Protein 5Z8N (pdb70)

Organism: Arabidopsis thaliana (NCBI:txid3702)

CATH classification: 2.30.30.490 (+1 more: 3.30.40.10)

Secondary structure (DSSP, 8-state):
--EEESEEE-TTSS-EEETT-EEEE--SSSSSPPEEEEEEEEEE-TTS-EEEEEEEEEPTTTSSS-S-TT--TTEEEEEEEEEEEEGGGEEEEEEEEEHHHHHT-SS--TTEEEEEEEEETTTTEEES----EETTTTEEP-TTS--EE-SSS--EE-TGGGT--HHHHTT-SS---GGGS--/-EE-S-EE-TTSS-EE-TT-EEEE--SSBTBPPEEEEEEEEEE-TT--EEEEEEEEEPTTTSSS---TT--TTEEEEEEEEEEEEGGGEEEEEEEE-HHHHHH-SS--SSEEEEEEEE-TTT--EESS---EETTTTEE--TTS--EE-TTT--EE-TTTTT--HHHHHH-S----SSTT--/--EE-S-EEPTTS--EE-TT-EEEE--SSSSPPPEEEEEEEEEE-TTS-EEEEEEEEEPTTTSTT---TT--TTEEEEEEEEEEEEGGGEEEEEEEE-HHHHHH-SS--TTEEEEEEEE-TTT--EESS---EETTTTEEP-TTS--EE-TTT--EE-TTTTT--HHHHHH-S----TTTS--/----/------/------

Radius of gyration: 31.72 Å; Cα contacts (8 Å, |Δi|>4): 1128; chains: 6; bounding box: 70×83×85 Å

Solvent-accessible surface area: 33272 Å² total

B-factor: mean 87.57, std 21.15, range [42.15, 185.9]

GO terms:
  GO:0005634 nucleus (C, IDA)
  GO:0000976 transcription cis-regulatory region binding (F, IDA)
  GO:0140002 histone H3K4me3 reader activity (F, IDA)
  GO:0009791 post-embryonic development (P, IMP)
  GO:2000028 regulation of photoperiodism, flowering (P, IMP)
  GO:0048579 negative regulation of long-day photoperiodism, flowering (P, IMP)
  GO:0005515 protein binding (F, IPI)
  GO:0009845 seed germination (P, IMP)
  GO:0140678 molecular function inhibitor activity (F, IMP)
  GO:0045814 negative regulation of gene expression, epigenetic (P, IMP)

Structure (mmCIF, N/CA/C/O backbone):
data_5Z8N
#
_entry.id   5Z8N
#
_cell.length_a   73.464
_cell.length_b   75.696
_cell.length_c   80.357
_cell.angle_alpha   90.00
_cell.angle_beta   115.41
_cell.angle_gamma   90.00
#
_symmetry.space_group_name_H-M   'P 1 21 1'
#
loop_
_entity.id
_entity.type
_entity.pdbx_description
1 polymer 'Chromatin remodeling protein EBS'
2 polymer 'H3K4me2 peptide'
3 non-polymer 'ZINC ION'
#
loop_
_atom_site.group_PDB
_atom_site.id
_atom_site.type_symbol
_atom_site.label_atom_id
_atom_site.label_alt_id
_atom_site.label_comp_id
_atom_site.label_asym_id
_atom_site.label_entity_id
_atom_site.label_seq_id
_atom_site.pdbx_PDB_ins_code
_atom_site.Cartn_x
_atom_site.Cartn_y
_atom_site.Cartn_z
_atom_site.occupancy
_atom_site.B_iso_or_equiv
_atom_site.auth_seq_id
_atom_site.auth_comp_id
_atom_site.auth_asym_id
_atom_site.auth_atom_id
_atom_site.pdbx_PDB_model_num
ATOM 1 N N . GLY A 1 15 ? -22.725 -32.933 85.059 1.00 98.25 15 GLY A N 1
ATOM 2 C CA . GLY A 1 15 ? -23.678 -32.506 84.051 1.00 96.24 15 GLY A CA 1
ATOM 3 C C . GLY A 1 15 ? -24.776 -31.638 84.635 1.00 92.38 15 GLY A C 1
ATOM 4 O O . GLY A 1 15 ? -24.629 -31.117 85.741 1.00 90.88 15 GLY A O 1
ATOM 5 N N . ARG A 1 16 ? -25.871 -31.471 83.894 1.00 91.20 16 ARG A N 1
ATOM 6 C CA . ARG A 1 16 ? -26.994 -30.651 84.351 1.00 87.92 16 ARG A CA 1
ATOM 7 C C . ARG A 1 16 ? -28.345 -31.258 83.972 1.00 89.02 16 ARG A C 1
ATOM 8 O O . ARG A 1 16 ? -28.552 -31.617 82.815 1.00 90.64 16 ARG A O 1
ATOM 16 N N . LYS A 1 17 ? -29.275 -31.359 84.923 1.00 91.31 17 LYS A N 1
ATOM 17 C CA . LYS A 1 17 ? -30.676 -31.591 84.544 1.00 90.04 17 LYS A CA 1
ATOM 18 C C . LYS A 1 17 ? -31.335 -30.273 84.181 1.00 85.75 17 LYS A C 1
ATOM 19 O O . LYS A 1 17 ? -30.930 -29.227 84.664 1.00 82.67 17 LYS A O 1
ATOM 25 N N . GLU A 1 18 ? -32.374 -30.341 83.356 1.00 86.56 18 GLU A N 1
ATOM 26 C CA . GLU A 1 18 ? -33.175 -29.173 83.025 1.00 84.83 18 GLU A CA 1
ATOM 27 C C . GLU A 1 18 ? -34.470 -29.195 83.842 1.00 88.05 18 GLU A C 1
ATOM 28 O O . GLU A 1 18 ? -35.175 -30.205 83.871 1.00 97.99 18 GLU A O 1
ATOM 34 N N . LEU A 1 19 ? -34.775 -28.088 84.514 1.00 80.95 19 LEU A N 1
ATOM 35 C CA . LEU A 1 19 ? -35.893 -28.055 85.455 1.00 81.62 19 LEU A CA 1
ATOM 36 C C . LEU A 1 19 ? -37.097 -27.310 84.888 1.00 80.81 19 LEU A C 1
ATOM 37 O O . LEU A 1 19 ? -36.946 -26.254 84.274 1.00 78.02 19 LEU A O 1
ATOM 42 N N . ASP A 1 20 ? -38.291 -27.858 85.101 1.00 83.82 20 ASP A N 1
ATOM 43 C CA . ASP A 1 20 ? -39.511 -27.241 84.590 1.00 87.93 20 ASP A CA 1
ATOM 44 C C . ASP A 1 20 ? -39.893 -26.003 85.397 1.00 85.12 20 ASP A C 1
ATOM 45 O O . ASP A 1 20 ? -40.346 -25.005 84.835 1.00 84.72 20 ASP A O 1
ATOM 50 N N . SER A 1 21 ? -39.695 -26.059 86.711 1.00 80.99 21 SER A N 1
ATOM 51 C CA . SER A 1 21 ? -40.164 -24.990 87.586 1.00 92.91 21 SER A CA 1
ATOM 52 C C . SER A 1 21 ? -39.242 -24.713 88.768 1.00 92.83 21 SER A C 1
ATOM 53 O O . SER A 1 21 ? -38.584 -25.614 89.290 1.00 93.73 21 SER A O 1
ATOM 56 N N . TYR A 1 22 ? -39.204 -23.454 89.186 1.00 94.75 22 TYR A N 1
ATOM 57 C CA . TYR A 1 22 ? -38.505 -23.051 90.395 1.00 100.13 22 TYR A CA 1
ATOM 58 C C . TYR A 1 22 ? -39.448 -22.284 91.273 1.00 109.97 22 TYR A C 1
ATOM 59 O O . TYR A 1 22 ? -40.204 -21.458 90.799 1.00 109.49 22 TYR A O 1
ATOM 68 N N . THR A 1 23 ? -39.388 -22.554 92.565 1.00 116.74 23 THR A N 1
ATOM 69 C CA . THR A 1 23 ? -40.208 -21.860 93.528 1.00 113.12 23 THR A CA 1
ATOM 70 C C . THR A 1 23 ? -39.292 -21.024 94.374 1.00 105.18 23 THR A C 1
ATOM 71 O O . THR A 1 23 ? -38.391 -21.540 95.007 1.00 104.55 23 THR A O 1
ATOM 75 N N . ILE A 1 24 ? -39.551 -19.732 94.424 1.00 110.68 24 ILE A N 1
ATOM 76 C CA . ILE A 1 24 ? -38.600 -18.835 95.023 1.00 109.16 24 ILE A CA 1
ATOM 77 C C . ILE A 1 24 ? -38.901 -18.619 96.471 1.00 118.82 24 ILE A C 1
ATOM 78 O O . ILE A 1 24 ? -39.916 -18.049 96.817 1.00 124.16 24 ILE A O 1
ATOM 83 N N . LYS A 1 25 ? -38.004 -19.088 97.319 1.00 114.50 25 LYS A N 1
ATOM 84 C CA . LYS A 1 25 ? -38.012 -18.734 98.723 1.00 124.96 25 LYS A CA 1
ATOM 85 C C . LYS A 1 25 ? -39.360 -18.983 99.370 1.00 136.13 25 LYS A C 1
ATOM 86 O O . LYS A 1 25 ? -39.820 -18.182 100.174 1.00 136.75 25 LYS A O 1
ATOM 92 N N . GLY A 1 26 ? -40.001 -20.077 98.987 1.00 132.07 26 GLY A N 1
ATOM 93 C CA . GLY A 1 26 ? -41.201 -20.539 99.652 1.00 135.92 26 GLY A CA 1
ATOM 94 C C . GLY A 1 26 ? -42.172 -19.399 99.655 1.00 133.84 26 GLY A C 1
ATOM 95 O O . GLY A 1 26 ? -42.917 -19.190 100.597 1.00 138.37 26 GLY A O 1
ATOM 96 N N . THR A 1 27 ? -42.131 -18.638 98.583 1.00 130.87 27 THR A N 1
ATOM 97 C CA . THR A 1 27 ? -42.813 -17.380 98.550 1.00 127.88 27 THR A CA 1
ATOM 98 C C . THR A 1 27 ? -44.106 -17.475 97.807 1.00 126.33 27 THR A C 1
ATOM 99 O O . THR A 1 27 ? -44.701 -16.457 97.507 1.00 133.93 27 THR A O 1
ATOM 103 N N . ASN A 1 28 ? -44.538 -18.680 97.470 1.00 126.79 28 ASN A N 1
ATOM 104 C CA . ASN A 1 28 ? -45.816 -18.814 96.794 1.00 123.40 28 ASN A CA 1
ATOM 105 C C . ASN A 1 28 ? -45.658 -18.306 95.371 1.00 114.64 28 ASN A C 1
ATOM 106 O O . ASN A 1 28 ? -46.625 -17.998 94.690 1.00 114.61 28 ASN A O 1
ATOM 111 N N . LYS A 1 29 ? -44.419 -18.209 94.913 1.00 118.57 29 LYS A N 1
ATOM 112 C CA . LYS A 1 29 ? -44.181 -17.734 93.566 1.00 111.69 29 LYS A CA 1
ATOM 113 C C . LYS A 1 29 ? -43.476 -18.780 92.756 1.00 109.66 29 LYS A C 1
ATOM 114 O O . LYS A 1 29 ? -42.430 -19.257 93.150 1.00 107.27 29 LYS A O 1
ATOM 120 N N . VAL A 1 30 ? -44.033 -19.118 91.602 1.00 102.90 30 VAL A N 1
ATOM 121 C CA . VAL A 1 30 ? -43.420 -20.158 90.783 1.00 95.62 30 VAL A CA 1
ATOM 122 C C . VAL A 1 30 ? -42.922 -19.592 89.456 1.00 84.45 30 VAL A C 1
ATOM 123 O O . VAL A 1 30 ? -43.663 -18.955 88.704 1.00 75.20 30 VAL A O 1
ATOM 127 N N . VAL A 1 31 ? -41.643 -19.833 89.195 1.00 82.44 31 VAL A N 1
ATOM 128 C CA . VAL A 1 31 ? -40.958 -19.351 88.009 1.00 78.50 31 VAL A CA 1
ATOM 129 C C . VAL A 1 31 ? -40.797 -20.466 86.985 1.00 83.43 31 VAL A C 1
ATOM 130 O O . VAL A 1 31 ? -40.242 -21.523 87.286 1.00 91.71 31 VAL A O 1
ATOM 134 N N . ARG A 1 32 ? -41.287 -20.223 85.776 1.00 76.51 32 ARG A N 1
ATOM 135 C CA . ARG A 1 32 ? -41.131 -21.170 84.682 1.00 82.61 32 ARG A CA 1
ATOM 136 C C . ARG A 1 32 ? -40.548 -20.448 83.475 1.00 77.50 32 ARG A C 1
ATOM 137 O O . ARG A 1 32 ? -40.610 -19.225 83.399 1.00 83.48 32 ARG A O 1
ATOM 145 N N . ALA A 1 33 ? -39.964 -21.201 82.548 1.00 72.67 33 ALA A N 1
ATOM 146 C CA . ALA A 1 33 ? -39.322 -20.609 81.379 1.00 63.79 33 ALA A CA 1
ATOM 147 C C . ALA A 1 33 ? -40.309 -19.767 80.579 1.00 66.60 33 ALA A C 1
ATOM 148 O O . ALA A 1 33 ? -41.447 -20.178 80.349 1.00 62.76 33 ALA A O 1
ATOM 150 N N . GLY A 1 34 ? -39.868 -18.584 80.165 1.00 73.28 34 GLY A N 1
ATOM 151 C CA . GLY A 1 34 ? -40.730 -17.658 79.456 1.00 72.50 34 GLY A CA 1
ATOM 152 C C . GLY A 1 34 ? -41.230 -16.549 80.361 1.00 72.22 34 GLY A C 1
ATOM 153 O O . GLY A 1 34 ? -41.643 -15.489 79.890 1.00 74.00 34 GLY A O 1
ATOM 154 N N . ASP A 1 35 ? -41.195 -16.796 81.667 1.00 62.27 35 ASP A N 1
ATOM 155 C CA . ASP A 1 35 ? -41.593 -15.791 82.646 1.00 72.12 35 ASP A CA 1
ATOM 156 C C . ASP A 1 35 ? -40.565 -14.677 82.722 1.00 77.97 35 ASP A C 1
ATOM 157 O O . ASP A 1 35 ? -39.405 -14.863 82.355 1.00 81.94 35 ASP A O 1
ATOM 162 N N . CYS A 1 36 ? -40.995 -13.519 83.207 1.00 83.16 36 CYS A N 1
ATOM 163 C CA . CYS A 1 36 ? -40.087 -12.405 83.437 1.00 57.22 36 CYS A CA 1
ATOM 164 C C . CYS A 1 36 ? -39.866 -12.219 84.933 1.00 61.21 36 CYS A C 1
ATOM 165 O O . CYS A 1 36 ? -40.812 -12.252 85.719 1.00 58.80 36 CYS A O 1
ATOM 168 N N . VAL A 1 37 ? -38.621 -12.005 85.316 1.00 66.62 37 VAL A N 1
ATOM 169 C CA . VAL A 1 37 ? -38.262 -11.905 86.716 1.00 69.84 37 VAL A CA 1
ATOM 170 C C . VAL A 1 37 ? -37.337 -10.749 86.991 1.00 76.53 37 VAL A C 1
ATOM 171 O O . VAL A 1 37 ? -36.744 -10.214 86.082 1.00 79.82 37 VAL A O 1
ATOM 175 N N . LEU A 1 38 ? -37.233 -10.374 88.258 1.00 80.85 38 LEU A N 1
ATOM 176 C CA . LEU A 1 38 ? -36.381 -9.290 88.707 1.00 79.59 38 LEU A CA 1
ATOM 177 C C . LEU A 1 38 ? -35.160 -9.832 89.400 1.00 84.91 38 LEU A C 1
ATOM 178 O O . LEU A 1 38 ? -35.248 -10.792 90.125 1.00 86.04 38 LEU A O 1
ATOM 183 N N . MET A 1 39 ? -34.012 -9.222 89.178 1.00 85.37 39 MET A N 1
ATOM 184 C CA . MET A 1 39 ? -32.794 -9.704 89.797 1.00 96.09 39 MET A CA 1
ATOM 185 C C . MET A 1 39 ? -32.066 -8.665 90.630 1.00 108.41 39 MET A C 1
ATOM 186 O O . MET A 1 39 ? -31.831 -7.562 90.174 1.00 116.03 39 MET A O 1
ATOM 191 N N . ARG A 1 40 ? -31.671 -9.031 91.842 1.00 112.27 40 ARG A N 1
ATOM 192 C CA . ARG A 1 40 ? -30.943 -8.103 92.669 1.00 112.75 40 ARG A CA 1
ATOM 193 C C . ARG A 1 40 ? -29.648 -7.764 91.970 1.00 110.63 40 ARG A C 1
ATOM 194 O O . ARG A 1 40 ? -28.881 -8.640 91.614 1.00 108.31 40 ARG A O 1
ATOM 202 N N . PRO A 1 41 ? -29.377 -6.482 91.835 1.00 118.58 41 PRO A N 1
ATOM 203 C CA . PRO A 1 41 ? -28.053 -6.027 91.457 1.00 124.07 41 PRO A CA 1
ATOM 204 C C . PRO A 1 41 ? -27.176 -6.214 92.676 1.00 129.54 41 PRO A C 1
ATOM 205 O O . PRO A 1 41 ? -27.700 -6.255 93.777 1.00 129.36 41 PRO A O 1
ATOM 209 N N . SER A 1 42 ? -25.878 -6.391 92.504 1.00 129.75 42 SER A N 1
ATOM 210 C CA . SER A 1 42 ? -25.006 -6.451 93.667 1.00 143.18 42 SER A CA 1
ATOM 211 C C . SER A 1 42 ? -25.021 -5.104 94.409 1.00 157.57 42 SER A C 1
ATOM 212 O O . SER A 1 42 ? -25.055 -5.059 95.639 1.00 165.17 42 SER A O 1
ATOM 215 N N . ASP A 1 43 ? -24.991 -4.013 93.642 1.00 158.29 43 ASP A N 1
ATOM 216 C CA . ASP A 1 43 ? -25.000 -2.652 94.176 1.00 155.64 43 ASP A CA 1
ATOM 217 C C . ASP A 1 43 ? -26.350 -2.213 94.716 1.00 143.73 43 ASP A C 1
ATOM 218 O O . ASP A 1 43 ? -27.372 -2.418 94.091 1.00 134.58 43 ASP A O 1
ATOM 223 N N . ALA A 1 44 ? -26.336 -1.565 95.867 1.00 145.03 44 ALA A N 1
ATOM 224 C CA . ALA A 1 44 ? -27.558 -1.192 96.566 1.00 136.72 44 ALA A CA 1
ATOM 225 C C . ALA A 1 44 ? -28.479 -0.206 95.848 1.00 138.01 44 ALA A C 1
ATOM 226 O O . ALA A 1 44 ? -29.695 -0.311 95.936 1.00 136.04 44 ALA A O 1
ATOM 228 N N . GLY A 1 45 ? -27.909 0.779 95.177 1.00 135.28 45 GLY A N 1
ATOM 229 C CA . GLY A 1 45 ? -28.717 1.820 94.566 1.00 136.10 45 GLY A CA 1
ATOM 230 C C . GLY A 1 45 ? -29.674 1.432 93.457 1.00 131.08 45 GLY A C 1
ATOM 231 O O . GLY A 1 45 ? -30.799 1.922 93.381 1.00 127.62 45 GLY A O 1
ATOM 232 N N . LYS A 1 46 ? -29.213 0.552 92.583 1.00 138.84 46 LYS A N 1
ATOM 233 C CA . LYS A 1 46 ? -29.891 0.282 91.333 1.00 136.85 46 LYS A CA 1
ATOM 234 C C . LYS A 1 46 ? -31.249 -0.330 91.549 1.00 132.89 46 LYS A C 1
ATOM 235 O O . LYS A 1 46 ? -31.443 -1.102 92.474 1.00 134.04 46 LYS A O 1
ATOM 241 N N . PRO A 1 47 ? -32.211 0.004 90.690 1.00 128.97 47 PRO A N 1
ATOM 242 C CA . PRO A 1 47 ? -33.505 -0.693 90.683 1.00 122.58 47 PRO A CA 1
ATOM 243 C C . PRO A 1 47 ? -33.256 -2.099 90.152 1.00 119.57 47 PRO A C 1
ATOM 244 O O . PRO A 1 47 ? -32.241 -2.269 89.475 1.00 120.89 47 PRO A O 1
ATOM 248 N N . PRO A 1 48 ? -34.091 -3.091 90.439 1.00 114.72 48 PRO A N 1
ATOM 249 C CA . PRO A 1 48 ? -33.779 -4.473 90.031 1.00 112.65 48 PRO A CA 1
ATOM 250 C C . PRO A 1 48 ? -33.662 -4.682 88.512 1.00 106.14 48 PRO A C 1
ATOM 251 O O . PRO A 1 48 ? -34.387 -4.025 87.765 1.00 112.11 48 PRO A O 1
ATOM 255 N N . TYR A 1 49 ? -32.779 -5.581 88.064 1.00 102.92 49 TYR A N 1
ATOM 256 C CA . TYR A 1 49 ? -32.700 -5.901 86.644 1.00 95.22 49 TYR A CA 1
ATOM 257 C C . TYR A 1 49 ? -33.955 -6.677 86.263 1.00 74.00 49 TYR A C 1
ATOM 258 O O . TYR A 1 49 ? -34.550 -7.347 87.107 1.00 78.46 49 TYR A O 1
ATOM 267 N N . VAL A 1 50 ? -34.357 -6.593 85.001 1.00 72.10 50 VAL A N 1
ATOM 268 C CA . VAL A 1 50 ? -35.502 -7.361 84.525 1.00 79.25 50 VAL A CA 1
ATOM 269 C C . VAL A 1 50 ? -35.087 -8.306 83.406 1.00 66.54 50 VAL A C 1
ATOM 270 O O . VAL A 1 50 ? -34.663 -7.864 82.338 1.00 67.32 50 VAL A O 1
ATOM 274 N N . ALA A 1 51 ? -35.211 -9.606 83.653 1.00 75.22 51 ALA A N 1
ATOM 275 C CA . ALA A 1 51 ? -34.799 -10.599 82.666 1.00 70.50 51 ALA A CA 1
ATOM 276 C C . ALA A 1 51 ? -35.933 -11.555 82.322 1.00 70.42 51 ALA A C 1
ATOM 277 O O . ALA A 1 51 ? -36.831 -11.769 83.122 1.00 60.02 51 ALA A O 1
ATOM 279 N N . ARG A 1 52 ? -35.894 -12.115 81.119 1.00 73.27 52 ARG A N 1
ATOM 280 C CA . ARG A 1 52 ? -36.781 -13.207 80.754 1.00 72.44 52 ARG A CA 1
ATOM 281 C C . ARG A 1 52 ? -36.058 -14.532 80.940 1.00 67.43 52 ARG A C 1
ATOM 282 O O . ARG A 1 52 ? -34.971 -14.747 80.390 1.00 58.98 52 ARG A O 1
ATOM 290 N N . VAL A 1 53 ? -36.661 -15.410 81.734 1.00 63.63 53 VAL A N 1
ATOM 291 C CA . VAL A 1 53 ? -36.138 -16.751 81.930 1.00 68.95 53 VAL A CA 1
ATOM 292 C C . VAL A 1 53 ? -36.386 -17.574 80.674 1.00 61.75 53 VAL A C 1
ATOM 293 O O . VAL A 1 53 ? -37.486 -17.559 80.119 1.00 58.92 53 VAL A O 1
ATOM 297 N N . GLU A 1 54 ? -35.357 -18.281 80.224 1.00 58.68 54 GLU A N 1
ATOM 298 C CA . GLU A 1 54 ? -35.451 -19.072 79.006 1.00 68.58 54 GLU A CA 1
ATOM 299 C C . GLU A 1 54 ? -35.240 -20.550 79.310 1.00 70.42 54 GLU A C 1
ATOM 300 O O . GLU A 1 54 ? -35.751 -21.422 78.606 1.00 67.50 54 GLU A O 1
ATOM 306 N N . LYS A 1 55 ? -34.488 -20.818 80.372 1.00 74.73 55 LYS A N 1
ATOM 307 C CA . LYS A 1 55 ? -34.127 -22.180 80.739 1.00 69.56 55 LYS A CA 1
ATOM 308 C C . LYS A 1 55 ? -33.787 -22.272 82.223 1.00 74.56 55 LYS A C 1
ATOM 309 O O . LYS A 1 55 ? -33.013 -21.467 82.742 1.00 63.96 55 LYS A O 1
ATOM 315 N N . ILE A 1 56 ? -34.373 -23.252 82.904 1.00 74.66 56 ILE A N 1
ATOM 316 C CA . ILE A 1 56 ? -34.010 -23.540 84.287 1.00 78.89 56 ILE A CA 1
ATOM 317 C C . ILE A 1 56 ? -33.310 -24.890 84.360 1.00 87.96 56 ILE A C 1
ATOM 318 O O . ILE A 1 56 ? -33.804 -25.880 83.821 1.00 97.07 56 ILE A O 1
ATOM 323 N N . GLU A 1 57 ? -32.158 -24.931 85.019 1.00 84.42 57 GLU A N 1
ATOM 324 C CA . GLU A 1 57 ? -31.424 -26.180 85.137 1.00 74.15 57 GLU A CA 1
ATOM 325 C C . GLU A 1 57 ? -30.631 -26.269 86.437 1.00 76.86 57 GLU A C 1
ATOM 326 O O . GLU A 1 57 ? -30.099 -25.272 86.925 1.00 76.51 57 GLU A O 1
ATOM 332 N N . ALA A 1 58 ? -30.569 -27.473 86.996 1.00 81.76 58 ALA A N 1
ATOM 333 C CA . ALA A 1 58 ? -29.837 -27.709 88.233 1.00 83.47 58 ALA A CA 1
ATOM 334 C C . ALA A 1 58 ? -28.409 -28.157 87.944 1.00 90.83 58 ALA A C 1
ATOM 335 O O . ALA A 1 58 ? -28.170 -28.966 87.048 1.00 85.38 58 ALA A O 1
ATOM 337 N N . ASP A 1 59 ? -27.468 -27.623 88.715 1.00 78.63 59 ASP A N 1
ATOM 338 C CA . ASP A 1 59 ? -26.053 -27.959 88.583 1.00 90.29 59 ASP A CA 1
ATOM 339 C C . ASP A 1 59 ? -25.788 -29.379 89.091 1.00 93.74 59 ASP A C 1
ATOM 340 O O . ASP A 1 59 ? -26.667 -30.002 89.684 1.00 96.22 59 ASP A O 1
ATOM 345 N N . ALA A 1 60 ? -24.589 -29.894 88.824 1.00 96.63 60 ALA A N 1
ATOM 346 C CA . ALA A 1 60 ? -24.162 -31.199 89.317 1.00 95.49 60 ALA A CA 1
ATOM 347 C C . ALA A 1 60 ? -24.396 -31.342 90.818 1.00 97.63 60 ALA A C 1
ATOM 348 O O . ALA A 1 60 ? -24.958 -32.337 91.276 1.00 96.22 60 ALA A O 1
ATOM 350 N N . ARG A 1 61 ? -23.984 -30.330 91.575 1.00 98.72 61 ARG A N 1
ATOM 351 C CA . ARG A 1 61 ? -24.161 -30.326 93.024 1.00 103.96 61 ARG A CA 1
ATOM 352 C C . ARG A 1 61 ? -25.578 -29.893 93.407 1.00 100.17 61 ARG A C 1
ATOM 353 O O . ARG A 1 61 ? -25.862 -29.621 94.575 1.00 100.62 61 ARG A O 1
ATOM 361 N N . ASN A 1 62 ? -26.444 -29.821 92.399 1.00 96.95 62 ASN A N 1
ATOM 362 C CA . ASN A 1 62 ? -27.880 -29.586 92.558 1.00 98.12 62 ASN A CA 1
ATOM 363 C C . ASN A 1 62 ? -28.254 -28.195 93.070 1.00 93.23 62 ASN A C 1
ATOM 364 O O . ASN A 1 62 ? -29.314 -28.022 93.671 1.00 88.03 62 ASN A O 1
ATOM 369 N N . ASN A 1 63 ? -27.402 -27.201 92.833 1.00 95.70 63 ASN A N 1
ATOM 370 C CA . ASN A 1 63 ? -27.843 -25.823 93.019 1.00 92.83 63 ASN A CA 1
ATOM 371 C C . ASN A 1 63 ? -28.263 -25.243 91.674 1.00 79.19 63 ASN A C 1
ATOM 372 O O . ASN A 1 63 ? -27.583 -25.398 90.664 1.00 76.56 63 ASN A O 1
ATOM 377 N N . VAL A 1 64 ? -29.411 -24.587 91.685 1.00 75.83 64 VAL A N 1
ATOM 378 C CA . VAL A 1 64 ? -30.100 -24.157 90.479 1.00 79.33 64 VAL A CA 1
ATOM 379 C C . VAL A 1 64 ? -29.476 -22.947 89.787 1.00 74.89 64 VAL A C 1
ATOM 380 O O . VAL A 1 64 ? -28.966 -22.034 90.440 1.00 72.34 64 VAL A O 1
ATOM 384 N N . LYS A 1 65 ? -29.526 -22.949 88.458 1.00 76.17 65 LYS A N 1
ATOM 385 C CA . LYS A 1 65 ? -29.119 -21.791 87.671 1.00 71.87 65 LYS A CA 1
ATOM 386 C C . LYS A 1 65 ? -30.140 -21.517 86.569 1.00 70.73 65 LYS A C 1
ATOM 387 O O . LYS A 1 65 ? -30.903 -22.402 86.182 1.00 63.01 65 LYS A O 1
ATOM 393 N N . VAL A 1 66 ? -30.151 -20.285 86.072 1.00 76.41 66 VAL A N 1
ATOM 394 C CA . VAL A 1 66 ? -31.117 -19.858 85.069 1.00 76.09 66 VAL A CA 1
ATOM 395 C C . VAL A 1 66 ? -30.437 -19.217 83.860 1.00 72.23 66 VAL A C 1
ATOM 396 O O . VAL A 1 66 ? -29.446 -18.491 83.994 1.00 64.50 66 VAL A O 1
ATOM 400 N N . HIS A 1 67 ? -30.973 -19.507 82.679 1.00 73.76 67 HIS A N 1
ATOM 401 C CA . HIS A 1 67 ? -30.516 -18.872 81.451 1.00 71.54 67 HIS A CA 1
ATOM 402 C C . HIS A 1 67 ? -31.405 -17.671 81.163 1.00 74.44 67 HIS A C 1
ATOM 403 O O . HIS A 1 67 ? -32.633 -17.783 81.116 1.00 71.03 67 HIS A O 1
ATOM 410 N N . CYS A 1 68 ? -30.770 -16.520 80.980 1.00 74.08 68 CYS A N 1
ATOM 411 C CA . CYS A 1 68 ? -31.468 -15.244 80.984 1.00 69.44 68 CYS A CA 1
ATOM 412 C C . CYS A 1 68 ? -31.318 -14.472 79.683 1.00 63.63 68 CYS A C 1
ATOM 413 O O . CYS A 1 68 ? -30.243 -14.451 79.074 1.00 64.49 68 CYS A O 1
ATOM 416 N N . ARG A 1 69 ? -32.409 -13.839 79.266 1.00 64.59 69 ARG A N 1
ATOM 417 C CA . ARG A 1 69 ? -32.352 -12.811 78.237 1.00 60.45 69 ARG A CA 1
ATOM 418 C C . ARG A 1 69 ? -32.635 -11.486 78.924 1.00 69.04 69 ARG A C 1
ATOM 419 O O . ARG A 1 69 ? -33.532 -11.401 79.744 1.00 70.99 69 ARG A O 1
ATOM 427 N N . TRP A 1 70 ? -31.871 -10.452 78.620 1.00 63.00 70 TRP A N 1
ATOM 428 C CA . TRP A 1 70 ? -32.036 -9.213 79.360 1.00 70.30 70 TRP A CA 1
ATOM 429 C C . TRP A 1 70 ? -32.989 -8.238 78.687 1.00 68.16 70 TRP A C 1
ATOM 430 O O . TRP A 1 70 ? -32.994 -8.098 77.467 1.00 56.17 70 TRP A O 1
ATOM 441 N N . TYR A 1 71 ? -33.813 -7.583 79.497 1.00 59.99 71 TYR A N 1
ATOM 442 C CA . TYR A 1 71 ? -34.513 -6.391 79.055 1.00 60.57 71 TYR A CA 1
ATOM 443 C C . TYR A 1 71 ? -33.638 -5.211 79.433 1.00 70.30 71 TYR A C 1
ATOM 444 O O . TYR A 1 71 ? -33.113 -5.150 80.545 1.00 64.42 71 TYR A O 1
ATOM 453 N N . TYR A 1 72 ? -33.448 -4.291 78.498 1.00 67.37 72 TYR A N 1
ATOM 454 C CA . TYR A 1 72 ? -32.633 -3.117 78.764 1.00 70.46 72 TYR A CA 1
ATOM 455 C C . TYR A 1 72 ? -33.496 -1.914 79.109 1.00 80.07 72 TYR A C 1
ATOM 456 O O . TYR A 1 72 ? -34.535 -1.679 78.491 1.00 74.17 72 TYR A O 1
ATOM 465 N N . ARG A 1 73 ? -33.067 -1.160 80.113 1.00 83.28 73 ARG A N 1
ATOM 466 C CA . ARG A 1 73 ? -33.676 0.128 80.390 1.00 80.85 73 ARG A CA 1
ATOM 467 C C . ARG A 1 73 ? -33.164 1.090 79.328 1.00 75.35 73 ARG A C 1
ATOM 468 O O . ARG A 1 73 ? -32.077 0.883 78.788 1.00 79.80 73 ARG A O 1
ATOM 476 N N . PRO A 1 74 ? -33.948 2.131 79.004 1.00 77.17 74 PRO A N 1
ATOM 477 C CA . PRO A 1 74 ? -33.538 3.096 77.976 1.00 73.70 74 PRO A CA 1
ATOM 478 C C . PRO A 1 74 ? -32.196 3.768 78.257 1.00 72.83 74 PRO A C 1
ATOM 479 O O . PRO A 1 74 ? -31.603 4.333 77.342 1.00 76.06 74 PRO A O 1
ATOM 483 N N . GLU A 1 75 ? -31.727 3.707 79.498 1.00 66.22 75 GLU A N 1
ATOM 484 C CA . GLU A 1 75 ? -30.491 4.379 79.881 1.00 62.11 75 GLU A CA 1
ATOM 485 C C . GLU A 1 75 ? -29.298 3.526 79.476 1.00 75.83 75 GLU A C 1
ATOM 486 O O . GLU A 1 75 ? -28.331 4.025 78.898 1.00 78.96 75 GLU A O 1
ATOM 492 N N . GLU A 1 76 ? -29.374 2.236 79.794 1.00 76.07 76 GLU A N 1
ATOM 493 C CA . GLU A 1 76 ? -28.402 1.261 79.316 1.00 85.68 76 GLU A CA 1
ATOM 494 C C . GLU A 1 76 ? -28.307 1.299 77.796 1.00 86.14 76 GLU A C 1
ATOM 495 O O . GLU A 1 76 ? -27.255 1.018 77.221 1.00 86.11 76 GLU A O 1
ATOM 501 N N . SER A 1 77 ? -29.418 1.648 77.154 1.00 83.48 77 SER A N 1
ATOM 502 C CA . SER A 1 77 ? -29.512 1.612 75.702 1.00 83.41 77 SER A CA 1
ATOM 503 C C . SER A 1 77 ? -28.805 2.785 75.027 1.00 80.05 77 SER A C 1
ATOM 504 O O . SER A 1 77 ? -28.473 3.785 75.665 1.00 90.50 77 SER A O 1
ATOM 507 N N . LEU A 1 78 ? -28.593 2.632 73.722 1.00 85.72 78 LEU A N 1
ATOM 508 C CA . LEU A 1 78 ? -27.851 3.576 72.889 1.00 83.51 78 LEU A CA 1
ATOM 509 C C . LEU A 1 78 ? -28.277 5.031 73.072 1.00 80.90 78 LEU A C 1
ATOM 510 O O . LEU A 1 78 ? -27.472 5.878 73.456 1.00 80.44 78 LEU A O 1
ATOM 515 N N . GLY A 1 79 ? -29.544 5.315 72.792 1.00 82.05 79 GLY A N 1
ATOM 516 C CA . GLY A 1 79 ? -30.025 6.684 72.758 1.00 83.87 79 GLY A CA 1
ATOM 517 C C . GLY A 1 79 ? -30.160 7.374 74.102 1.00 78.26 79 GLY A C 1
ATOM 518 O O . GLY A 1 79 ? -30.112 8.602 74.178 1.00 76.77 79 GLY A O 1
ATOM 519 N N . GLY A 1 80 ? -30.322 6.592 75.164 1.00 76.87 80 GLY A N 1
ATOM 520 C CA . GLY A 1 80 ? -30.648 7.147 76.465 1.00 78.25 80 GLY A CA 1
ATOM 521 C C . GLY A 1 80 ? -32.151 7.337 76.536 1.00 78.20 80 GLY A C 1
ATOM 522 O O . GLY A 1 80 ? -32.842 7.130 75.538 1.00 76.18 80 GLY A O 1
ATOM 523 N N . ARG A 1 81 ? -32.666 7.716 77.701 1.00 76.51 81 ARG A N 1
ATOM 524 C CA . ARG A 1 81 ? -34.095 7.990 77.825 1.00 76.04 81 ARG A CA 1
ATOM 525 C C . ARG A 1 81 ? -34.502 9.114 76.886 1.00 76.52 81 ARG A C 1
ATOM 526 O O . ARG A 1 81 ? -33.914 10.196 76.906 1.00 73.05 81 ARG A O 1
ATOM 534 N N . ARG A 1 82 ? -35.503 8.854 76.056 1.00 74.34 82 ARG A N 1
ATOM 535 C CA . ARG A 1 82 ? -36.017 9.888 75.175 1.00 70.73 82 ARG A CA 1
ATOM 536 C C . ARG A 1 82 ? -37.401 10.341 75.619 1.00 76.11 82 ARG A C 1
ATOM 537 O O . ARG A 1 82 ? -38.013 9.738 76.502 1.00 71.63 82 ARG A O 1
ATOM 545 N N . GLN A 1 83 ? -37.867 11.419 74.997 1.00 81.38 83 GLN A N 1
ATOM 546 C CA . GLN A 1 83 ? -39.152 12.049 75.296 1.00 83.06 83 GLN A CA 1
ATOM 547 C C . GLN A 1 83 ? -40.323 11.073 75.364 1.00 76.51 83 GLN A C 1
ATOM 548 O O . GLN A 1 83 ? -41.167 11.160 76.256 1.00 75.56 83 GLN A O 1
ATOM 554 N N . PHE A 1 84 ? -40.366 10.146 74.414 1.00 75.85 84 PHE A N 1
ATOM 555 C CA . PHE A 1 84 ? -41.497 9.238 74.269 1.00 71.84 84 PHE A CA 1
ATOM 556 C C . PHE A 1 84 ? -41.311 7.937 75.041 1.00 65.28 84 PHE A C 1
ATOM 557 O O . PHE A 1 84 ? -42.251 7.156 75.180 1.00 60.86 84 PHE A O 1
ATOM 565 N N . HIS A 1 85 ? -40.100 7.699 75.533 1.00 69.82 85 HIS A N 1
ATOM 566 C CA . HIS A 1 85 ? -39.845 6.533 76.368 1.00 58.71 85 HIS A CA 1
ATOM 567 C C . HIS A 1 85 ? -40.591 6.671 77.691 1.00 64.52 85 HIS A C 1
ATOM 568 O O . HIS A 1 85 ? -40.309 7.572 78.482 1.00 59.80 85 HIS A O 1
ATOM 575 N N . GLY A 1 86 ? -41.555 5.785 77.916 1.00 65.08 86 GLY A N 1
ATOM 576 C CA . GLY A 1 86 ? -42.298 5.751 79.161 1.00 69.36 86 GLY A CA 1
ATOM 577 C C . GLY A 1 86 ? -41.438 5.292 80.321 1.00 67.85 86 GLY A C 1
ATOM 578 O O . GLY A 1 86 ? -40.347 4.756 80.121 1.00 54.20 86 GLY A O 1
ATOM 579 N N . ALA A 1 87 ? -41.930 5.506 81.538 1.00 68.58 87 ALA A N 1
ATOM 580 C CA . ALA A 1 87 ? -41.201 5.129 82.743 1.00 65.39 87 ALA A CA 1
ATOM 581 C C . ALA A 1 87 ? -40.896 3.636 82.761 1.00 66.32 87 ALA A C 1
ATOM 582 O O . ALA A 1 87 ? -39.822 3.217 83.193 1.00 66.52 87 ALA A O 1
ATOM 584 N N . LYS A 1 88 ? -41.840 2.838 82.276 1.00 68.55 88 LYS A N 1
ATOM 585 C CA . LYS A 1 88 ? -41.687 1.391 82.305 1.00 66.40 88 LYS A CA 1
ATOM 586 C C . LYS A 1 88 ? -41.364 0.815 80.924 1.00 66.92 88 LYS A C 1
ATOM 587 O O . LYS A 1 88 ? -41.652 -0.349 80.650 1.00 68.31 88 LYS A O 1
ATOM 593 N N . GLU A 1 89 ? -40.762 1.632 80.061 1.00 67.64 89 GLU A N 1
ATOM 594 C CA . GLU A 1 89 ? -40.273 1.145 78.774 1.00 63.95 89 GLU A CA 1
ATOM 595 C C . GLU A 1 89 ? -39.117 0.186 78.956 1.00 66.64 89 GLU A C 1
ATOM 596 O O . GLU A 1 89 ? -38.189 0.462 79.715 1.00 64.65 89 GLU A O 1
ATOM 602 N N . LEU A 1 90 ? -39.172 -0.936 78.250 1.00 69.84 90 LEU A N 1
ATOM 603 C CA . LEU A 1 90 ? -38.041 -1.847 78.188 1.00 61.35 90 LEU A CA 1
ATOM 604 C C . LEU A 1 90 ? -37.784 -2.260 76.749 1.00 57.22 90 LEU A C 1
ATOM 605 O O . LEU A 1 90 ? -38.676 -2.190 75.903 1.00 59.36 90 LEU A O 1
ATOM 610 N N . PHE A 1 91 ? -36.549 -2.662 76.473 1.00 53.61 91 PHE A N 1
ATOM 611 C CA . PHE A 1 91 ? -36.192 -3.216 75.178 1.00 61.03 91 PHE A CA 1
ATOM 612 C C . PHE A 1 91 ? -35.722 -4.645 75.365 1.00 58.29 91 PHE A C 1
ATOM 613 O O . PHE A 1 91 ? -34.828 -4.908 76.175 1.00 56.37 91 PHE A O 1
ATOM 621 N N . LEU A 1 92 ? -36.328 -5.573 74.635 1.00 58.95 92 LEU A N 1
ATOM 622 C CA . LEU A 1 92 ? -35.810 -6.928 74.640 1.00 62.72 92 LEU A CA 1
ATOM 623 C C . LEU A 1 92 ? -34.451 -6.892 73.977 1.00 62.28 92 LEU A C 1
ATOM 624 O O . LEU A 1 92 ? -34.312 -6.399 72.858 1.00 60.55 92 LEU A O 1
ATOM 629 N N . SER A 1 93 ? -33.446 -7.396 74.671 1.00 59.72 93 SER A N 1
ATOM 630 C CA . SER A 1 93 ? -32.117 -7.419 74.119 1.00 63.08 93 SER A CA 1
ATOM 631 C C . SER A 1 93 ? -31.794 -8.683 73.343 1.00 70.41 93 SER A C 1
ATOM 632 O O . SER A 1 93 ? -32.664 -9.518 73.080 1.00 70.90 93 SER A O 1
ATOM 635 N N . ASP A 1 94 ? -30.524 -8.791 72.960 1.00 70.26 94 ASP A N 1
ATOM 636 C CA . ASP A 1 94 ? -29.984 -10.019 72.403 1.00 74.45 94 ASP A CA 1
ATOM 637 C C . ASP A 1 94 ? -28.814 -10.467 73.273 1.00 69.58 94 ASP A C 1
ATOM 638 O O . ASP A 1 94 ? -28.121 -11.431 72.970 1.00 65.31 94 ASP A O 1
ATOM 643 N N . HIS A 1 95 ? -28.592 -9.728 74.362 1.00 68.84 95 HIS A N 1
ATOM 644 C CA . HIS A 1 95 ? -27.632 -10.077 75.439 1.00 71.71 95 HIS A CA 1
ATOM 645 C C . HIS A 1 95 ? -28.126 -11.363 76.107 1.00 75.07 95 HIS A C 1
ATOM 646 O O . HIS A 1 95 ? -29.189 -11.340 76.748 1.00 74.31 95 HIS A O 1
ATOM 653 N N . PHE A 1 96 ? -27.374 -12.450 76.109 1.00 77.47 96 PHE A N 1
ATOM 654 C CA . PHE A 1 96 ? -27.797 -13.527 77.006 1.00 68.55 96 PHE A CA 1
ATOM 655 C C . PHE A 1 96 ? -26.839 -13.688 78.187 1.00 69.65 96 PHE A C 1
ATOM 656 O O . PHE A 1 96 ? -25.700 -13.212 78.148 1.00 70.94 96 PHE A O 1
ATOM 664 N N . ASP A 1 97 ? -27.316 -14.336 79.249 1.00 66.91 97 ASP A N 1
ATOM 665 C CA . ASP A 1 97 ? -26.483 -14.587 80.429 1.00 70.83 97 ASP A CA 1
ATOM 666 C C . ASP A 1 97 ? -26.919 -15.851 81.182 1.00 69.10 97 ASP A C 1
ATOM 667 O O . ASP A 1 97 ? -27.899 -16.494 80.816 1.00 67.67 97 ASP A O 1
ATOM 672 N N . VAL A 1 98 ? -26.162 -16.223 82.213 1.00 72.89 98 VAL A N 1
ATOM 673 C CA . VAL A 1 98 ? -26.530 -17.330 83.100 1.00 72.91 98 VAL A CA 1
ATOM 674 C C . VAL A 1 98 ? -26.290 -16.909 84.549 1.00 71.12 98 VAL A C 1
ATOM 675 O O . VAL A 1 98 ? -25.195 -16.468 84.895 1.00 72.85 98 VAL A O 1
ATOM 679 N N . GLN A 1 99 ? -27.311 -17.041 85.393 1.00 71.69 99 GLN A N 1
ATOM 680 C CA . GLN A 1 99 ? -27.223 -16.541 86.767 1.00 77.13 99 GLN A CA 1
ATOM 681 C C . GLN A 1 99 ? -27.736 -17.544 87.796 1.00 73.39 99 GLN A C 1
ATOM 682 O O . GLN A 1 99 ? -28.571 -18.381 87.483 1.00 72.73 99 GLN A O 1
ATOM 688 N N . SER A 1 100 ? -27.239 -17.455 89.027 1.00 71.61 100 SER A N 1
ATOM 689 C CA . SER A 1 100 ? -27.805 -18.239 90.120 1.00 73.86 100 SER A CA 1
ATOM 690 C C . SER A 1 100 ? -29.271 -17.858 90.293 1.00 74.44 100 SER A C 1
ATOM 691 O O . SER A 1 100 ? -29.638 -16.701 90.103 1.00 78.96 100 SER A O 1
ATOM 694 N N . ALA A 1 101 ? -30.114 -18.828 90.633 1.00 78.35 101 ALA A N 1
ATOM 695 C CA . ALA A 1 101 ? -31.544 -18.567 90.752 1.00 81.21 101 ALA A CA 1
ATOM 696 C C . ALA A 1 101 ? -31.890 -17.968 92.111 1.00 85.60 101 ALA A C 1
ATOM 697 O O . ALA A 1 101 ? -33.023 -17.544 92.344 1.00 85.51 101 ALA A O 1
ATOM 699 N N . HIS A 1 102 ? -30.909 -17.936 93.007 1.00 86.34 102 HIS A N 1
ATOM 700 C CA . HIS A 1 102 ? -31.072 -17.246 94.278 1.00 95.94 102 HIS A CA 1
ATOM 701 C C . HIS A 1 102 ? -31.064 -15.739 94.042 1.00 96.69 102 HIS A C 1
ATOM 702 O O . HIS A 1 102 ? -31.468 -14.959 94.904 1.00 103.21 102 HIS A O 1
ATOM 709 N N . THR A 1 103 ? -30.604 -15.344 92.858 1.00 105.55 103 THR A N 1
ATOM 710 C CA . THR A 1 103 ? -30.575 -13.947 92.448 1.00 97.93 103 THR A CA 1
ATOM 711 C C . THR A 1 103 ? -31.984 -13.420 92.174 1.00 91.15 103 THR A C 1
ATOM 712 O O . THR A 1 103 ? -32.195 -12.219 92.123 1.00 83.14 103 THR A O 1
ATOM 716 N N . ILE A 1 104 ? -32.951 -14.315 91.999 1.00 84.45 104 ILE A N 1
ATOM 717 C CA . ILE A 1 104 ? -34.313 -13.898 91.652 1.00 85.47 104 ILE A CA 1
ATOM 718 C C . ILE A 1 104 ? -35.076 -13.367 92.873 1.00 96.83 104 ILE A C 1
ATOM 719 O O . ILE A 1 104 ? -34.977 -13.955 93.951 1.00 96.52 104 ILE A O 1
ATOM 724 N N . GLU A 1 105 ? -35.820 -12.261 92.727 1.00 86.23 105 GLU A N 1
ATOM 725 C CA . GLU A 1 105 ? -36.545 -11.701 93.897 1.00 100.40 105 GLU A CA 1
ATOM 726 C C . GLU A 1 105 ? -38.035 -11.925 93.879 1.00 95.53 105 GLU A C 1
ATOM 727 O O . GLU A 1 105 ? -38.656 -12.129 94.921 1.00 104.79 105 GLU A O 1
ATOM 733 N N . GLY A 1 106 ? -38.605 -11.838 92.691 1.00 103.09 106 GLY A N 1
ATOM 734 C CA . GLY A 1 106 ? -40.036 -11.910 92.523 1.00 97.10 106 GLY A CA 1
ATOM 735 C C . GLY A 1 106 ? -40.263 -11.930 91.037 1.00 85.93 106 GLY A C 1
ATOM 736 O O . GLY A 1 106 ? -39.361 -11.602 90.268 1.00 70.96 106 GLY A O 1
ATOM 737 N N . LYS A 1 107 ? -41.452 -12.338 90.628 1.00 83.15 107 LYS A N 1
ATOM 738 C CA . LYS A 1 107 ? -41.774 -12.341 89.220 1.00 81.73 107 LYS A CA 1
ATOM 739 C C . LYS A 1 107 ? -42.380 -10.989 88.896 1.00 81.26 107 LYS A C 1
ATOM 740 O O . LYS A 1 107 ? -43.008 -10.359 89.748 1.00 81.96 107 LYS A O 1
ATOM 746 N N . CYS A 1 108 ? -42.158 -10.534 87.672 1.00 80.47 108 CYS A N 1
ATOM 747 C CA . CYS A 1 108 ? -42.778 -9.315 87.186 1.00 78.61 108 CYS A CA 1
ATOM 748 C C . CYS A 1 108 ? -43.409 -9.581 85.827 1.00 76.78 108 CYS A C 1
ATOM 749 O O . CYS A 1 108 ? -43.187 -10.631 85.223 1.00 80.54 108 CYS A O 1
ATOM 752 N N . ILE A 1 109 ? -44.209 -8.638 85.349 1.00 80.57 109 ILE A N 1
ATOM 753 C CA . ILE A 1 109 ? -44.857 -8.802 84.059 1.00 76.45 109 ILE A CA 1
ATOM 754 C C . ILE A 1 109 ? -44.326 -7.762 83.087 1.00 64.77 109 ILE A C 1
ATOM 755 O O . ILE A 1 109 ? -44.169 -6.603 83.445 1.00 58.82 109 ILE A O 1
ATOM 760 N N . VAL A 1 110 ? -44.018 -8.185 81.867 1.00 61.69 110 VAL A N 1
ATOM 761 C CA . VAL A 1 110 ? -43.610 -7.253 80.824 1.00 62.67 110 VAL A CA 1
ATOM 762 C C . VAL A 1 110 ? -44.581 -7.365 79.661 1.00 69.68 110 VAL A C 1
ATOM 763 O O . VAL A 1 110 ? -44.465 -8.258 78.819 1.00 74.64 110 VAL A O 1
ATOM 767 N N . HIS A 1 111 ? -45.547 -6.454 79.628 1.00 64.61 111 HIS A N 1
ATOM 768 C CA . HIS A 1 111 ? -46.626 -6.528 78.654 1.00 64.25 111 HIS A CA 1
ATOM 769 C C . HIS A 1 111 ? -46.208 -6.037 77.276 1.00 57.60 111 HIS A C 1
ATOM 770 O O . HIS A 1 111 ? -45.196 -5.338 77.115 1.00 60.84 111 HIS A O 1
ATOM 777 N N . THR A 1 112 ? -47.006 -6.417 76.284 1.00 61.41 112 THR A N 1
ATOM 778 C CA . THR A 1 112 ? -46.984 -5.748 74.999 1.00 64.90 112 THR A CA 1
ATOM 779 C C . THR A 1 112 ? -47.478 -4.332 75.249 1.00 70.71 112 THR A C 1
ATOM 780 O O . THR A 1 112 ? -48.139 -4.074 76.256 1.00 76.08 112 THR A O 1
ATOM 784 N N . PHE A 1 113 ? -47.152 -3.422 74.339 1.00 69.66 113 PHE A N 1
ATOM 785 C CA . PHE A 1 113 ? -47.540 -2.019 74.461 1.00 70.69 113 PHE A CA 1
ATOM 786 C C . PHE A 1 113 ? -49.046 -1.850 74.682 1.00 69.64 113 PHE A C 1
ATOM 787 O O . PHE A 1 113 ? -49.491 -1.099 75.561 1.00 68.52 113 PHE A O 1
ATOM 795 N N . LYS A 1 114 ? -49.818 -2.578 73.884 1.00 74.28 114 LYS A N 1
ATOM 796 C CA . LYS A 1 114 ? -51.269 -2.465 73.868 1.00 74.65 114 LYS A CA 1
ATOM 797 C C . LYS A 1 114 ? -51.876 -2.979 75.168 1.00 62.95 114 LYS A C 1
ATOM 798 O O . LYS A 1 114 ? -52.751 -2.336 75.744 1.00 70.50 114 LYS A O 1
ATOM 804 N N . ASN A 1 115 ? -51.407 -4.133 75.634 1.00 65.33 115 ASN A N 1
ATOM 805 C CA . ASN A 1 115 ? -51.896 -4.690 76.890 1.00 71.93 115 ASN A CA 1
ATOM 806 C C . ASN A 1 115 ? -51.457 -3.849 78.080 1.00 66.86 115 ASN A C 1
ATOM 807 O O . ASN A 1 115 ? -52.099 -3.867 79.129 1.00 68.93 115 ASN A O 1
ATOM 812 N N . TYR A 1 116 ? -50.362 -3.112 77.912 1.00 65.86 116 TYR A N 1
ATOM 813 C CA . TYR A 1 116 ? -49.940 -2.146 78.920 1.00 65.56 116 TYR A CA 1
ATOM 814 C C . TYR A 1 116 ? -50.934 -0.998 78.987 1.00 65.84 116 TYR A C 1
ATOM 815 O O . TYR A 1 116 ? -51.399 -0.631 80.065 1.00 61.05 116 TYR A O 1
ATOM 824 N N . THR A 1 117 ? -51.255 -0.434 77.825 1.00 62.79 117 THR A N 1
ATOM 825 C CA . THR A 1 117 ? -52.222 0.658 77.748 1.00 59.50 117 THR A CA 1
ATOM 826 C C . THR A 1 117 ? -53.590 0.259 78.305 1.00 65.47 117 THR A C 1
ATOM 827 O O . THR A 1 117 ? -54.355 1.111 78.760 1.00 70.99 117 THR A O 1
ATOM 831 N N . ARG A 1 118 ? -53.888 -1.038 78.273 1.00 76.56 118 ARG A N 1
ATOM 832 C CA . ARG A 1 118 ? -55.177 -1.548 78.732 1.00 82.53 118 ARG A CA 1
ATOM 833 C C . ARG A 1 118 ? -55.250 -1.714 80.249 1.00 83.91 118 ARG A C 1
ATOM 834 O O . ARG A 1 118 ? -56.340 -1.879 80.799 1.00 90.64 118 ARG A O 1
ATOM 842 N N . LEU A 1 119 ? -54.094 -1.683 80.912 1.00 79.38 119 LEU A N 1
ATOM 843 C CA . LEU A 1 119 ? -54.017 -1.827 82.369 1.00 80.77 119 LEU A CA 1
ATOM 844 C C . LEU A 1 119 ? -55.008 -0.927 83.098 1.00 90.86 119 LEU A C 1
ATOM 845 O O . LEU A 1 119 ? -55.138 0.253 82.772 1.00 90.19 119 LEU A O 1
ATOM 850 N N . GLU A 1 120 ? -55.711 -1.486 84.079 1.00 93.16 120 GLU A N 1
ATOM 851 C CA . GLU A 1 120 ? -56.597 -0.685 84.914 1.00 107.46 120 GLU A CA 1
ATOM 852 C C . GLU A 1 120 ? -55.771 0.311 85.723 1.00 111.12 120 GLU A C 1
ATOM 853 O O . GLU A 1 120 ? -56.118 1.489 85.802 1.00 114.36 120 GLU A O 1
ATOM 859 N N . ASN A 1 121 ? -54.678 -0.167 86.315 1.00 105.58 121 ASN A N 1
ATOM 860 C CA . ASN A 1 121 ? -53.644 0.721 86.838 1.00 112.28 121 ASN A CA 1
ATOM 861 C C . ASN A 1 121 ? -52.312 -0.021 86.988 1.00 107.48 121 ASN A C 1
ATOM 862 O O . ASN A 1 121 ? -52.276 -1.233 87.211 1.00 115.45 121 ASN A O 1
ATOM 867 N N . VAL A 1 122 ? -51.222 0.732 86.872 1.00 112.75 122 VAL A N 1
ATOM 868 C CA . VAL A 1 122 ? -49.869 0.189 86.822 1.00 95.41 122 VAL A CA 1
ATOM 869 C C . VAL A 1 122 ? -49.249 -0.002 88.204 1.00 94.35 122 VAL A C 1
ATOM 870 O O . VAL A 1 122 ? -49.276 0.902 89.037 1.00 96.78 122 VAL A O 1
ATOM 874 N N . GLY A 1 123 ? -48.683 -1.181 88.440 1.00 94.43 123 GLY A N 1
ATOM 875 C CA . GLY A 1 123 ? -47.920 -1.430 89.650 1.00 91.41 123 GLY A CA 1
ATOM 876 C C . GLY A 1 123 ? -46.445 -1.575 89.327 1.00 86.15 123 GLY A C 1
ATOM 877 O O . GLY A 1 123 ? -46.065 -1.566 88.155 1.00 81.55 123 GLY A O 1
ATOM 878 N N . ALA A 1 124 ? -45.612 -1.704 90.357 1.00 83.13 124 ALA A N 1
ATOM 879 C CA . ALA A 1 124 ? -44.183 -1.944 90.167 1.00 80.60 124 ALA A CA 1
ATOM 880 C C . ALA A 1 124 ? -43.971 -3.219 89.360 1.00 81.40 124 ALA A C 1
ATOM 881 O O . ALA A 1 124 ? -43.016 -3.337 88.589 1.00 81.90 124 ALA A O 1
ATOM 883 N N . GLU A 1 125 ? -44.885 -4.164 89.557 1.00 87.22 125 GLU A N 1
ATOM 884 C CA . GLU A 1 125 ? -44.940 -5.417 88.818 1.00 83.65 125 GLU A CA 1
ATOM 885 C C . GLU A 1 125 ? -44.909 -5.194 87.311 1.00 79.39 125 GLU A C 1
ATOM 886 O O . GLU A 1 125 ? -44.220 -5.898 86.573 1.00 69.27 125 GLU A O 1
ATOM 892 N N . ASP A 1 126 ? -45.668 -4.198 86.867 1.00 83.54 126 ASP A N 1
ATOM 893 C CA . ASP A 1 126 ? -45.977 -4.038 85.454 1.00 81.20 126 ASP A CA 1
ATOM 894 C C . ASP A 1 126 ? -44.932 -3.252 84.672 1.00 74.03 126 ASP A C 1
ATOM 895 O O . ASP A 1 126 ? -44.448 -2.210 85.108 1.00 66.65 126 ASP A O 1
ATOM 900 N N . TYR A 1 127 ? -44.608 -3.784 83.502 1.00 72.54 127 TYR A N 1
ATOM 901 C CA . TYR A 1 127 ? -43.643 -3.209 82.582 1.00 66.21 127 TYR A CA 1
ATOM 902 C C . TYR A 1 127 ? -44.229 -3.310 81.183 1.00 61.74 127 TYR A C 1
ATOM 903 O O . TYR A 1 127 ? -45.297 -3.899 80.999 1.00 60.34 127 TYR A O 1
ATOM 912 N N . TYR A 1 128 ? -43.543 -2.750 80.194 1.00 60.89 128 TYR A N 1
ATOM 913 C CA . TYR A 1 128 ? -43.962 -2.965 78.815 1.00 60.01 128 TYR A CA 1
ATOM 914 C C . TYR A 1 128 ? -42.811 -2.821 77.839 1.00 53.68 128 TYR A C 1
ATOM 915 O O . TYR A 1 128 ? -41.783 -2.219 78.154 1.00 55.84 128 TYR A O 1
ATOM 924 N N . CYS A 1 129 ? -42.980 -3.405 76.658 1.00 51.59 129 CYS A N 1
ATOM 925 C CA . CYS A 1 129 ? -41.939 -3.334 75.641 1.00 47.61 129 CYS A CA 1
ATOM 926 C C . CYS A 1 129 ? -42.522 -3.215 74.237 1.00 51.43 129 CYS A C 1
ATOM 927 O O . CYS A 1 129 ? -43.476 -3.912 73.889 1.00 56.34 129 CYS A O 1
ATOM 930 N N . ARG A 1 130 ? -41.949 -2.320 73.438 1.00 46.05 130 ARG A N 1
ATOM 931 C CA . ARG A 1 130 ? -42.364 -2.174 72.049 1.00 47.68 130 ARG A CA 1
ATOM 932 C C . ARG A 1 130 ? -41.172 -2.202 71.096 1.00 47.55 130 ARG A C 1
ATOM 933 O O . ARG A 1 130 ? -41.324 -1.957 69.900 1.00 49.70 130 ARG A O 1
ATOM 941 N N . PHE A 1 131 ? -39.990 -2.513 71.621 1.00 46.08 131 PHE A N 1
ATOM 942 C CA . PHE A 1 131 ? -38.795 -2.590 70.786 1.00 56.17 131 PHE A CA 1
ATOM 943 C C . PHE A 1 131 ? -37.859 -3.732 71.170 1.00 57.44 131 PHE A C 1
ATOM 944 O O . PHE A 1 131 ? -37.610 -3.980 72.348 1.00 57.41 131 PHE A O 1
ATOM 952 N N . GLU A 1 132 ? -37.350 -4.424 70.157 1.00 63.14 132 GLU A N 1
ATOM 953 C CA . GLU A 1 132 ? -36.178 -5.272 70.307 1.00 67.64 132 GLU A CA 1
ATOM 954 C C . GLU A 1 132 ? -34.947 -4.419 70.038 1.00 68.55 132 GLU A C 1
ATOM 955 O O . GLU A 1 132 ? -34.920 -3.648 69.075 1.00 69.75 132 GLU A O 1
ATOM 961 N N . TYR A 1 133 ? -33.933 -4.551 70.885 1.00 72.15 133 TYR A N 1
ATOM 962 C CA . TYR A 1 133 ? -32.745 -3.715 70.770 1.00 67.93 133 TYR A CA 1
ATOM 963 C C . TYR A 1 133 ? -31.459 -4.527 70.687 1.00 63.79 133 TYR A C 1
ATOM 964 O O . TYR A 1 133 ? -31.049 -5.170 71.652 1.00 58.36 133 TYR A O 1
ATOM 973 N N . LYS A 1 134 ? -30.833 -4.482 69.517 1.00 54.53 134 LYS A N 1
ATOM 974 C CA . LYS A 1 134 ? -29.539 -5.106 69.295 1.00 67.50 134 LYS A CA 1
ATOM 975 C C . LYS A 1 134 ? -28.446 -4.255 69.947 1.00 77.36 134 LYS A C 1
ATOM 976 O O . LYS A 1 134 ? -28.240 -3.103 69.563 1.00 93.87 134 LYS A O 1
ATOM 982 N N . ALA A 1 135 ? -27.747 -4.847 70.917 1.00 74.74 135 ALA A N 1
ATOM 983 C CA . ALA A 1 135 ? -26.829 -4.128 71.802 1.00 74.72 135 ALA A CA 1
ATOM 984 C C . ALA A 1 135 ? -25.476 -3.788 71.173 1.00 78.34 135 ALA A C 1
ATOM 985 O O . ALA A 1 135 ? -24.927 -2.716 71.429 1.00 81.20 135 ALA A O 1
ATOM 987 N N . ALA A 1 136 ? -24.926 -4.696 70.372 1.00 72.31 136 ALA A N 1
ATOM 988 C CA . ALA A 1 136 ? -23.636 -4.445 69.733 1.00 81.41 136 ALA A CA 1
ATOM 989 C C . ALA A 1 136 ? -23.746 -3.408 68.620 1.00 89.37 136 ALA A C 1
ATOM 990 O O . ALA A 1 136 ? -22.915 -2.508 68.523 1.00 91.66 136 ALA A O 1
ATOM 992 N N . THR A 1 137 ? -24.762 -3.539 67.774 1.00 89.39 137 THR A N 1
ATOM 993 C CA . THR A 1 137 ? -24.954 -2.585 66.687 1.00 96.54 137 THR A CA 1
ATOM 994 C C . THR A 1 137 ? -25.674 -1.340 67.188 1.00 89.25 137 THR A C 1
ATOM 995 O O . THR A 1 137 ? -25.566 -0.266 66.595 1.00 93.12 137 THR A O 1
ATOM 999 N N . GLY A 1 138 ? -26.408 -1.490 68.285 1.00 86.44 138 GLY A N 1
ATOM 1000 C CA . GLY A 1 138 ? -27.181 -0.392 68.831 1.00 81.16 138 GLY A CA 1
ATOM 1001 C C . GLY A 1 138 ? -28.477 -0.193 68.068 1.00 80.16 138 GLY A C 1
ATOM 1002 O O . GLY A 1 138 ? -29.074 0.883 68.121 1.00 83.52 138 GLY A O 1
ATOM 1003 N N . ALA A 1 139 ? -28.926 -1.233 67.369 1.00 81.35 139 ALA A N 1
ATOM 1004 C CA . ALA A 1 139 ? -30.051 -1.087 66.441 1.00 77.77 139 ALA A CA 1
ATOM 1005 C C . ALA A 1 139 ? -31.399 -1.337 67.104 1.00 77.14 139 ALA A C 1
ATOM 1006 O O . ALA A 1 139 ? -31.492 -2.054 68.098 1.00 74.71 139 ALA A O 1
ATOM 1008 N N . PHE A 1 140 ? -32.446 -0.744 66.540 1.00 76.49 140 PHE A N 1
ATOM 1009 C CA . PHE A 1 140 ? -33.794 -0.919 67.065 1.00 70.95 140 PHE A CA 1
ATOM 1010 C C . PHE A 1 140 ? -34.740 -1.513 66.026 1.00 68.46 140 PHE A C 1
ATOM 1011 O O . PHE A 1 140 ? -34.768 -1.080 64.873 1.00 76.01 140 PHE A O 1
ATOM 1019 N N . THR A 1 141 ? -35.506 -2.513 66.449 1.00 66.38 141 THR A N 1
ATOM 1020 C CA . THR A 1 141 ? -36.556 -3.095 65.621 1.00 69.71 141 THR A CA 1
ATOM 1021 C C . THR A 1 141 ? -37.873 -3.037 66.387 1.00 65.51 141 THR A C 1
ATOM 1022 O O . THR A 1 141 ? -37.925 -3.442 67.542 1.00 57.50 141 THR A O 1
ATOM 1026 N N . PRO A 1 142 ? -38.945 -2.525 65.760 1.00 68.97 142 PRO A N 1
ATOM 1027 C CA . PRO A 1 142 ? -39.061 -1.984 64.398 1.00 65.74 142 PRO A CA 1
ATOM 1028 C C . PRO A 1 142 ? -38.349 -0.642 64.219 1.00 61.66 142 PRO A C 1
ATOM 1029 O O . PRO A 1 142 ? -37.903 -0.046 65.197 1.00 60.73 142 PRO A O 1
ATOM 1033 N N . ASP A 1 143 ? -38.246 -0.179 62.979 1.00 65.90 143 ASP A N 1
ATOM 1034 C CA . ASP A 1 143 ? -37.545 1.063 62.680 1.00 71.69 143 ASP A CA 1
ATOM 1035 C C . ASP A 1 143 ? -38.501 2.255 62.713 1.00 66.98 143 ASP A C 1
ATOM 1036 O O . ASP A 1 143 ? -38.088 3.392 62.948 1.00 64.13 143 ASP A O 1
ATOM 1041 N N . ARG A 1 144 ? -39.780 1.983 62.472 1.00 64.94 144 ARG A N 1
ATOM 1042 C CA . ARG A 1 144 ? -40.792 3.029 62.401 1.00 64.14 144 ARG A CA 1
ATOM 1043 C C . ARG A 1 144 ? -41.624 3.094 63.684 1.00 75.50 144 ARG A C 1
ATOM 1044 O O . ARG A 1 144 ? -41.969 2.065 64.271 1.00 74.74 144 ARG A O 1
ATOM 1052 N N . VAL A 1 145 ? -41.929 4.315 64.116 1.00 83.36 145 VAL A N 1
ATOM 1053 C CA . VAL A 1 145 ? -42.853 4.554 65.225 1.00 76.18 145 VAL A CA 1
ATOM 1054 C C . VAL A 1 145 ? -44.061 5.319 64.704 1.00 69.17 145 VAL A C 1
ATOM 1055 O O . VAL A 1 145 ? -43.940 6.084 63.751 1.00 75.57 145 VAL A O 1
ATOM 1059 N N . ALA A 1 146 ? -45.220 5.125 65.324 1.00 70.45 146 ALA A N 1
ATOM 1060 C CA . ALA A 1 146 ? -46.392 5.923 64.986 1.00 73.33 146 ALA A CA 1
ATOM 1061 C C . ALA A 1 146 ? -46.357 7.222 65.780 1.00 75.64 146 ALA A C 1
ATOM 1062 O O . ALA A 1 146 ? -45.973 7.228 66.948 1.00 79.40 146 ALA A O 1
ATOM 1064 N N . VAL A 1 147 ? -46.748 8.323 65.144 1.00 80.72 147 VAL A N 1
ATOM 1065 C CA . VAL A 1 147 ? -46.678 9.631 65.788 1.00 72.12 147 VAL A CA 1
ATOM 1066 C C . VAL A 1 147 ? -48.059 10.265 65.939 1.00 71.89 147 VAL A C 1
ATOM 1067 O O . VAL A 1 147 ? -48.957 10.016 65.136 1.00 75.47 147 VAL A O 1
ATOM 1071 N N . TYR A 1 148 ? -48.226 11.076 66.979 1.00 66.92 148 TYR A N 1
ATOM 1072 C CA . TYR A 1 148 ? -49.510 11.718 67.239 1.00 73.52 148 TYR A CA 1
ATOM 1073 C C . TYR A 1 148 ? -49.374 13.205 67.528 1.00 72.33 148 TYR A C 1
ATOM 1074 O O . TYR A 1 148 ? -48.265 13.744 67.590 1.00 66.61 148 TYR A O 1
ATOM 1083 N N . CYS A 1 149 ? -50.524 13.851 67.705 1.00 73.88 149 CYS A N 1
ATOM 1084 C CA . CYS A 1 149 ? -50.617 15.296 67.885 1.00 75.34 149 CYS A CA 1
ATOM 1085 C C . CYS A 1 149 ? -50.002 16.013 66.692 1.00 76.99 149 CYS A C 1
ATOM 1086 O O . CYS A 1 149 ? -49.669 15.387 65.684 1.00 78.28 149 CYS A O 1
ATOM 1089 N N . LYS A 1 150 ? -49.868 17.327 66.791 1.00 75.22 150 LYS A N 1
ATOM 1090 C CA . LYS A 1 150 ? -49.197 18.058 65.729 1.00 79.28 150 LYS A CA 1
ATOM 1091 C C . LYS A 1 150 ? -47.808 18.464 66.192 1.00 63.51 150 LYS A C 1
ATOM 1092 O O . LYS A 1 150 ? -47.080 19.156 65.487 1.00 77.08 150 LYS A O 1
ATOM 1098 N N . CYS A 1 151 ? -47.448 18.007 67.386 1.00 58.21 151 CYS A N 1
ATOM 1099 C CA . CYS A 1 151 ? -46.056 17.992 67.815 1.00 64.59 151 CYS A CA 1
ATOM 1100 C C . CYS A 1 151 ? -45.381 16.817 67.119 1.00 70.51 151 CYS A C 1
ATOM 1101 O O . CYS A 1 151 ? -44.153 16.736 67.050 1.00 71.40 151 CYS A O 1
ATOM 1104 N N . GLU A 1 152 ? -46.218 15.905 66.623 1.00 72.31 152 GLU A N 1
ATOM 1105 C CA . GLU A 1 152 ? -45.808 14.794 65.767 1.00 67.46 152 GLU A CA 1
ATOM 1106 C C . GLU A 1 152 ? -44.803 13.863 66.438 1.00 64.39 152 GLU A C 1
ATOM 1107 O O . GLU A 1 152 ? -43.940 13.284 65.778 1.00 60.03 152 GLU A O 1
ATOM 1113 N N . MET A 1 153 ? -44.932 13.710 67.752 1.00 64.69 153 MET A N 1
ATOM 1114 C CA . MET A 1 153 ? -44.060 12.822 68.512 1.00 64.60 153 MET A CA 1
ATOM 1115 C C . MET A 1 153 ? -44.699 11.449 68.714 1.00 62.80 153 MET A C 1
ATOM 1116 O O . MET A 1 153 ? -45.921 11.316 68.659 1.00 60.17 153 MET A O 1
ATOM 1121 N N . PRO A 1 154 ? -43.867 10.417 68.931 1.00 65.79 154 PRO A N 1
ATOM 1122 C CA . PRO A 1 154 ? -44.377 9.094 69.308 1.00 65.78 154 PRO A CA 1
ATOM 1123 C C . PRO A 1 154 ? -45.101 9.136 70.650 1.00 60.76 154 PRO A C 1
ATOM 1124 O O . PRO A 1 154 ? -44.768 9.971 71.491 1.00 60.98 154 PRO A O 1
ATOM 1128 N N . TYR A 1 155 ? -46.068 8.246 70.849 1.00 55.99 155 TYR A N 1
ATOM 1129 C CA . TYR A 1 155 ? -46.868 8.243 72.071 1.00 56.63 155 TYR A CA 1
ATOM 1130 C C . TYR A 1 155 ? -46.069 7.779 73.288 1.00 58.61 155 TYR A C 1
ATOM 1131 O O . TYR A 1 155 ? -45.348 6.784 73.232 1.00 57.51 155 TYR A O 1
ATOM 1140 N N . ASN A 1 156 ? -46.198 8.529 74.379 1.00 63.27 156 ASN A N 1
ATOM 1141 C CA . ASN A 1 156 ? -45.675 8.133 75.680 1.00 61.63 156 ASN A CA 1
ATOM 1142 C C . ASN A 1 156 ? -46.860 7.894 76.611 1.00 67.84 156 ASN A C 1
ATOM 1143 O O . ASN A 1 156 ? -47.584 8.833 76.942 1.00 67.33 156 ASN A O 1
ATOM 1148 N N . PRO A 1 157 ? -47.060 6.634 77.035 1.00 74.06 157 PRO A N 1
ATOM 1149 C CA . PRO A 1 157 ? -48.223 6.218 77.832 1.00 70.60 157 PRO A CA 1
ATOM 1150 C C . PRO A 1 157 ? -48.379 7.007 79.129 1.00 70.75 157 PRO A C 1
ATOM 1151 O O . PRO A 1 157 ? -49.503 7.182 79.602 1.00 63.41 157 PRO A O 1
ATOM 1155 N N . ASP A 1 158 ? -47.266 7.475 79.687 1.00 65.28 158 ASP A N 1
ATOM 1156 C CA . ASP A 1 158 ? -47.304 8.331 80.866 1.00 63.67 158 ASP A CA 1
ATOM 1157 C C . ASP A 1 158 ? -48.103 9.596 80.567 1.00 66.77 158 ASP A C 1
ATOM 1158 O O . ASP A 1 158 ? -48.945 10.018 81.361 1.00 72.64 158 ASP A O 1
ATOM 1163 N N . ASP A 1 159 ? -47.838 10.188 79.405 1.00 68.80 159 ASP A N 1
ATOM 1164 C CA . ASP A 1 159 ? -48.480 11.435 78.998 1.00 69.01 159 ASP A CA 1
ATOM 1165 C C . ASP A 1 159 ? -49.977 11.271 78.747 1.00 65.63 159 ASP A C 1
ATOM 1166 O O . ASP A 1 159 ? -50.409 10.288 78.147 1.00 65.28 159 ASP A O 1
ATOM 1171 N N . LEU A 1 160 ? -50.763 12.243 79.206 1.00 73.45 160 LEU A N 1
ATOM 1172 C CA . LEU A 1 160 ? -52.193 12.274 78.914 1.00 73.68 160 LEU A CA 1
ATOM 1173 C C . LEU A 1 160 ? -52.427 12.835 77.515 1.00 75.32 160 LEU A C 1
ATOM 1174 O O . LEU A 1 160 ? -51.813 13.827 77.119 1.00 79.75 160 LEU A O 1
ATOM 1179 N N . MET A 1 161 ? -53.317 12.189 76.771 1.00 76.07 161 MET A N 1
ATOM 1180 C CA . MET A 1 161 ? -53.692 12.652 75.442 1.00 71.77 161 MET A CA 1
ATOM 1181 C C . MET A 1 161 ? -55.207 12.647 75.298 1.00 73.82 161 MET A C 1
ATOM 1182 O O . MET A 1 161 ? -55.887 11.835 75.919 1.00 73.42 161 MET A O 1
ATOM 1187 N N . VAL A 1 162 ? -55.735 13.560 74.488 1.00 73.29 162 VAL A N 1
ATOM 1188 C CA . VAL A 1 162 ? -57.169 13.599 74.215 1.00 70.61 162 VAL A CA 1
ATOM 1189 C C . VAL A 1 162 ? -57.425 13.474 72.717 1.00 68.92 162 VAL A C 1
ATOM 1190 O O . VAL A 1 162 ? -56.566 13.812 71.904 1.00 69.00 162 VAL A O 1
ATOM 1194 N N . GLN A 1 163 ? -58.607 12.989 72.353 1.00 64.18 163 GLN A N 1
ATOM 1195 C CA . GLN A 1 163 ? -58.901 12.704 70.954 1.00 62.43 163 GLN A CA 1
ATOM 1196 C C . GLN A 1 163 ? -60.045 13.550 70.410 1.00 66.05 163 GLN A C 1
ATOM 1197 O O . GLN A 1 163 ? -61.170 13.489 70.910 1.00 63.87 163 GLN A O 1
ATOM 1203 N N . CYS A 1 164 ? -59.742 14.338 69.381 1.00 64.27 164 CYS A N 1
ATOM 1204 C CA . CYS A 1 164 ? -60.762 15.061 68.630 1.00 73.20 164 CYS A CA 1
ATOM 1205 C C . CYS A 1 164 ? -61.776 14.057 68.097 1.00 78.56 164 CYS A C 1
ATOM 1206 O O . CYS A 1 164 ? -61.455 12.887 67.927 1.00 64.63 164 CYS A O 1
ATOM 1209 N N . GLU A 1 165 ? -63.002 14.499 67.851 1.00 79.05 165 GLU A N 1
ATOM 1210 C CA . GLU A 1 165 ? -64.033 13.581 67.387 1.00 76.24 165 GLU A CA 1
ATOM 1211 C C . GLU A 1 165 ? -64.221 13.717 65.880 1.00 76.58 165 GLU A C 1
ATOM 1212 O O . GLU A 1 165 ? -64.945 12.940 65.258 1.00 77.62 165 GLU A O 1
ATOM 1218 N N . GLY A 1 166 ? -63.544 14.705 65.300 1.00 70.52 166 GLY A N 1
ATOM 1219 C CA . GLY A 1 166 ? -63.541 14.905 63.862 1.00 71.66 166 GLY A CA 1
ATOM 1220 C C . GLY A 1 166 ? -62.381 14.185 63.199 1.00 75.62 166 GLY A C 1
ATOM 1221 O O . GLY A 1 166 ? -62.581 13.205 62.479 1.00 80.10 166 GLY A O 1
ATOM 1222 N N . CYS A 1 167 ? -61.166 14.673 63.437 1.00 76.37 167 CYS A N 1
ATOM 1223 C CA . CYS A 1 167 ? -59.962 14.018 62.933 1.00 73.66 167 CYS A CA 1
ATOM 1224 C C . CYS A 1 167 ? -59.793 12.657 63.586 1.00 75.73 167 CYS A C 1
ATOM 1225 O O . CYS A 1 167 ? -59.222 11.737 63.001 1.00 81.32 167 CYS A O 1
ATOM 1228 N N . LYS A 1 168 ? -60.301 12.556 64.811 1.00 77.75 168 LYS A N 1
ATOM 1229 C CA . LYS A 1 168 ? -60.054 11.429 65.702 1.00 79.09 168 LYS A CA 1
ATOM 1230 C C . LYS A 1 168 ? -58.555 11.148 65.801 1.00 75.80 168 LYS A C 1
ATOM 1231 O O . LYS A 1 168 ? -58.121 10.007 65.949 1.00 64.91 168 LYS A O 1
ATOM 1237 N N . ASP A 1 169 ? -57.784 12.232 65.729 1.00 76.37 169 ASP A N 1
ATOM 1238 C CA . ASP A 1 169 ? -56.366 12.239 66.058 1.00 73.27 169 ASP A CA 1
ATOM 1239 C C . ASP A 1 169 ? -56.251 12.567 67.543 1.00 62.15 169 ASP A C 1
ATOM 1240 O O . ASP A 1 169 ? -57.195 13.077 68.145 1.00 61.96 169 ASP A O 1
ATOM 1245 N N . TRP A 1 170 ? -55.096 12.277 68.130 1.00 62.62 170 TRP A N 1
ATOM 1246 C CA . TRP A 1 170 ? -54.895 12.472 69.559 1.00 62.03 170 TRP A CA 1
ATOM 1247 C C . TRP A 1 170 ? -53.958 13.642 69.820 1.00 68.61 170 TRP A C 1
ATOM 1248 O O . TRP A 1 170 ? -52.987 13.830 69.097 1.00 62.24 170 TRP A O 1
ATOM 1259 N N . TYR A 1 171 ? -54.247 14.423 70.855 1.00 65.48 171 TYR A N 1
ATOM 1260 C CA . TYR A 1 171 ? -53.469 15.626 71.131 1.00 68.38 171 TYR A CA 1
ATOM 1261 C C . TYR A 1 171 ? -53.042 15.734 72.590 1.00 70.35 171 TYR A C 1
ATOM 1262 O O . TYR A 1 171 ? -53.748 15.284 73.491 1.00 64.49 171 TYR A O 1
ATOM 1271 N N . HIS A 1 172 ? -51.878 16.334 72.816 1.00 71.08 172 HIS A N 1
ATOM 1272 C CA . HIS A 1 172 ? -51.489 16.726 74.161 1.00 71.35 172 HIS A CA 1
ATOM 1273 C C . HIS A 1 172 ? -52.236 18.005 74.504 1.00 77.03 172 HIS A C 1
ATOM 1274 O O . HIS A 1 172 ? -52.338 18.902 73.666 1.00 77.53 172 HIS A O 1
ATOM 1281 N N . PRO A 1 173 ? -52.775 18.086 75.728 1.00 81.06 173 PRO A N 1
ATOM 1282 C CA . PRO A 1 173 ? -53.540 19.261 76.155 1.00 76.92 173 PRO A CA 1
ATOM 1283 C C . PRO A 1 173 ? -52.737 20.546 75.976 1.00 77.48 173 PRO A C 1
ATOM 1284 O O . PRO A 1 173 ? -53.244 21.521 75.419 1.00 81.64 173 PRO A O 1
ATOM 1288 N N . ALA A 1 174 ? -51.497 20.541 76.453 1.00 73.41 174 ALA A N 1
ATOM 1289 C CA . ALA A 1 174 ? -50.630 21.709 76.356 1.00 72.89 174 ALA A CA 1
ATOM 1290 C C . ALA A 1 174 ? -50.352 22.080 74.904 1.00 74.42 174 ALA A C 1
ATOM 1291 O O . ALA A 1 174 ? -50.275 23.259 74.557 1.00 81.16 174 ALA A O 1
ATOM 1293 N N . CYS A 1 175 ? -50.208 21.065 74.059 1.00 71.81 175 CYS A N 1
ATOM 1294 C CA . CYS A 1 175 ? -49.933 21.274 72.643 1.00 73.16 175 CYS A CA 1
ATOM 1295 C C . CYS A 1 175 ? -51.081 21.997 71.941 1.00 70.32 175 CYS A C 1
ATOM 1296 O O . CYS A 1 175 ? -50.874 22.653 70.921 1.00 71.80 175 CYS A O 1
ATOM 1299 N N . VAL A 1 176 ? -52.288 21.871 72.485 1.00 70.90 176 VAL A N 1
ATOM 1300 C CA . VAL A 1 176 ? -53.433 22.604 71.953 1.00 73.80 176 VAL A CA 1
ATOM 1301 C C . VAL A 1 176 ? -53.866 23.714 72.913 1.00 82.33 176 VAL A C 1
ATOM 1302 O O . VAL A 1 176 ? -54.943 24.291 72.764 1.00 86.04 176 VAL A O 1
ATOM 1306 N N . GLY A 1 177 ? -53.023 24.005 73.900 1.00 81.10 177 GLY A N 1
ATOM 1307 C CA . GLY A 1 177 ? -53.187 25.195 74.718 1.00 83.24 177 GLY A CA 1
ATOM 1308 C C . GLY A 1 177 ? -54.098 25.111 75.929 1.00 84.53 177 GLY A C 1
ATOM 1309 O O . GLY A 1 177 ? -54.667 26.119 76.349 1.00 84.50 177 GLY A O 1
ATOM 1310 N N . MET A 1 178 ? -54.238 23.917 76.493 1.00 88.48 178 MET A N 1
ATOM 1311 C CA . MET A 1 178 ? -54.960 23.733 77.748 1.00 86.36 178 MET A CA 1
ATOM 1312 C C . MET A 1 178 ? -54.092 22.891 78.670 1.00 84.37 178 MET A C 1
ATOM 1313 O O . MET A 1 178 ? -53.405 22.003 78.198 1.00 79.78 178 MET A O 1
ATOM 1318 N N . THR A 1 179 ? -54.075 23.150 79.971 1.00 92.41 179 THR A N 1
ATOM 1319 C CA . THR A 1 179 ? -53.277 22.262 80.809 1.00 96.18 179 THR A CA 1
ATOM 1320 C C . THR A 1 179 ? -54.140 21.049 81.158 1.00 98.81 179 THR A C 1
ATOM 1321 O O . THR A 1 179 ? -55.303 20.974 80.763 1.00 96.30 179 THR A O 1
ATOM 1325 N N . ILE A 1 180 ? -53.558 20.100 81.881 1.00 98.34 180 ILE A N 1
ATOM 1326 C CA . ILE A 1 180 ? -54.107 18.749 82.005 1.00 102.56 180 ILE A CA 1
ATOM 1327 C C . ILE A 1 180 ? -55.504 18.656 82.642 1.00 115.34 180 ILE A C 1
ATOM 1328 O O . ILE A 1 180 ? -56.343 17.850 82.217 1.00 119.55 180 ILE A O 1
ATOM 1333 N N . GLU A 1 181 ? -55.765 19.484 83.649 1.00 105.19 181 GLU A N 1
ATOM 1334 C CA . GLU A 1 181 ? -56.983 19.314 84.433 1.00 113.43 181 GLU A CA 1
ATOM 1335 C C . GLU A 1 181 ? -58.226 19.983 83.841 1.00 115.57 181 GLU A C 1
ATOM 1336 O O . GLU A 1 181 ? -59.335 19.655 84.259 1.00 118.06 181 GLU A O 1
ATOM 1342 N N . GLU A 1 182 ? -58.085 20.893 82.878 1.00 116.76 182 GLU A N 1
ATOM 1343 C CA . GLU A 1 182 ? -59.277 21.269 82.120 1.00 114.16 182 GLU A CA 1
ATOM 1344 C C . GLU A 1 182 ? -59.527 20.165 81.109 1.00 107.12 182 GLU A C 1
ATOM 1345 O O . GLU A 1 182 ? -60.674 19.831 80.826 1.00 111.58 182 GLU A O 1
ATOM 1351 N N . ALA A 1 183 ? -58.445 19.597 80.578 1.00 113.05 183 ALA A N 1
ATOM 1352 C CA . ALA A 1 183 ? -58.545 18.483 79.641 1.00 105.84 183 ALA A CA 1
ATOM 1353 C C . ALA A 1 183 ? -59.353 17.346 80.258 1.00 97.68 183 ALA A C 1
ATOM 1354 O O . ALA A 1 183 ? -60.186 16.736 79.588 1.00 92.65 183 ALA A O 1
ATOM 1356 N N . LYS A 1 184 ? -59.116 17.077 81.541 1.00 103.32 184 LYS A N 1
ATOM 1357 C CA . LYS A 1 184 ? -59.926 16.096 82.266 1.00 98.85 184 LYS A CA 1
ATOM 1358 C C . LYS A 1 184 ? -61.407 16.482 82.333 1.00 102.12 184 LYS A C 1
ATOM 1359 O O . LYS A 1 184 ? -62.272 15.612 82.470 1.00 106.40 184 LYS A O 1
ATOM 1365 N N . LYS A 1 185 ? -61.700 17.776 82.233 1.00 102.08 185 LYS A N 1
ATOM 1366 C CA . LYS A 1 185 ? -63.075 18.259 82.348 1.00 99.11 185 LYS A CA 1
ATOM 1367 C C . LYS A 1 185 ? -63.868 18.142 81.049 1.00 95.13 185 LYS A C 1
ATOM 1368 O O . LYS A 1 185 ? -65.090 18.005 81.081 1.00 95.27 185 LYS A O 1
ATOM 1374 N N . LEU A 1 186 ? -63.171 18.209 79.917 1.00 93.66 186 LEU A N 1
ATOM 1375 C CA . LEU A 1 186 ? -63.811 18.177 78.600 1.00 95.17 186 LEU A CA 1
ATOM 1376 C C . LEU A 1 186 ? -64.742 16.980 78.413 1.00 99.48 186 LEU A C 1
ATOM 1377 O O . LEU A 1 186 ? -64.309 15.830 78.482 1.00 107.77 186 LEU A O 1
ATOM 1382 N N . 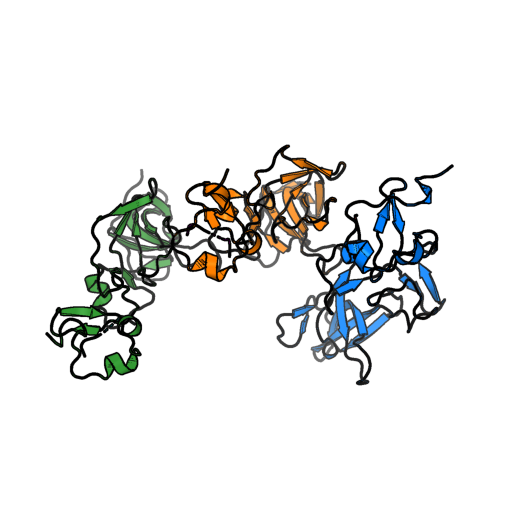ASP A 1 187 ? -66.021 17.256 78.175 1.00 87.77 187 ASP A N 1
ATOM 1383 C CA . ASP A 1 187 ? -66.967 16.196 77.851 1.00 98.22 187 ASP A CA 1
ATOM 1384 C C . ASP A 1 187 ? -66.845 15.852 76.369 1.00 102.31 187 ASP A C 1
ATOM 1385 O O . ASP A 1 187 ? -66.888 14.684 75.981 1.00 108.33 187 ASP A O 1
ATOM 1390 N N . HIS A 1 188 ? -66.677 16.888 75.554 1.00 98.18 188 HIS A N 1
ATOM 1391 C CA . HIS A 1 188 ? -66.519 16.748 74.113 1.00 96.00 188 HIS A CA 1
ATOM 1392 C C . HIS A 1 188 ? -65.319 17.559 73.655 1.00 86.34 188 HIS A C 1
ATOM 1393 O O . HIS A 1 188 ? -65.122 18.685 74.108 1.00 90.44 188 HIS A O 1
ATOM 1400 N N . PHE A 1 189 ? -64.517 16.998 72.757 1.00 80.87 189 PHE A N 1
ATOM 1401 C CA . PHE A 1 189 ? -63.371 17.729 72.236 1.00 76.22 189 PHE A CA 1
ATOM 1402 C C . PHE A 1 189 ? -63.276 17.686 70.717 1.00 70.35 189 PHE A C 1
ATOM 1403 O O . PHE A 1 189 ? -63.280 16.618 70.107 1.00 62.53 189 PHE A O 1
ATOM 1411 N N . VAL A 1 190 ? -63.188 18.869 70.119 1.00 77.01 190 VAL A N 1
ATOM 1412 C CA . VAL A 1 190 ? -62.924 19.005 68.693 1.00 82.91 190 VAL A CA 1
ATOM 1413 C C . VAL A 1 190 ? -61.707 19.902 68.497 1.00 59.02 190 VAL A C 1
ATOM 1414 O O . VAL A 1 190 ? -61.648 20.995 69.056 1.00 61.93 190 VAL A O 1
ATOM 1418 N N . CYS A 1 191 ? -60.734 19.435 67.720 1.00 64.69 191 CYS A N 1
ATOM 1419 C CA . CYS A 1 191 ? -59.532 20.220 67.463 1.00 70.39 191 CYS A CA 1
ATOM 1420 C C . CYS A 1 191 ? -59.891 21.491 66.700 1.00 70.77 191 CYS A C 1
ATOM 1421 O O . CYS A 1 191 ? -60.867 21.517 65.949 1.00 59.22 191 CYS A O 1
ATOM 1424 N N . ALA A 1 192 ? -59.101 22.542 66.897 1.00 76.66 192 ALA A N 1
ATOM 1425 C CA . ALA A 1 192 ? -59.355 23.822 66.243 1.00 73.57 192 ALA A CA 1
ATOM 1426 C C . ALA A 1 192 ? -59.217 23.708 64.727 1.00 75.59 192 ALA A C 1
ATOM 1427 O O . ALA A 1 192 ? -59.845 24.458 63.978 1.00 77.88 192 ALA A O 1
ATOM 1429 N N . GLU A 1 193 ? -58.397 22.759 64.286 1.00 74.43 193 GLU A N 1
ATOM 1430 C CA . GLU A 1 193 ? -58.140 22.548 62.865 1.00 77.68 193 GLU A CA 1
ATOM 1431 C C . GLU A 1 193 ? -59.374 21.986 62.152 1.00 76.01 193 GLU A C 1
ATOM 1432 O O . GLU A 1 193 ? -59.489 22.064 60.927 1.00 76.52 193 GLU A O 1
ATOM 1438 N N . CYS A 1 194 ? -60.296 21.424 62.929 1.00 75.65 194 CYS A N 1
ATOM 1439 C CA . CYS A 1 194 ? -61.556 20.913 62.395 1.00 77.06 194 CYS A CA 1
ATOM 1440 C C . CYS A 1 194 ? -62.598 22.011 62.206 1.00 82.36 194 CYS A C 1
ATOM 1441 O O . CYS A 1 194 ? -63.549 21.848 61.447 1.00 79.48 194 CYS A O 1
ATOM 1444 N N . SER A 1 195 ? -62.426 23.123 62.909 1.00 87.06 195 SER A N 1
ATOM 1445 C CA . SER A 1 195 ? -63.410 24.198 62.869 1.00 80.81 195 SER A CA 1
ATOM 1446 C C . SER A 1 195 ? -62.945 25.365 62.004 1.00 82.18 195 SER A C 1
ATOM 1447 O O . SER A 1 195 ? -63.047 26.519 62.420 1.00 94.90 195 SER A O 1
ATOM 1450 N N . SER A 1 196 ? -62.447 25.086 60.802 1.00 77.16 196 SER A N 1
ATOM 1451 C CA . SER A 1 196 ? -61.777 26.137 60.040 1.00 77.02 196 SER A CA 1
ATOM 1452 C C . SER A 1 196 ? -61.839 26.003 58.519 1.00 72.60 196 SER A C 1
ATOM 1453 O O . SER A 1 196 ? -62.244 24.969 57.984 1.00 68.63 196 SER A O 1
ATOM 1456 N N . ASP A 1 197 ? -61.423 27.079 57.849 1.00 73.76 197 ASP A N 1
ATOM 1457 C CA . ASP A 1 197 ? -61.345 27.166 56.389 1.00 64.25 197 ASP A CA 1
ATOM 1458 C C . ASP A 1 197 ? -62.593 26.637 55.686 1.00 57.57 197 ASP A C 1
ATOM 1459 O O . ASP A 1 197 ? -63.617 27.321 55.627 1.00 54.62 197 ASP A O 1
ATOM 1464 N N . ALA B 2 1 ? -63.273 14.309 76.671 1.00 103.44 1 ALA P N 1
ATOM 1465 C CA . ALA B 2 1 ? -63.424 13.333 75.598 1.00 105.90 1 ALA P CA 1
ATOM 1466 C C . ALA B 2 1 ? -62.761 12.017 75.976 1.00 101.27 1 ALA P C 1
ATOM 1467 O O . ALA B 2 1 ? -62.541 11.742 77.156 1.00 100.83 1 ALA P O 1
ATOM 1469 N N . ARG B 2 2 ? -62.447 11.199 74.977 1.00 95.88 2 ARG P N 1
ATOM 1470 C CA . ARG B 2 2 ? -61.682 9.988 75.232 1.00 93.98 2 ARG P CA 1
ATOM 1471 C C . ARG B 2 2 ? -60.239 10.381 75.513 1.00 92.40 2 ARG P C 1
ATOM 1472 O O . ARG B 2 2 ? -59.645 11.159 74.766 1.00 92.45 2 ARG P O 1
ATOM 1480 N N . THR B 2 3 ? -59.684 9.859 76.602 1.00 96.51 3 THR P N 1
ATOM 1481 C CA . THR B 2 3 ? -58.309 10.172 76.978 1.00 94.12 3 THR P CA 1
ATOM 1482 C C . THR B 2 3 ? -57.463 8.906 77.084 1.00 94.46 3 THR P C 1
ATOM 1483 O O . THR B 2 3 ? -57.995 7.798 77.144 1.00 104.10 3 THR P O 1
ATOM 1498 N N . GLN B 2 5 ? -54.605 6.815 79.067 1.00 99.22 5 GLN P N 1
ATOM 1499 C CA . GLN B 2 5 ? -53.682 6.375 80.117 1.00 92.18 5 GLN P CA 1
ATOM 1500 C C . GLN B 2 5 ? -53.880 4.896 80.446 1.00 86.04 5 GLN P C 1
ATOM 1501 O O . GLN B 2 5 ? -53.306 4.021 79.797 1.00 72.36 5 GLN P O 1
ATOM 1507 N N . ARG C 1 16 ? -55.773 -40.353 62.373 1.00 72.47 16 ARG B N 1
ATOM 1508 C CA . ARG C 1 16 ? -56.493 -39.164 62.819 1.00 69.17 16 ARG B CA 1
ATOM 1509 C C . ARG C 1 16 ? -57.846 -39.522 63.430 1.00 70.28 16 ARG B C 1
ATOM 1510 O O . ARG C 1 16 ? -58.772 -39.922 62.726 1.00 71.23 16 ARG B O 1
ATOM 1518 N N . LYS C 1 17 ? -57.952 -39.366 64.746 1.00 73.42 17 LYS B N 1
ATOM 1519 C CA . LYS C 1 17 ? -59.143 -39.786 65.476 1.00 77.58 17 LYS B CA 1
ATOM 1520 C C . LYS C 1 17 ? -59.754 -38.65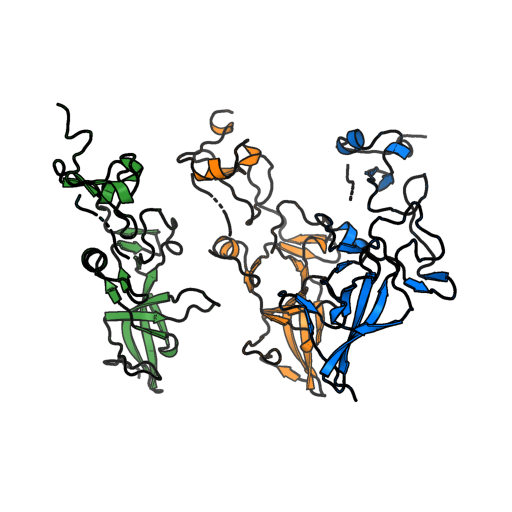3 66.297 1.00 76.62 17 LYS B C 1
ATOM 1521 O O . LYS C 1 17 ? -59.108 -37.636 66.543 1.00 72.38 17 LYS B O 1
ATOM 1527 N N . GLU C 1 18 ? -61.004 -38.842 66.714 1.00 78.73 18 GLU B N 1
ATOM 1528 C CA . GLU C 1 18 ? -61.641 -37.964 67.691 1.00 78.25 18 GLU B CA 1
ATOM 1529 C C . GLU C 1 18 ? -61.833 -38.736 68.991 1.00 77.82 18 GLU B C 1
ATOM 1530 O O . GLU C 1 18 ? -62.134 -39.927 68.971 1.00 85.03 18 GLU B O 1
ATOM 1536 N N . LEU C 1 19 ? -61.654 -38.055 70.119 1.00 79.65 19 LEU B N 1
ATOM 1537 C CA . LEU C 1 19 ? -61.655 -38.714 71.418 1.00 80.68 19 LEU B CA 1
ATOM 1538 C C . LEU C 1 19 ? -62.776 -38.217 72.327 1.00 80.46 19 LEU B C 1
ATOM 1539 O O . LEU C 1 19 ? -63.189 -37.060 72.246 1.00 77.59 19 LEU B O 1
ATOM 1544 N N . ASP C 1 20 ? -63.261 -39.102 73.192 1.00 78.65 20 ASP B N 1
ATOM 1545 C CA . ASP C 1 20 ? -64.302 -38.753 74.152 1.00 80.11 20 ASP B CA 1
ATOM 1546 C C . ASP C 1 20 ? -63.774 -37.799 75.216 1.00 79.61 20 ASP B C 1
ATOM 1547 O O . ASP C 1 20 ? -64.480 -36.888 75.650 1.00 75.21 20 ASP B O 1
ATOM 1552 N N . SER C 1 21 ? -62.527 -38.001 75.629 1.00 80.61 21 SER B N 1
ATOM 1553 C CA . SER C 1 21 ? -62.004 -37.267 76.773 1.00 80.73 21 SER B CA 1
ATOM 1554 C C . SER C 1 21 ? -60.489 -37.090 76.770 1.00 71.97 21 SER B C 1
ATOM 1555 O O . SER C 1 21 ? -59.765 -37.776 76.048 1.00 74.00 21 SER B O 1
ATOM 1558 N N . TYR C 1 22 ? -60.024 -36.156 77.593 1.00 71.64 22 TYR B N 1
ATOM 1559 C CA . TYR C 1 22 ? -58.599 -35.942 77.809 1.00 70.28 22 TYR B CA 1
ATOM 1560 C C . TYR C 1 22 ? -58.319 -35.611 79.271 1.00 75.64 22 TYR B C 1
ATOM 1561 O O . TYR C 1 22 ? -59.066 -34.863 79.904 1.00 77.33 22 TYR B O 1
ATOM 1570 N N . THR C 1 23 ? -57.239 -36.175 79.798 1.00 77.17 23 THR B N 1
ATOM 1571 C CA . THR C 1 23 ? -56.823 -35.914 81.169 1.00 82.73 23 THR B CA 1
ATOM 1572 C C . THR C 1 23 ? -55.542 -35.088 81.170 1.00 90.34 23 THR B C 1
ATOM 1573 O O . THR C 1 23 ? -54.536 -35.504 80.593 1.00 94.56 23 THR B O 1
ATOM 1577 N N . ILE C 1 24 ? -55.585 -33.917 81.802 1.00 92.39 24 ILE B N 1
ATOM 1578 C CA . ILE C 1 24 ? -54.401 -33.073 81.931 1.00 95.83 24 ILE B CA 1
ATOM 1579 C C . ILE C 1 24 ? -53.306 -33.874 82.627 1.00 101.52 24 ILE B C 1
ATOM 1580 O O . ILE C 1 24 ? -53.594 -34.642 83.545 1.00 111.49 24 ILE B O 1
ATOM 1585 N N . LYS C 1 25 ? -52.063 -33.713 82.176 1.00 97.58 25 LYS B N 1
ATOM 1586 C CA . LYS C 1 25 ? -50.954 -34.519 82.682 1.00 99.87 25 LYS B CA 1
ATOM 1587 C C 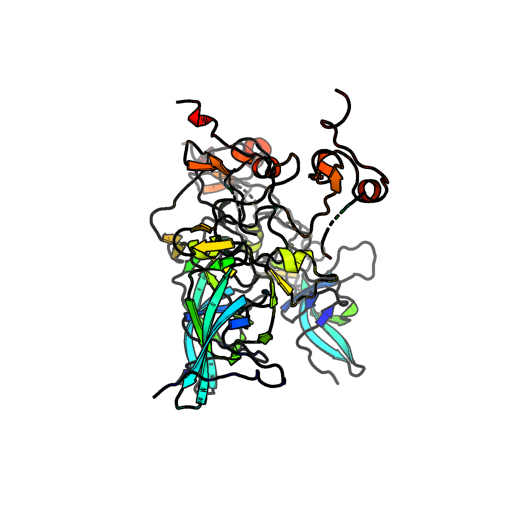. LYS C 1 25 ? -50.831 -34.386 84.199 1.00 102.27 25 LYS B C 1
ATOM 1588 O O . LYS C 1 25 ? -50.994 -33.297 84.754 1.00 101.30 25 LYS B O 1
ATOM 1594 N N . GLY C 1 26 ? -50.574 -35.510 84.861 1.00 102.82 26 GLY B N 1
ATOM 1595 C CA . GLY C 1 26 ? -50.416 -35.538 86.303 1.00 114.14 26 GLY B CA 1
ATOM 1596 C C . GLY C 1 26 ? -51.575 -34.933 87.076 1.00 119.66 26 GLY B C 1
ATOM 1597 O O . GLY C 1 26 ? -51.370 -34.271 88.094 1.00 128.24 26 GLY B O 1
ATOM 1598 N N . THR C 1 27 ? -52.793 -35.145 86.586 1.00 117.35 27 THR B N 1
ATOM 1599 C CA . THR C 1 27 ? -53.993 -34.664 87.267 1.00 111.61 27 THR B CA 1
ATOM 1600 C C . THR C 1 27 ? -55.054 -35.757 87.338 1.00 102.27 27 THR B C 1
ATOM 1601 O O . THR C 1 27 ? -54.901 -36.825 86.744 1.00 102.44 27 THR B O 1
ATOM 1605 N N . ASN C 1 28 ? -56.130 -35.481 88.068 1.00 100.99 28 ASN B N 1
ATOM 1606 C CA . ASN C 1 28 ? -57.268 -36.389 88.141 1.00 101.01 28 ASN B CA 1
ATOM 1607 C C . ASN C 1 28 ? -58.463 -35.843 87.370 1.00 93.14 28 ASN B C 1
ATOM 1608 O O . ASN C 1 28 ? -59.569 -36.367 87.478 1.00 91.01 28 ASN B O 1
ATOM 1613 N N . LYS C 1 29 ? -58.240 -34.788 86.591 1.00 96.04 29 LYS B N 1
ATOM 1614 C CA . LYS C 1 29 ? -59.349 -34.080 85.961 1.00 93.27 29 LYS B CA 1
ATOM 1615 C C . LYS C 1 29 ? -59.475 -34.352 84.466 1.00 84.71 29 LYS B C 1
ATOM 1616 O O . LYS C 1 29 ? -58.503 -34.294 83.715 1.00 81.49 29 LYS B O 1
ATOM 1622 N N . VAL C 1 30 ? -60.706 -34.630 84.054 1.00 82.88 30 VAL B N 1
ATOM 1623 C CA . VAL C 1 30 ? -61.007 -35.078 82.702 1.00 79.10 30 VAL B CA 1
ATOM 1624 C C . VAL C 1 30 ? -61.697 -33.977 81.899 1.00 78.92 30 VAL B C 1
ATOM 1625 O O . VAL C 1 30 ? -62.560 -33.267 82.415 1.00 80.75 30 VAL B O 1
ATOM 1629 N N . VAL C 1 31 ? -61.305 -33.834 80.638 1.00 73.93 31 VAL B N 1
ATOM 1630 C CA . VAL C 1 31 ? -61.871 -32.805 79.776 1.00 72.76 31 VAL B CA 1
ATOM 1631 C C . VAL C 1 31 ? -62.651 -33.414 78.616 1.00 72.52 31 VAL B C 1
ATOM 1632 O O . VAL C 1 31 ? -62.109 -34.188 77.831 1.00 72.09 31 VAL B O 1
ATOM 1636 N N . ARG C 1 32 ? -63.931 -33.070 78.526 1.00 70.56 32 ARG B N 1
ATOM 1637 C CA . ARG C 1 32 ? -64.751 -33.460 77.387 1.00 69.26 32 ARG B CA 1
ATOM 1638 C C . ARG C 1 32 ? -65.119 -32.217 76.591 1.00 60.43 32 ARG B C 1
ATOM 1639 O O . ARG C 1 32 ? -64.941 -31.099 77.069 1.00 61.63 32 ARG B O 1
ATOM 1647 N N . ALA C 1 33 ? -65.620 -32.407 75.376 1.00 54.41 33 ALA B N 1
ATOM 1648 C CA . ALA C 1 33 ? -66.119 -31.286 74.592 1.00 51.26 33 ALA B CA 1
ATOM 1649 C C . ALA C 1 33 ? -67.333 -30.683 75.292 1.00 59.50 33 ALA B C 1
ATOM 1650 O O . ALA C 1 33 ? -68.186 -31.409 75.804 1.00 59.69 33 ALA B O 1
ATOM 1652 N N . GLY C 1 34 ? -67.404 -29.357 75.321 1.00 62.93 34 GLY B N 1
ATOM 1653 C CA . GLY C 1 34 ? -68.452 -28.671 76.052 1.00 63.32 34 GLY B CA 1
ATOM 1654 C C . GLY C 1 34 ? -67.934 -28.142 77.375 1.00 68.90 34 GLY B C 1
ATOM 1655 O O . GLY C 1 34 ? -68.572 -27.307 78.015 1.00 73.06 34 GLY B O 1
ATOM 1656 N N . ASP C 1 35 ? -66.769 -28.634 77.782 1.00 66.24 35 ASP B N 1
ATOM 1657 C CA . ASP C 1 35 ? -66.121 -28.183 79.008 1.00 73.55 35 ASP B CA 1
ATOM 1658 C C . ASP C 1 35 ? -65.304 -26.930 78.734 1.00 71.97 35 ASP B C 1
ATOM 1659 O O . ASP C 1 35 ? -64.931 -26.663 77.592 1.00 74.24 35 ASP B O 1
ATOM 1664 N N . CYS C 1 36 ? -65.028 -26.163 79.781 1.00 76.70 36 CYS B N 1
ATOM 1665 C CA . CYS C 1 36 ? -64.247 -24.943 79.634 1.00 72.01 36 CYS B CA 1
ATOM 1666 C C . CYS C 1 36 ? -62.896 -25.077 80.327 1.00 74.59 36 CYS B C 1
ATOM 1667 O O . CYS C 1 36 ? -62.811 -25.534 81.468 1.00 79.45 36 CYS B O 1
ATOM 1670 N N . VAL C 1 37 ? -61.843 -24.679 79.620 1.00 78.35 37 VAL B N 1
ATOM 1671 C CA . VAL C 1 37 ? -60.475 -24.858 80.089 1.00 80.37 37 VAL B CA 1
ATOM 1672 C C . VAL C 1 37 ? -59.687 -23.552 80.101 1.00 82.43 37 VAL B C 1
ATOM 1673 O O . VAL C 1 37 ? -60.035 -22.593 79.409 1.00 83.94 37 VAL B O 1
ATOM 1677 N N . LEU C 1 38 ? -58.621 -23.528 80.895 1.00 82.55 38 LEU B N 1
ATOM 1678 C CA . LEU C 1 38 ? -57.661 -22.433 80.868 1.00 87.37 38 LEU B CA 1
ATOM 1679 C C . LEU C 1 38 ? -56.359 -22.928 80.242 1.00 89.16 38 LEU B C 1
ATOM 1680 O O . LEU C 1 38 ? -55.985 -24.079 80.433 1.00 93.58 38 LEU B O 1
ATOM 1685 N N . MET C 1 39 ? -55.746 -22.064 79.461 1.00 90.89 39 MET B N 1
ATOM 1686 C CA . MET C 1 39 ? -54.575 -22.423 78.730 1.00 89.45 39 MET B CA 1
ATOM 1687 C C . MET C 1 39 ? -53.518 -21.358 78.786 1.00 93.72 39 MET B C 1
ATOM 1688 O O . MET C 1 39 ? -53.804 -20.184 78.704 1.00 95.14 39 MET B O 1
ATOM 1693 N N . ARG C 1 40 ? -52.279 -21.797 78.894 1.00 111.26 40 ARG B N 1
ATOM 1694 C CA . ARG C 1 40 ? -51.167 -20.900 79.033 1.00 122.65 40 ARG B CA 1
ATOM 1695 C C . ARG C 1 40 ? -50.991 -20.056 77.811 1.00 119.86 40 ARG B C 1
ATOM 1696 O O . ARG C 1 40 ? -51.090 -20.532 76.690 1.00 113.23 40 ARG B O 1
ATOM 1704 N N . PRO C 1 41 ? -50.719 -18.771 78.018 1.00 130.87 41 PRO B N 1
ATOM 1705 C CA . PRO C 1 41 ? -50.502 -17.846 76.899 1.00 139.83 41 PRO B CA 1
ATOM 1706 C C . PRO C 1 41 ? -49.157 -18.097 76.222 1.00 152.38 41 PRO B C 1
ATOM 1707 O O . PRO C 1 41 ? -48.229 -18.574 76.875 1.00 161.43 41 PRO B O 1
ATOM 1711 N N . SER C 1 42 ? -49.054 -17.782 74.934 1.00 162.07 42 SER B N 1
ATOM 1712 C CA . SER C 1 42 ? -47.814 -18.000 74.209 1.00 158.30 42 SER B CA 1
ATOM 1713 C C . SER C 1 42 ? -46.700 -17.304 74.961 1.00 156.45 42 SER B C 1
ATOM 1714 O O . SER C 1 42 ? -45.602 -17.828 75.068 1.00 157.25 42 SER B O 1
ATOM 1717 N N . ASP C 1 43 ? -46.995 -16.123 75.489 1.00 152.68 43 ASP B N 1
ATOM 1718 C CA . ASP C 1 43 ? -46.048 -15.368 76.297 1.00 155.75 43 ASP B CA 1
ATOM 1719 C C . ASP C 1 43 ? -46.617 -15.185 77.692 1.00 145.19 43 ASP B C 1
ATOM 1720 O O . ASP C 1 43 ? -47.786 -14.887 77.847 1.00 139.07 43 ASP B O 1
ATOM 1725 N N . ALA C 1 44 ? -45.802 -15.391 78.712 1.00 146.86 44 ALA B N 1
ATOM 1726 C CA . ALA C 1 44 ? -46.304 -15.429 80.080 1.00 144.30 44 ALA B CA 1
ATOM 1727 C C . ALA C 1 44 ? -46.729 -14.093 80.664 1.00 129.96 44 ALA B C 1
ATOM 1728 O O . ALA C 1 44 ? -46.296 -13.046 80.220 1.00 133.74 44 ALA B O 1
ATOM 1730 N N . GLY C 1 45 ? -47.595 -14.160 81.662 1.00 127.53 45 GLY B N 1
ATOM 1731 C CA . GLY C 1 45 ? -48.107 -12.998 82.363 1.00 129.32 45 GLY B CA 1
ATOM 1732 C C . GLY C 1 45 ? -49.461 -12.505 81.890 1.00 147.76 45 GLY B C 1
ATOM 1733 O O . GLY C 1 45 ? -50.149 -11.786 82.609 1.00 125.61 45 GLY B O 1
ATOM 1734 N N . LYS C 1 46 ? -49.875 -12.932 80.706 1.00 137.57 46 LYS B N 1
ATOM 1735 C CA . LYS C 1 46 ? -51.252 -12.813 80.305 1.00 127.69 46 LYS B CA 1
ATOM 1736 C C . LYS C 1 46 ? -51.982 -13.866 81.089 1.00 124.36 46 LYS B C 1
ATOM 1737 O O . LYS C 1 46 ? -51.457 -14.963 81.258 1.00 112.44 46 LYS B O 1
ATOM 1743 N N . PRO C 1 47 ? -53.153 -13.556 81.642 1.00 123.88 47 PRO B N 1
ATOM 1744 C CA . PRO C 1 47 ? -53.890 -14.548 82.445 1.00 122.66 47 PRO B CA 1
ATOM 1745 C C . PRO C 1 47 ? -54.216 -15.755 81.575 1.00 118.73 47 PRO B C 1
ATOM 1746 O O . PRO C 1 47 ? -54.260 -15.561 80.360 1.00 114.43 47 PRO B O 1
ATOM 1750 N N . PRO C 1 48 ? -54.427 -16.958 82.114 1.00 118.70 48 PRO B N 1
ATOM 1751 C CA . PRO C 1 48 ? -54.635 -18.046 81.153 1.00 120.55 48 PRO B CA 1
ATOM 1752 C C . PRO C 1 48 ? -55.865 -17.843 80.294 1.00 118.72 48 PRO B C 1
ATOM 1753 O O . PRO C 1 48 ? -56.948 -17.647 80.799 1.00 124.57 48 PRO B O 1
ATOM 1757 N N . TYR C 1 49 ? -55.694 -17.967 78.990 1.00 114.98 49 TYR B N 1
ATOM 1758 C CA . TYR C 1 49 ? -56.789 -17.875 78.038 1.00 107.31 49 TYR B CA 1
ATOM 1759 C C . TYR C 1 49 ? -57.884 -18.857 78.426 1.00 98.97 49 TYR B C 1
ATOM 1760 O O . TYR C 1 49 ? -57.596 -19.985 78.819 1.00 99.06 49 TYR B O 1
ATOM 1769 N N . VAL C 1 50 ? -59.137 -18.428 78.330 1.00 93.28 50 VAL B N 1
ATOM 1770 C CA . VAL C 1 50 ? -60.252 -19.311 78.638 1.00 84.07 50 VAL B CA 1
ATOM 1771 C C . VAL C 1 50 ? -60.948 -19.742 77.356 1.00 72.54 50 VAL B C 1
ATOM 1772 O O . VAL C 1 50 ? -61.353 -18.906 76.551 1.00 73.50 50 VAL B O 1
ATOM 1776 N N . ALA C 1 51 ? -61.078 -21.050 77.165 1.00 78.60 51 ALA B N 1
ATOM 1777 C CA . ALA C 1 51 ? -61.676 -21.570 75.942 1.00 78.32 51 ALA B CA 1
ATOM 1778 C C . ALA C 1 51 ? -62.734 -22.624 76.217 1.00 69.58 51 ALA B C 1
ATOM 1779 O O . ALA C 1 51 ? -62.725 -23.280 77.256 1.00 72.08 51 ALA B O 1
ATOM 1781 N N . ARG C 1 52 ? -63.647 -22.773 75.268 1.00 65.59 52 ARG B N 1
ATOM 1782 C CA . ARG C 1 52 ? -64.604 -23.862 75.280 1.00 64.19 52 ARG B CA 1
ATOM 1783 C C . ARG C 1 52 ? -64.127 -24.934 74.310 1.00 64.68 52 ARG B C 1
ATOM 1784 O O . ARG C 1 52 ? -63.811 -24.640 73.152 1.00 71.94 52 ARG B O 1
ATOM 1792 N N . VAL C 1 53 ? -64.055 -26.173 74.785 1.00 62.06 53 VAL B N 1
ATOM 1793 C CA . VAL C 1 53 ? -63.610 -27.277 73.946 1.00 57.54 53 VAL B CA 1
ATOM 1794 C C . VAL C 1 53 ? -64.733 -27.729 73.022 1.00 60.44 53 VAL B C 1
ATOM 1795 O O . VAL C 1 53 ? -65.751 -28.250 73.475 1.00 61.73 53 VAL B O 1
ATOM 1799 N N . GLU C 1 54 ? -64.546 -27.510 71.726 1.00 58.06 54 GLU B N 1
ATOM 1800 C CA . GLU C 1 54 ? -65.512 -27.941 70.727 1.00 71.12 54 GLU B CA 1
ATOM 1801 C C . GLU C 1 54 ? -65.291 -29.405 70.374 1.00 74.43 54 GLU B C 1
ATOM 1802 O O . GLU C 1 54 ? -66.240 -30.160 70.164 1.00 76.50 54 GLU B O 1
ATOM 1808 N N . LYS C 1 55 ? -64.024 -29.798 70.321 1.00 77.06 55 LYS B N 1
ATOM 1809 C CA . LYS C 1 55 ? -63.648 -31.087 69.764 1.00 71.58 55 LYS B CA 1
ATOM 1810 C C . LYS C 1 55 ? -62.279 -31.531 70.271 1.00 78.98 55 LYS B C 1
ATOM 1811 O O . LYS C 1 55 ? -61.319 -30.760 70.242 1.00 83.35 55 LYS B O 1
ATOM 1817 N N . ILE C 1 56 ? -62.193 -32.770 70.745 1.00 82.44 56 ILE B N 1
ATOM 1818 C CA . ILE C 1 56 ? -60.900 -33.367 71.064 1.00 82.06 56 ILE B CA 1
ATOM 1819 C C . ILE C 1 56 ? -60.521 -34.379 69.992 1.00 88.67 56 ILE B C 1
ATOM 1820 O O . ILE C 1 56 ? -61.181 -35.406 69.829 1.00 99.97 56 ILE B O 1
ATOM 1825 N N . GLU C 1 57 ? -59.454 -34.083 69.263 1.00 76.91 57 GLU B N 1
ATOM 1826 C CA . GLU C 1 57 ? -59.068 -34.899 68.125 1.00 79.17 57 GLU B CA 1
ATOM 1827 C C . GLU C 1 57 ? -57.622 -35.362 68.248 1.00 85.08 57 GLU B C 1
ATOM 1828 O O . GLU C 1 57 ? -56.757 -34.620 68.715 1.00 88.23 57 GLU B O 1
ATOM 1834 N N . ALA C 1 58 ? -57.330 -36.563 67.789 1.00 82.80 58 ALA B N 1
ATOM 1835 C CA . ALA C 1 58 ? -56.016 -37.119 68.009 1.00 84.30 58 ALA B CA 1
ATOM 1836 C C . ALA C 1 58 ? -55.226 -37.265 66.751 1.00 90.56 58 ALA B C 1
ATOM 1837 O O . ALA C 1 58 ? -55.744 -37.634 65.729 1.00 85.67 58 ALA B O 1
ATOM 1839 N N . ASP C 1 59 ? -53.948 -36.968 66.860 1.00 86.22 59 ASP B N 1
ATOM 1840 C CA . ASP C 1 59 ? -53.021 -37.021 65.754 1.00 98.09 59 ASP B CA 1
ATOM 1841 C C . ASP C 1 59 ? -52.724 -38.422 65.288 1.00 104.60 59 ASP B C 1
ATOM 1842 O O . ASP C 1 59 ? -52.795 -39.371 66.047 1.00 104.54 59 ASP B O 1
ATOM 1847 N N . ALA C 1 60 ? -52.342 -38.536 64.030 1.00 105.60 60 ALA B N 1
ATOM 1848 C CA . ALA C 1 60 ? -51.991 -39.818 63.474 1.00 102.39 60 ALA B CA 1
ATOM 1849 C C . ALA C 1 60 ? -50.839 -40.324 64.297 1.00 109.25 60 ALA B C 1
ATOM 1850 O O . ALA C 1 60 ? -50.730 -41.505 64.573 1.00 112.32 60 ALA B O 1
ATOM 1852 N N . ARG C 1 61 ? -49.977 -39.402 64.691 1.00 117.72 61 ARG B N 1
ATOM 1853 C CA . ARG C 1 61 ? -48.819 -39.709 65.506 1.00 108.15 61 ARG B CA 1
ATOM 1854 C C . ARG C 1 61 ? -49.198 -39.690 66.969 1.00 99.21 61 ARG B C 1
ATOM 1855 O O . ARG C 1 61 ? -48.357 -39.815 67.835 1.00 95.05 61 ARG B O 1
ATOM 1863 N N . ASN C 1 62 ? -50.478 -39.516 67.238 1.00 99.89 62 ASN B N 1
ATOM 1864 C CA . ASN C 1 62 ? -50.960 -39.526 68.594 1.00 99.16 62 ASN B CA 1
ATOM 1865 C C . ASN C 1 62 ? -50.689 -38.246 69.314 1.00 100.53 62 ASN B C 1
ATOM 1866 O O . ASN C 1 62 ? -50.684 -38.202 70.524 1.00 99.61 62 ASN B O 1
ATOM 1871 N N . ASN C 1 63 ? -50.455 -37.201 68.547 1.00 98.68 63 ASN B N 1
ATOM 1872 C CA . ASN C 1 63 ? -50.468 -35.867 69.077 1.00 95.92 63 ASN B CA 1
ATOM 1873 C C . ASN C 1 63 ? -51.877 -35.603 69.509 1.00 89.10 63 ASN B C 1
ATOM 1874 O O . ASN C 1 63 ? -52.794 -36.038 68.861 1.00 91.23 63 ASN B O 1
ATOM 1879 N N . VAL C 1 64 ? -52.058 -34.881 70.597 1.00 87.42 64 VAL B N 1
ATOM 1880 C CA . VAL C 1 64 ? -53.387 -34.521 71.018 1.00 84.17 64 VAL B CA 1
ATOM 1881 C C . VAL C 1 64 ? -53.602 -33.048 70.857 1.00 83.88 64 VAL B C 1
ATOM 1882 O O . VAL C 1 64 ? -52.832 -32.241 71.326 1.00 86.37 64 VAL B O 1
ATOM 1886 N N . LYS C 1 65 ? -54.679 -32.716 70.187 1.00 80.14 65 LYS B N 1
ATOM 1887 C CA . LYS C 1 65 ? -55.056 -31.336 69.930 1.00 79.46 65 LYS B CA 1
ATOM 1888 C C . LYS C 1 65 ? -56.544 -31.145 70.192 1.00 85.78 65 LYS B C 1
ATOM 1889 O O . LYS C 1 65 ? -57.339 -32.070 70.025 1.00 89.86 65 LYS B O 1
ATOM 1895 N N . VAL C 1 66 ? -56.913 -29.944 70.623 1.00 89.10 66 VAL B N 1
ATOM 1896 C CA . VAL C 1 66 ? -58.304 -29.624 70.893 1.00 87.29 66 VAL B CA 1
ATOM 1897 C C . VAL C 1 66 ? -58.769 -28.455 70.029 1.00 79.78 66 VAL B C 1
ATOM 1898 O O . VAL C 1 66 ? -58.004 -27.523 69.746 1.00 73.97 66 VAL B O 1
ATOM 1902 N N . HIS C 1 67 ? -60.017 -28.533 69.578 1.00 79.70 67 HIS B N 1
ATOM 1903 C CA . HIS C 1 67 ? -60.649 -27.410 68.908 1.00 77.83 67 HIS B CA 1
ATOM 1904 C C . HIS C 1 67 ? -61.215 -26.479 69.968 1.00 77.56 67 HIS B C 1
ATOM 1905 O O . HIS C 1 67 ? -61.825 -26.920 70.942 1.00 77.51 67 HIS B O 1
ATOM 1912 N N . CYS C 1 68 ? -60.991 -25.187 69.770 1.00 79.24 68 CYS B N 1
ATOM 1913 C CA . CYS C 1 68 ? -61.283 -24.184 70.779 1.00 79.13 68 CYS B CA 1
ATOM 1914 C C . CYS C 1 68 ? -62.211 -23.108 70.253 1.00 80.90 68 CYS B C 1
ATOM 1915 O O . CYS C 1 68 ? -62.115 -22.701 69.091 1.00 83.34 68 CYS B O 1
ATOM 1918 N N . ARG C 1 69 ? -63.106 -22.654 71.122 1.00 78.90 69 ARG B N 1
ATOM 1919 C CA . ARG C 1 69 ? -63.844 -21.422 70.894 1.00 73.27 69 ARG B CA 1
ATOM 1920 C C . ARG C 1 69 ? -63.511 -20.460 72.028 1.00 69.95 69 ARG B C 1
ATOM 1921 O O . ARG C 1 69 ? -63.728 -20.769 73.198 1.00 69.81 69 ARG B O 1
ATOM 1929 N N . TRP C 1 70 ? -62.979 -19.295 71.683 1.00 70.32 70 TRP B N 1
ATOM 1930 C CA . TRP C 1 70 ? -62.381 -18.423 72.687 1.00 70.44 70 TRP B CA 1
ATOM 1931 C C . TRP C 1 70 ? -63.374 -17.564 73.468 1.00 67.60 70 TRP B C 1
ATOM 1932 O O . TRP C 1 70 ? -64.289 -16.969 72.900 1.00 69.94 70 TRP B O 1
ATOM 1943 N N . TYR C 1 71 ? -63.177 -17.520 74.782 1.00 58.94 71 TYR B N 1
ATOM 1944 C CA . TYR C 1 71 ? -63.838 -16.542 75.638 1.00 63.33 71 TYR B CA 1
ATOM 1945 C C . TYR C 1 71 ? -62.982 -15.282 75.709 1.00 66.61 71 TYR B C 1
ATOM 1946 O O . TYR C 1 71 ? -61.859 -15.319 76.213 1.00 66.61 71 TYR B O 1
ATOM 1955 N N . TYR C 1 72 ? -63.506 -14.170 75.206 1.00 74.65 72 TYR B N 1
ATOM 1956 C CA . TYR C 1 72 ? -62.769 -12.912 75.239 1.00 74.98 72 TYR B CA 1
ATOM 1957 C C . TYR C 1 72 ? -62.932 -12.188 76.570 1.00 80.34 72 TYR B C 1
ATOM 1958 O O . TYR C 1 72 ? -64.037 -12.087 77.105 1.00 74.36 72 TYR B O 1
ATOM 1967 N N . ARG C 1 73 ? -61.820 -11.694 77.102 1.00 84.94 73 ARG B N 1
ATOM 1968 C CA . ARG C 1 73 ? -61.848 -10.814 78.262 1.00 87.54 73 ARG B CA 1
ATOM 1969 C C . ARG C 1 73 ? -62.161 -9.402 77.780 1.00 82.69 73 ARG B C 1
ATOM 1970 O O . ARG C 1 73 ? -61.730 -9.019 76.693 1.00 83.41 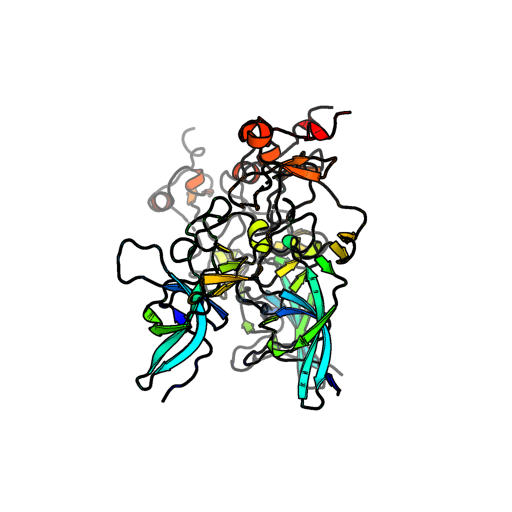73 ARG B O 1
ATOM 1978 N N . PRO C 1 74 ? -62.916 -8.629 78.581 1.00 79.56 74 PRO B N 1
ATOM 1979 C CA . PRO C 1 74 ? -63.385 -7.291 78.194 1.00 81.77 74 PRO B CA 1
ATOM 1980 C C . PRO C 1 74 ? -62.278 -6.391 77.653 1.00 91.96 74 PRO B C 1
ATOM 1981 O O . PRO C 1 74 ? -62.500 -5.633 76.709 1.00 91.67 74 PRO B O 1
ATOM 1985 N N . GLU C 1 75 ? -61.079 -6.532 78.180 1.00 94.01 75 GLU B N 1
ATOM 1986 C CA . GLU C 1 75 ? -59.959 -5.794 77.640 1.00 98.10 75 GLU B CA 1
ATOM 1987 C C . GLU C 1 75 ? -59.695 -6.213 76.206 1.00 96.58 75 GLU B C 1
ATOM 1988 O O . GLU C 1 75 ? -59.390 -5.394 75.371 1.00 105.07 75 GLU B O 1
ATOM 1994 N N . GLU C 1 76 ? -59.797 -7.498 75.918 1.00 91.92 76 GLU B N 1
ATOM 1995 C CA . GLU C 1 76 ? -59.512 -7.980 74.584 1.00 90.23 76 GLU B CA 1
ATOM 1996 C C . GLU C 1 76 ? -60.461 -7.454 73.545 1.00 85.61 76 GLU B C 1
ATOM 1997 O O . GLU C 1 76 ? -60.052 -7.225 72.429 1.00 87.46 76 GLU B O 1
ATOM 2003 N N . SER C 1 77 ? -61.736 -7.312 73.877 1.00 79.84 77 SER B N 1
ATOM 2004 C CA . SER C 1 77 ? -62.679 -6.789 72.893 1.00 89.88 77 SER B CA 1
ATOM 2005 C C . SER C 1 77 ? -62.849 -5.328 73.121 1.00 91.59 77 SER B C 1
ATOM 2006 O O . SER C 1 77 ? -63.023 -4.883 74.241 1.00 92.24 77 SER B O 1
ATOM 2009 N N . LEU C 1 78 ? -62.775 -4.589 72.030 1.00 98.33 78 LEU B N 1
ATOM 2010 C CA . LEU C 1 78 ? -62.747 -3.153 72.056 1.00 96.34 78 LEU B CA 1
ATOM 2011 C C . LEU C 1 78 ? -64.071 -2.579 72.437 1.00 98.13 78 LEU B C 1
ATOM 2012 O O . LEU C 1 78 ? -65.101 -3.206 72.335 1.00 89.12 78 LEU B O 1
ATOM 2017 N N . GLY C 1 79 ? -64.016 -1.346 72.877 1.00 108.25 79 GLY B N 1
ATOM 2018 C CA . GLY C 1 79 ? -64.958 -0.806 73.814 1.00 119.74 79 GLY B CA 1
ATOM 2019 C C . GLY C 1 79 ? -64.412 -1.024 75.213 1.00 124.13 79 GLY B C 1
ATOM 2020 O O . GLY C 1 79 ? -64.958 -0.514 76.173 1.00 137.60 79 GLY B O 1
ATOM 2021 N N . GLY C 1 80 ? -63.323 -1.771 75.335 1.00 116.63 80 GLY B N 1
ATOM 2022 C CA . GLY C 1 80 ? -62.543 -1.784 76.537 1.00 108.84 80 GLY B CA 1
ATOM 2023 C C . GLY C 1 80 ? -63.302 -2.488 77.607 1.00 94.95 80 GLY B C 1
ATOM 2024 O O . GLY C 1 80 ? -64.324 -3.090 77.348 1.00 88.12 80 GLY B O 1
ATOM 2025 N N . ARG C 1 81 ? -62.812 -2.354 78.824 1.00 95.02 81 ARG B N 1
ATOM 2026 C CA . ARG C 1 81 ? -63.458 -2.924 79.967 1.00 85.14 81 ARG B CA 1
ATOM 2027 C C . ARG C 1 81 ? -64.159 -1.791 80.663 1.00 81.30 81 ARG B C 1
ATOM 2028 O O . ARG C 1 81 ? -63.535 -0.900 81.189 1.00 81.23 81 ARG B O 1
ATOM 2036 N N . ARG C 1 82 ? -65.475 -1.845 80.674 1.00 79.29 82 ARG B N 1
ATOM 2037 C CA . ARG C 1 82 ? -66.260 -0.812 81.298 1.00 88.20 82 ARG B CA 1
ATOM 2038 C C . ARG C 1 82 ? -66.381 -1.092 82.761 1.00 90.35 82 ARG B C 1
ATOM 2039 O O . ARG C 1 82 ? -65.765 -2.002 83.263 1.00 87.36 82 ARG B O 1
ATOM 2047 N N . GLN C 1 83 ? -67.101 -0.254 83.469 1.00 97.20 83 GLN B N 1
ATOM 2048 C CA . GLN C 1 83 ? -66.896 -0.158 84.914 1.00 97.23 83 GLN B CA 1
ATOM 2049 C C . GLN C 1 83 ? -67.666 -1.293 85.500 1.00 91.28 83 GLN B C 1
ATOM 2050 O O . GLN C 1 83 ? -67.273 -1.893 86.498 1.00 90.60 83 GLN B O 1
ATOM 2056 N N . PHE C 1 84 ? -68.749 -1.608 84.806 1.00 89.85 84 PHE B N 1
ATOM 2057 C CA . PHE C 1 84 ? -69.699 -2.598 85.239 1.00 87.47 84 PHE B CA 1
ATOM 2058 C C . PHE C 1 84 ? -69.237 -3.984 84.859 1.00 80.04 84 PHE B C 1
ATOM 2059 O O . PHE C 1 84 ? -69.850 -4.966 85.258 1.00 77.23 84 PHE B O 1
ATOM 2067 N N . HIS C 1 85 ? -68.173 -4.067 84.066 1.00 82.45 85 HIS B N 1
ATOM 2068 C CA . HIS C 1 85 ? -67.618 -5.366 83.701 1.00 74.78 85 HIS B CA 1
ATOM 2069 C C . HIS C 1 85 ? -67.039 -6.048 84.935 1.00 78.35 85 HIS B C 1
ATOM 2070 O O . HIS C 1 85 ? -66.167 -5.496 85.604 1.00 84.97 85 HIS B O 1
ATOM 2077 N N . GLY C 1 86 ? -67.538 -7.241 85.242 1.00 76.96 86 GLY B N 1
ATOM 2078 C CA . GLY C 1 86 ? -67.081 -7.977 86.406 1.00 73.16 86 GLY B CA 1
ATOM 2079 C C . GLY C 1 86 ? -65.632 -8.400 86.295 1.00 70.37 86 GLY B C 1
ATOM 2080 O O . GLY C 1 86 ? -65.053 -8.379 85.208 1.00 66.69 86 GLY B O 1
ATOM 2081 N N . ALA C 1 87 ? -65.041 -8.773 87.425 1.00 67.78 87 ALA B N 1
ATOM 2082 C CA . ALA C 1 87 ? -63.673 -9.272 87.443 1.00 72.50 87 ALA B CA 1
ATOM 2083 C C . ALA C 1 87 ? -63.561 -10.530 86.592 1.00 76.80 87 ALA B C 1
ATOM 2084 O O . ALA C 1 87 ? -62.575 -10.731 85.880 1.00 72.83 87 ALA B O 1
ATOM 2086 N N . LYS C 1 88 ? -64.595 -11.361 86.657 1.00 79.01 88 LYS B N 1
ATOM 2087 C CA . LYS C 1 88 ? -64.582 -12.662 86.006 1.00 71.49 88 LYS B CA 1
ATOM 2088 C C . LYS C 1 88 ? -65.520 -12.722 84.801 1.00 70.20 88 LYS B C 1
ATOM 2089 O O . LYS C 1 88 ? -65.899 -13.809 84.366 1.00 68.49 88 LYS B O 1
ATOM 2095 N N . GLU C 1 89 ? -65.897 -11.564 84.263 1.00 71.47 89 GLU B N 1
ATOM 2096 C CA . GLU C 1 89 ? -66.808 -11.531 83.119 1.00 64.08 89 GLU B CA 1
ATOM 2097 C C . GLU C 1 89 ? -66.095 -11.938 81.833 1.00 60.69 89 GLU B C 1
ATOM 2098 O O . GLU C 1 89 ? -64.957 -11.538 81.588 1.00 52.70 89 GLU B O 1
ATOM 2104 N N . LEU C 1 90 ? -66.776 -12.737 81.016 1.00 68.14 90 LEU B N 1
ATOM 2105 C CA . LEU C 1 90 ? -66.213 -13.236 79.767 1.00 66.79 90 LEU B CA 1
ATOM 2106 C C . LEU C 1 90 ? -67.217 -13.121 78.624 1.00 65.78 90 LEU B C 1
ATOM 2107 O O . LEU C 1 90 ? -68.428 -13.117 78.846 1.00 66.81 90 LEU B O 1
ATOM 2112 N N . PHE C 1 91 ? -66.705 -13.023 77.401 1.00 64.86 91 PHE B N 1
ATOM 2113 C CA . PHE C 1 91 ? -67.549 -12.967 76.211 1.00 67.97 91 PHE B CA 1
ATOM 2114 C C . PHE C 1 91 ? -67.280 -14.165 75.311 1.00 65.66 91 PHE B C 1
ATOM 2115 O O . PHE C 1 91 ? -66.127 -14.464 75.005 1.00 56.31 91 PHE B O 1
ATOM 2123 N N . LEU C 1 92 ? -68.334 -14.846 74.879 1.00 73.27 92 LEU B N 1
ATOM 2124 C CA . LEU C 1 92 ? -68.162 -15.918 73.911 1.00 73.35 92 LEU B CA 1
ATOM 2125 C C . LEU C 1 92 ? -67.917 -15.320 72.531 1.00 73.95 92 LEU B C 1
ATOM 2126 O O . LEU C 1 92 ? -68.697 -14.494 72.056 1.00 79.26 92 LEU B O 1
ATOM 2131 N N . SER C 1 93 ? -66.826 -15.730 71.894 1.00 71.54 93 SER B N 1
ATOM 2132 C CA . SER C 1 93 ? -66.463 -15.185 70.595 1.00 75.59 93 SER B CA 1
ATOM 2133 C C . SER C 1 93 ? -66.649 -16.205 69.482 1.00 78.47 93 SER B C 1
ATOM 2134 O O . SER C 1 93 ? -66.882 -17.387 69.736 1.00 78.08 93 SER B O 1
ATOM 2137 N N . ASP C 1 94 ? -66.553 -15.731 68.245 1.00 80.73 94 ASP B N 1
ATOM 2138 C CA . ASP C 1 94 ? -66.587 -16.599 67.077 1.00 84.79 94 ASP B CA 1
ATOM 2139 C C . ASP C 1 94 ? -65.163 -16.885 66.619 1.00 77.46 94 ASP B C 1
ATOM 2140 O O . ASP C 1 94 ? -64.938 -17.369 65.511 1.00 77.88 94 ASP B O 1
ATOM 2145 N N . HIS C 1 95 ? -64.205 -16.568 67.484 1.00 77.94 95 HIS B N 1
ATOM 2146 C CA . HIS C 1 95 ? -62.801 -16.846 67.216 1.00 76.85 95 HIS B CA 1
ATOM 2147 C C . HIS C 1 95 ? -62.483 -18.292 67.585 1.00 72.87 95 HIS B C 1
ATOM 2148 O O . HIS C 1 95 ? -62.247 -18.608 68.752 1.00 62.41 95 HIS B O 1
ATOM 2155 N N . PHE C 1 96 ? -62.496 -19.170 66.586 1.00 82.66 96 PHE B N 1
ATOM 2156 C CA . PHE C 1 96 ? -62.136 -20.570 66.785 1.00 76.37 96 PHE B CA 1
ATOM 2157 C C . PHE C 1 96 ? -60.639 -20.764 66.558 1.00 74.43 96 PHE B C 1
ATOM 2158 O O . PHE C 1 96 ? -60.024 -20.014 65.799 1.00 80.44 96 PHE B O 1
ATOM 2166 N N . ASP C 1 97 ? -60.050 -21.768 67.204 1.00 67.88 97 ASP B N 1
ATOM 2167 C CA . ASP C 1 97 ? -58.632 -22.061 66.981 1.00 79.06 97 ASP B CA 1
ATOM 2168 C C . ASP C 1 97 ? -58.270 -23.489 67.381 1.00 81.52 97 ASP B C 1
ATOM 2169 O O . ASP C 1 97 ? -58.822 -24.032 68.328 1.00 80.89 97 ASP B O 1
ATOM 2174 N N . VAL C 1 98 ? -57.329 -24.089 66.661 1.00 86.61 98 VAL B N 1
ATOM 2175 C CA . VAL C 1 98 ? -56.859 -25.426 67.005 1.00 76.58 98 VAL B CA 1
ATOM 2176 C C . VAL C 1 98 ? -55.592 -25.341 67.848 1.00 75.72 98 VAL B C 1
ATOM 2177 O O . VAL C 1 98 ? -54.592 -24.758 67.427 1.00 84.13 98 VAL B O 1
ATOM 2181 N N . GLN C 1 99 ? -55.641 -25.921 69.043 1.00 71.36 99 GLN B N 1
ATOM 2182 C CA . GLN C 1 99 ? -54.518 -25.844 69.972 1.00 75.75 99 GLN B CA 1
ATOM 2183 C C . GLN C 1 99 ? -54.021 -27.228 70.357 1.00 78.22 99 GLN B C 1
ATOM 2184 O O . GLN C 1 99 ? -54.690 -28.216 70.095 1.00 85.91 99 GLN B O 1
ATOM 2190 N N . SER C 1 100 ? -52.845 -27.302 70.970 1.00 78.83 100 SER B N 1
ATOM 2191 C CA . SER C 1 100 ? -52.358 -28.576 71.483 1.00 81.90 100 SER B CA 1
ATOM 2192 C C . SER C 1 100 ? -52.929 -28.783 72.878 1.00 78.51 100 SER B C 1
ATOM 2193 O O . SER C 1 100 ? -53.228 -27.817 73.580 1.00 77.07 100 SER B O 1
ATOM 2196 N N . ALA C 1 101 ? -53.090 -30.039 73.275 1.00 81.78 101 ALA B N 1
ATOM 2197 C CA . ALA C 1 101 ? -53.706 -30.353 74.559 1.00 81.81 101 ALA B CA 1
ATOM 21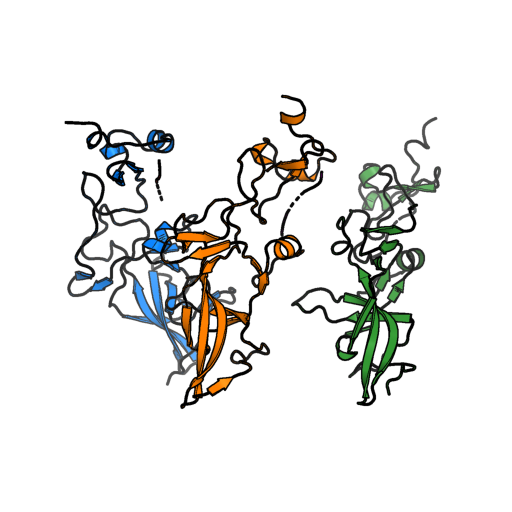98 C C . ALA C 1 101 ? -52.791 -30.006 75.729 1.00 84.66 101 ALA B C 1
ATOM 2199 O O . ALA C 1 101 ? -53.262 -29.765 76.841 1.00 83.19 101 ALA B O 1
ATOM 2201 N N . HIS C 1 102 ? -51.487 -29.982 75.470 1.00 87.38 102 HIS B N 1
ATOM 2202 C CA . HIS C 1 102 ? -50.493 -29.676 76.497 1.00 92.36 102 HIS B CA 1
ATOM 2203 C C . HIS C 1 102 ? -50.710 -28.302 77.113 1.00 82.69 102 HIS B C 1
ATOM 2204 O O . HIS C 1 102 ? -50.482 -28.101 78.306 1.00 79.17 102 HIS B O 1
ATOM 2211 N N . THR C 1 103 ? -51.153 -27.361 76.286 1.00 87.16 103 THR B N 1
ATOM 2212 C CA . THR C 1 103 ? -51.383 -25.994 76.730 1.00 88.24 103 THR B CA 1
ATOM 2213 C C . THR C 1 103 ? -52.443 -25.936 77.826 1.00 87.64 103 THR B C 1
ATOM 2214 O O . THR C 1 103 ? -52.509 -24.971 78.581 1.00 84.13 103 THR B O 1
ATOM 2218 N N . ILE C 1 104 ? -53.269 -26.972 77.925 1.00 87.94 104 ILE B N 1
ATOM 2219 C CA . ILE C 1 104 ? -54.334 -26.960 78.919 1.00 86.59 104 ILE B CA 1
ATOM 2220 C C . ILE C 1 104 ? -53.810 -27.105 80.347 1.00 90.24 104 ILE B C 1
ATOM 2221 O O . ILE C 1 104 ? -53.222 -28.115 80.719 1.00 83.83 104 ILE B O 1
ATOM 2226 N N . GLU C 1 105 ? -54.023 -26.046 81.116 1.00 87.19 105 GLU B N 1
ATOM 2227 C CA . GLU C 1 105 ? -53.815 -25.951 82.558 1.00 101.54 105 GLU B CA 1
ATOM 2228 C C . GLU C 1 105 ? -54.685 -26.775 83.429 1.00 100.55 105 GLU B C 1
ATOM 2229 O O . GLU C 1 105 ? -54.254 -27.668 84.149 1.00 104.29 105 GLU B O 1
ATOM 2235 N N . GLY C 1 106 ? -55.942 -26.367 83.375 1.00 99.94 106 GLY B N 1
ATOM 2236 C CA . GLY C 1 106 ? -56.921 -26.702 84.367 1.00 102.18 106 GLY B CA 1
ATOM 2237 C C . GLY C 1 106 ? -58.248 -26.421 83.727 1.00 98.86 106 GLY B C 1
ATOM 2238 O O . GLY C 1 106 ? -58.343 -25.861 82.633 1.00 96.02 106 GLY B O 1
ATOM 2239 N N . LYS C 1 107 ? -59.278 -26.817 84.443 1.00 95.25 107 LYS B N 1
ATOM 2240 C CA . LYS C 1 107 ? -60.621 -26.843 83.931 1.00 94.18 107 LYS B CA 1
ATOM 2241 C C . LYS C 1 107 ? -61.417 -25.823 84.726 1.00 87.30 107 LYS B C 1
ATOM 2242 O O . LYS C 1 107 ? -61.289 -25.759 85.946 1.00 92.92 107 LYS B O 1
ATOM 2248 N N . CYS C 1 108 ? -62.204 -24.997 84.050 1.00 88.36 108 CYS B N 1
ATOM 2249 C CA . CYS C 1 108 ? -62.928 -23.953 84.764 1.00 82.58 108 CYS B CA 1
ATOM 2250 C C . CYS C 1 108 ? -64.394 -23.892 84.370 1.00 76.75 108 CYS B C 1
ATOM 2251 O O . CYS C 1 108 ? -64.794 -24.389 83.317 1.00 74.67 108 CYS B O 1
ATOM 2254 N N . ILE C 1 109 ? -65.191 -23.277 85.234 1.00 76.70 109 ILE B N 1
ATOM 2255 C CA . ILE C 1 109 ? -66.623 -23.163 85.016 1.00 75.22 109 ILE B CA 1
ATOM 2256 C C . ILE C 1 109 ? -66.983 -21.770 84.520 1.00 79.28 109 ILE B C 1
ATOM 2257 O O . ILE C 1 109 ? -66.580 -20.771 85.114 1.00 88.54 109 ILE B O 1
ATOM 2262 N N . VAL C 1 110 ? -67.732 -21.703 83.426 1.00 77.24 110 VAL B N 1
ATOM 2263 C CA . VAL C 1 110 ? -68.224 -20.424 82.929 1.00 74.58 110 VAL B CA 1
ATOM 2264 C C . VAL C 1 110 ? -69.740 -20.363 83.079 1.00 69.21 110 VAL B C 1
ATOM 2265 O O . VAL C 1 110 ? -70.484 -20.872 82.240 1.00 62.55 110 VAL B O 1
ATOM 2269 N N . HIS C 1 111 ? -70.183 -19.733 84.162 1.00 61.17 111 HIS B N 1
ATOM 2270 C CA . HIS C 1 111 ? -71.593 -19.701 84.536 1.00 65.17 111 HIS B CA 1
ATOM 2271 C C . HIS C 1 111 ? -72.449 -18.789 83.667 1.00 75.42 111 HIS B C 1
ATOM 2272 O O . HIS C 1 111 ? -71.948 -17.870 83.020 1.00 76.60 111 HIS B O 1
ATOM 2279 N N . THR C 1 112 ? -73.752 -19.051 83.673 1.00 68.82 112 THR B N 1
ATOM 2280 C CA . THR C 1 112 ? -74.721 -18.063 83.228 1.00 61.67 112 THR B CA 1
ATOM 2281 C C . THR C 1 112 ? -74.717 -16.980 84.294 1.00 68.83 112 THR B C 1
ATOM 2282 O O . THR C 1 112 ? -74.281 -17.227 85.418 1.00 69.32 112 THR B O 1
ATOM 2286 N N . PHE C 1 113 ? -75.193 -15.786 83.957 1.00 63.99 113 PHE B N 1
ATOM 2287 C CA . PHE C 1 113 ? -75.191 -14.689 84.919 1.00 57.91 113 PHE B CA 1
ATOM 2288 C C . PHE C 1 113 ? -75.981 -15.050 86.179 1.00 64.70 113 PHE B C 1
ATOM 2289 O O . PHE C 1 113 ? -75.563 -14.723 87.292 1.00 53.55 113 PHE B O 1
ATOM 2297 N N . LYS C 1 114 ? -77.103 -15.745 85.995 1.00 64.68 114 LYS B N 1
ATOM 2298 C CA . LYS C 1 114 ? -77.979 -16.134 87.103 1.00 76.95 114 LYS B CA 1
ATOM 2299 C C . LYS C 1 114 ? -77.253 -16.928 88.178 1.00 81.01 114 LYS B C 1
ATOM 2300 O O . LYS C 1 114 ? -77.139 -16.489 89.330 1.00 86.86 114 LYS B O 1
ATOM 2306 N N . ASN C 1 115 ? -76.773 -18.103 87.791 1.00 78.85 115 ASN B N 1
ATOM 2307 C CA . ASN C 1 115 ? -76.059 -18.962 88.710 1.00 81.77 115 ASN B CA 1
ATOM 2308 C C . ASN C 1 115 ? -74.821 -18.284 89.285 1.00 73.96 115 ASN B C 1
ATOM 2309 O O . ASN C 1 115 ? -74.535 -18.457 90.465 1.00 78.41 115 ASN B O 1
ATOM 2314 N N . TYR C 1 116 ? -74.118 -17.487 88.480 1.00 70.94 116 TYR B N 1
ATOM 2315 C CA . TYR C 1 116 ? -72.957 -16.756 88.993 1.00 67.42 116 TYR B CA 1
ATOM 2316 C C . TYR C 1 116 ? -73.360 -15.867 90.156 1.00 73.98 116 TYR B C 1
ATOM 2317 O O . TYR C 1 116 ? -72.697 -15.859 91.193 1.00 78.97 116 TYR B O 1
ATOM 2326 N N . THR C 1 117 ? -74.442 -15.114 89.978 1.00 69.82 117 THR B N 1
ATOM 2327 C CA . THR C 1 117 ? -74.967 -14.296 91.065 1.00 72.43 117 THR B CA 1
ATOM 2328 C C . THR C 1 117 ? -75.312 -15.176 92.258 1.00 73.06 117 THR B C 1
ATOM 2329 O O . THR C 1 117 ? -75.077 -14.802 93.407 1.00 66.25 117 THR B O 1
ATOM 2333 N N . ARG C 1 118 ? -75.858 -16.340 91.975 1.00 73.46 118 ARG B N 1
ATOM 2334 C CA . ARG C 1 118 ? -76.277 -17.261 93.013 1.00 76.56 118 ARG B CA 1
ATOM 2335 C C . ARG C 1 118 ? -75.179 -17.871 93.869 1.00 80.79 118 ARG B C 1
ATOM 2336 O O . ARG C 1 118 ? -75.395 -18.177 95.022 1.00 85.93 118 ARG B O 1
ATOM 2344 N N . LEU C 1 119 ? -74.000 -18.058 93.309 1.00 81.96 119 LEU B N 1
ATOM 2345 C CA . LEU C 1 119 ? -72.949 -18.746 94.021 1.00 86.39 119 LEU B CA 1
ATOM 2346 C C . LEU C 1 119 ? -72.704 -18.010 95.284 1.00 95.47 119 LEU B C 1
ATOM 2347 O O . LEU C 1 119 ? -72.698 -16.803 95.290 1.00 97.95 119 LEU B O 1
ATOM 2352 N N . GLU C 1 120 ? -72.525 -18.732 96.374 1.00 92.87 120 GLU B N 1
ATOM 2353 C CA . GLU C 1 120 ? -72.093 -18.093 97.593 1.00 104.94 120 GLU B CA 1
ATOM 2354 C C . GLU C 1 120 ? -70.692 -17.568 97.451 1.00 110.99 120 GLU B C 1
ATOM 2355 O O . GLU C 1 120 ? -70.383 -16.501 97.939 1.00 119.43 120 GLU B O 1
ATOM 2361 N N . ASN C 1 121 ? -69.829 -18.354 96.837 1.00 111.14 121 ASN B N 1
ATOM 2362 C CA . ASN C 1 121 ? -68.405 -18.121 96.919 1.00 109.45 121 ASN B CA 1
ATOM 2363 C C . ASN C 1 121 ? -67.799 -18.114 95.562 1.00 99.76 121 ASN B C 1
ATOM 2364 O O . ASN C 1 121 ? -68.171 -18.927 94.744 1.00 103.60 121 ASN B O 1
ATOM 2369 N N . VAL C 1 122 ? -66.836 -17.242 95.321 1.00 104.43 122 VAL B N 1
ATOM 2370 C CA . VAL C 1 122 ? -66.206 -17.222 94.019 1.00 95.21 122 VAL B CA 1
ATOM 2371 C C . VAL C 1 122 ? -64.779 -17.725 94.039 1.00 95.45 122 VAL B C 1
ATOM 2372 O O . VAL C 1 122 ? -63.904 -17.151 94.657 1.00 100.72 122 VAL B O 1
ATOM 2376 N N . GLY C 1 123 ? -64.575 -18.807 93.312 1.00 93.61 123 GLY B N 1
ATOM 2377 C CA . GLY C 1 123 ? -63.290 -19.438 93.176 1.00 92.89 123 GLY B CA 1
ATOM 2378 C C . GLY C 1 123 ? -62.455 -18.815 92.105 1.00 88.06 123 GLY B C 1
ATOM 2379 O O . GLY C 1 123 ? -62.900 -17.966 91.373 1.00 82.28 123 GLY B O 1
ATOM 2380 N N . ALA C 1 124 ? -61.222 -19.257 92.004 1.00 85.02 124 ALA B N 1
ATOM 2381 C CA . ALA C 1 124 ? -60.417 -18.912 90.867 1.00 84.45 124 ALA B CA 1
ATOM 2382 C C . ALA C 1 124 ? -61.127 -19.466 89.666 1.00 89.26 124 ALA B C 1
ATOM 2383 O O . ALA C 1 124 ? -61.093 -18.894 88.602 1.00 87.76 124 ALA B O 1
ATOM 2385 N N . GLU C 1 125 ? -61.739 -20.621 89.850 1.00 89.33 125 GLU B N 1
ATOM 2386 C CA . GLU C 1 125 ? -62.411 -21.345 88.787 1.00 88.93 125 GLU B CA 1
ATOM 2387 C C . GLU C 1 125 ? -63.595 -20.667 88.143 1.00 81.87 125 GLU B C 1
ATOM 2388 O O . GLU C 1 125 ? -63.786 -20.812 86.958 1.00 77.10 125 GLU B O 1
ATOM 2394 N N . ASP C 1 126 ? -64.430 -19.976 88.908 1.00 82.81 126 ASP B N 1
ATOM 2395 C CA . ASP C 1 126 ? -65.708 -19.521 88.355 1.00 80.47 126 ASP B CA 1
ATOM 2396 C C . ASP C 1 126 ? -65.691 -18.183 87.638 1.00 77.54 126 ASP B C 1
ATOM 2397 O O . ASP C 1 126 ? -65.333 -17.170 88.195 1.00 77.89 126 ASP B O 1
ATOM 2402 N N . TYR C 1 127 ? -66.119 -18.213 86.389 1.00 73.43 127 TYR B N 1
ATOM 2403 C CA . TYR C 1 127 ? -66.289 -17.038 85.543 1.00 72.58 127 TYR B CA 1
ATOM 2404 C C . TYR C 1 127 ? -67.762 -16.901 85.182 1.00 71.59 127 TYR B C 1
ATOM 2405 O O . TYR C 1 127 ? -68.569 -17.760 85.537 1.00 71.62 127 TYR B O 1
ATOM 2414 N N . TYR C 1 128 ? -68.123 -15.827 84.488 1.00 67.46 128 TYR B N 1
ATOM 2415 C CA . TYR C 1 128 ? -69.490 -15.703 83.992 1.00 65.90 128 TYR B CA 1
ATOM 2416 C C . TYR C 1 128 ? -69.542 -15.029 82.626 1.00 59.73 128 TYR B C 1
ATOM 2417 O O . TYR C 1 128 ? -68.624 -14.308 82.234 1.00 59.06 128 TYR B O 1
ATOM 2426 N N . CYS C 1 129 ? -70.629 -15.283 81.905 1.00 54.33 129 CYS B N 1
ATOM 2427 C CA . CYS C 1 129 ? -70.798 -14.772 80.553 1.00 46.34 129 CYS B CA 1
ATOM 2428 C C . CYS C 1 129 ? -72.260 -14.460 80.272 1.00 55.26 129 CYS B C 1
ATOM 2429 O O . CYS C 1 129 ? -73.112 -15.348 80.301 1.00 54.42 129 CYS B O 1
ATOM 2432 N N . ARG C 1 130 ? -72.548 -13.190 80.008 1.00 65.65 130 ARG B N 1
ATOM 2433 C CA . ARG C 1 130 ? -73.904 -12.774 79.678 1.00 56.53 130 ARG B CA 1
ATOM 2434 C C . ARG C 1 130 ? -73.965 -12.141 78.295 1.00 46.20 130 ARG B C 1
ATOM 2435 O O . ARG C 1 130 ? -75.024 -11.695 77.858 1.00 48.80 130 ARG B O 1
ATOM 2443 N N . PHE C 1 131 ? -72.827 -12.110 77.607 1.00 46.62 131 PHE B N 1
ATOM 2444 C CA . PHE C 1 131 ? -72.787 -11.569 76.255 1.00 48.24 131 PHE B CA 1
ATOM 2445 C C . PHE C 1 131 ? -71.934 -12.391 75.297 1.00 47.43 131 PHE B C 1
ATOM 2446 O O . PHE C 1 131 ? -70.894 -12.933 75.674 1.00 45.98 131 PHE B O 1
ATOM 2454 N N . GLU C 1 132 ? -72.391 -12.475 74.052 1.00 48.93 132 GLU B N 1
ATOM 2455 C CA . GLU C 1 132 ? -71.586 -13.038 72.982 1.00 66.75 132 GLU B CA 1
ATOM 2456 C C . GLU C 1 132 ? -70.925 -11.902 72.217 1.00 70.24 132 GLU B C 1
ATOM 2457 O O . GLU C 1 132 ? -71.547 -10.873 71.952 1.00 69.05 132 GLU B O 1
ATOM 2463 N N . TYR C 1 133 ? -69.658 -12.092 71.875 1.00 71.09 133 TYR B N 1
ATOM 2464 C CA . TYR C 1 133 ? -68.885 -11.063 71.201 1.00 77.06 133 TYR B CA 1
ATOM 2465 C C . TYR C 1 133 ? -68.491 -11.509 69.804 1.00 79.98 133 TYR B C 1
ATOM 2466 O O . TYR C 1 133 ? -68.003 -12.621 69.612 1.00 76.90 133 TYR B O 1
ATOM 2475 N N . LYS C 1 134 ? -68.720 -10.645 68.824 1.00 82.67 134 LYS B N 1
ATOM 2476 C CA . LYS C 1 134 ? -68.221 -10.896 67.484 1.00 83.46 134 LYS B CA 1
ATOM 2477 C C . LYS C 1 134 ? -66.875 -10.203 67.340 1.00 87.27 134 LYS B C 1
ATOM 2478 O O . LYS C 1 134 ? -66.793 -8.976 67.372 1.00 100.49 134 LYS B O 1
ATOM 2484 N N . ALA C 1 135 ? -65.823 -11.004 67.206 1.00 86.31 135 ALA B N 1
ATOM 2485 C CA . ALA C 1 135 ? -64.454 -10.499 67.183 1.00 85.71 135 ALA B CA 1
ATOM 2486 C C . ALA C 1 135 ? -64.222 -9.506 66.052 1.00 90.60 135 ALA B C 1
ATOM 2487 O O . ALA C 1 135 ? -63.525 -8.506 66.225 1.00 91.54 135 ALA B O 1
ATOM 2489 N N . ALA C 1 136 ? -64.821 -9.785 64.900 1.00 88.90 136 ALA B N 1
ATOM 2490 C CA . ALA C 1 136 ? -64.563 -9.013 63.690 1.00 95.61 136 ALA B CA 1
ATOM 2491 C C . ALA C 1 136 ? -65.208 -7.628 63.705 1.00 98.86 136 ALA B C 1
ATOM 2492 O O . ALA C 1 136 ? -64.601 -6.655 63.258 1.00 106.24 136 ALA B O 1
ATOM 2494 N N . THR C 1 137 ? -66.433 -7.535 64.215 1.00 94.31 137 THR B N 1
ATOM 2495 C CA . THR C 1 137 ? -67.188 -6.287 64.128 1.00 95.46 137 THR B CA 1
ATOM 2496 C C . THR C 1 137 ? -67.383 -5.596 65.475 1.00 94.20 137 THR B C 1
ATOM 2497 O O . THR C 1 137 ? -67.867 -4.465 65.532 1.00 103.65 137 THR B O 1
ATOM 2501 N N . GLY C 1 138 ? -67.015 -6.274 66.555 1.00 89.93 138 GLY B N 1
ATOM 2502 C CA . GLY C 1 138 ? -67.167 -5.713 67.885 1.00 75.71 138 GLY B CA 1
ATOM 2503 C C . GLY C 1 138 ? -68.610 -5.692 68.351 1.00 73.72 138 GLY B C 1
ATOM 2504 O O . GLY C 1 138 ? -68.943 -5.047 69.346 1.00 76.52 138 GLY B O 1
ATOM 2505 N N . ALA C 1 139 ? -69.471 -6.399 67.627 1.00 73.03 139 ALA B N 1
ATOM 2506 C CA . ALA C 1 139 ? -70.881 -6.489 67.985 1.00 71.68 139 ALA B CA 1
ATOM 2507 C C . ALA C 1 139 ? -71.065 -7.304 69.260 1.00 66.31 139 ALA B C 1
ATOM 2508 O O . ALA C 1 139 ? -70.274 -8.200 69.555 1.00 74.99 139 ALA B O 1
ATOM 2510 N N . PHE C 1 140 ? -72.111 -6.985 70.015 1.00 65.68 140 PHE B N 1
ATOM 2511 C CA . PHE C 1 140 ? -72.401 -7.692 71.255 1.00 75.09 140 PHE B CA 1
ATOM 2512 C C . PHE C 1 140 ? -73.811 -8.278 71.251 1.00 82.25 140 PHE B C 1
ATOM 2513 O O . PHE C 1 140 ? -74.759 -7.646 70.786 1.00 90.49 140 PHE B O 1
ATOM 2521 N N . THR C 1 141 ? -73.931 -9.494 71.773 1.00 74.64 141 THR B N 1
ATOM 2522 C CA . THR C 1 141 ? -75.213 -10.182 71.887 1.00 78.36 141 THR B CA 1
ATOM 2523 C C . THR C 1 141 ? -75.599 -10.288 73.358 1.00 76.22 141 THR B C 1
ATOM 2524 O O . THR C 1 141 ? -74.799 -10.738 74.167 1.00 84.51 141 THR B O 1
ATOM 2528 N N . PRO C 1 142 ? -76.834 -9.896 73.710 1.00 75.94 142 PRO B N 1
ATOM 2529 C CA . PRO C 1 142 ? -77.915 -9.466 72.820 1.00 78.40 142 PRO B CA 1
ATOM 2530 C C . PRO C 1 142 ? -78.011 -7.954 72.624 1.00 89.24 142 PRO B C 1
ATOM 2531 O O . PRO C 1 142 ? -77.174 -7.193 73.112 1.00 85.15 142 PRO B O 1
ATOM 2535 N N . ASP C 1 143 ? -79.055 -7.542 71.911 1.00 90.95 143 ASP B N 1
ATOM 2536 C CA . ASP C 1 143 ? -79.293 -6.143 71.566 1.00 89.88 143 ASP B CA 1
ATOM 2537 C C . ASP C 1 143 ? -79.517 -5.243 72.777 1.00 83.19 143 ASP B C 1
ATOM 2538 O O . ASP C 1 143 ? -79.368 -4.025 72.683 1.00 83.82 143 ASP B O 1
ATOM 2543 N N . ARG C 1 144 ? -79.879 -5.836 73.911 1.00 82.06 144 ARG B N 1
ATOM 2544 C CA . ARG C 1 144 ? -80.253 -5.043 75.076 1.00 81.09 144 ARG B CA 1
ATOM 2545 C C . ARG C 1 144 ? -79.610 -5.519 76.373 1.00 80.99 144 ARG B C 1
ATOM 2546 O O . ARG C 1 144 ? -79.197 -6.672 76.493 1.00 73.91 144 ARG B O 1
ATOM 2554 N N . VAL C 1 145 ? -79.517 -4.604 77.335 1.00 86.03 145 VAL B N 1
ATOM 2555 C CA . VAL C 1 145 ? -78.975 -4.895 78.659 1.00 83.78 145 VAL B CA 1
ATOM 2556 C C . VAL C 1 145 ? -79.846 -4.232 79.724 1.00 81.75 145 VAL B C 1
ATOM 2557 O O . VAL C 1 145 ? -80.333 -3.120 79.526 1.00 81.38 145 VAL B O 1
ATOM 2561 N N . ALA C 1 146 ? -80.046 -4.914 80.847 1.00 76.89 146 ALA B N 1
ATOM 2562 C CA . ALA C 1 146 ? -80.788 -4.335 81.962 1.00 69.31 146 ALA B CA 1
ATOM 2563 C C . ALA C 1 146 ? -79.889 -3.403 82.769 1.00 72.06 146 ALA B C 1
ATOM 2564 O O . ALA C 1 146 ? -78.783 -3.780 83.156 1.00 71.46 146 ALA B O 1
ATOM 2566 N N . VAL C 1 147 ? -80.360 -2.184 83.015 1.00 72.27 147 VAL B N 1
ATOM 2567 C CA . VAL C 1 147 ? -79.582 -1.209 83.775 1.00 66.35 147 VAL B CA 1
ATOM 2568 C C . VAL C 1 147 ? -80.210 -0.928 85.134 1.00 63.47 147 VAL B C 1
ATOM 2569 O O . VAL C 1 147 ? -81.361 -1.289 85.384 1.00 57.35 147 VAL B O 1
ATOM 2573 N N . TYR C 1 148 ? -79.445 -0.285 86.011 1.00 62.37 148 TYR B N 1
ATOM 2574 C CA . TYR C 1 148 ? -79.901 -0.008 87.368 1.00 66.04 148 TYR B CA 1
ATOM 2575 C C . TYR C 1 148 ? -79.339 1.310 87.889 1.00 77.08 148 TYR B C 1
ATOM 2576 O O . TYR C 1 148 ? -78.519 1.952 87.231 1.00 78.01 148 TYR B O 1
ATOM 2585 N N . CYS C 1 149 ? -79.805 1.705 89.071 1.00 84.45 149 CYS B N 1
ATOM 2586 C CA . CYS C 1 149 ? -79.260 2.840 89.814 1.00 85.02 149 CYS B CA 1
ATOM 2587 C C . CYS C 1 149 ? -79.393 4.174 89.088 1.00 81.06 149 CYS B C 1
ATOM 2588 O O . CYS C 1 149 ? -79.969 4.258 88.004 1.00 82.52 149 CYS B O 1
ATOM 2591 N N . LYS C 1 150 ? -78.864 5.220 89.712 1.00 74.59 150 LYS B N 1
ATOM 2592 C CA . LYS C 1 150 ? -78.889 6.553 89.130 1.00 77.75 150 LYS B CA 1
ATOM 2593 C C . LYS C 1 150 ? -77.936 6.625 87.947 1.00 81.82 150 LYS B C 1
ATOM 2594 O O . LYS C 1 150 ? -78.204 7.309 86.959 1.00 87.78 150 LYS B O 1
ATOM 2600 N N . CYS C 1 151 ? -76.829 5.897 88.052 1.00 63.32 151 CYS B N 1
ATOM 2601 C CA . CYS C 1 151 ? -75.797 5.898 87.022 1.00 65.09 151 CYS B CA 1
ATOM 2602 C C . CYS C 1 151 ? -76.267 5.223 85.736 1.00 75.33 151 CYS B C 1
ATOM 2603 O O . CYS C 1 151 ? -75.626 5.356 84.694 1.00 65.82 151 CYS B O 1
ATOM 2606 N N . GLU C 1 152 ? -77.380 4.497 85.824 1.00 75.79 152 GLU B N 1
ATOM 2607 C CA . GLU C 1 152 ? -77.984 3.831 84.672 1.00 75.82 152 GLU B CA 1
ATOM 2608 C C . GLU C 1 152 ? -77.035 2.818 84.041 1.00 74.25 152 GLU B C 1
ATOM 2609 O O . GLU C 1 152 ? -76.986 2.672 82.819 1.00 73.11 152 GLU B O 1
ATOM 2615 N N . MET C 1 153 ? -76.290 2.113 84.888 1.00 70.41 153 MET B N 1
ATOM 2616 C CA . MET C 1 153 ? -75.319 1.127 84.428 1.00 72.52 153 MET B CA 1
ATOM 2617 C C . MET C 1 153 ? -75.785 -0.304 84.683 1.00 75.38 153 MET B C 1
ATOM 2618 O O . MET C 1 153 ? -76.518 -0.561 85.639 1.00 76.21 153 MET B O 1
ATOM 2623 N N . PRO C 1 154 ? -75.366 -1.241 83.815 1.00 78.48 154 PRO B N 1
ATOM 2624 C CA . PRO C 1 154 ? -75.624 -2.665 84.048 1.00 71.23 154 PRO B CA 1
ATOM 2625 C C . PRO C 1 154 ? -75.002 -3.123 85.361 1.00 62.97 154 PRO B C 1
ATOM 2626 O O . PRO C 1 154 ? -74.067 -2.488 85.847 1.00 60.25 154 PRO B O 1
ATOM 2630 N N . TYR C 1 155 ? -75.514 -4.210 85.926 1.00 59.00 155 TYR B N 1
ATOM 2631 C CA . TYR C 1 155 ? -75.044 -4.672 87.223 1.00 61.29 155 TYR B CA 1
ATOM 2632 C C . TYR C 1 155 ? -73.670 -5.329 87.135 1.00 59.83 155 TYR B C 1
ATOM 2633 O O . TYR C 1 155 ? -73.406 -6.134 86.242 1.00 57.83 155 TYR B O 1
ATOM 2642 N N . ASN C 1 156 ? -72.796 -4.955 88.064 1.00 63.01 156 ASN B N 1
ATOM 2643 C CA . ASN C 1 156 ? -71.528 -5.641 88.271 1.00 61.12 156 ASN B CA 1
ATOM 2644 C C . ASN C 1 156 ? -71.635 -6.463 89.547 1.00 72.84 156 ASN B C 1
ATOM 2645 O O . ASN C 1 156 ? -71.851 -5.904 90.622 1.00 75.23 156 ASN B O 1
ATOM 2650 N N . PRO C 1 157 ? -71.489 -7.793 89.433 1.00 76.56 157 PRO B N 1
ATOM 2651 C CA . PRO C 1 157 ? -71.680 -8.700 90.571 1.00 67.15 157 PRO B CA 1
ATOM 2652 C C . PRO C 1 157 ? -70.764 -8.367 91.743 1.00 68.21 157 PRO B C 1
ATOM 2653 O O . PRO C 1 157 ? -71.176 -8.457 92.899 1.00 69.22 157 PRO B O 1
ATOM 2657 N N . ASP C 1 158 ? -69.535 -7.969 91.432 1.00 67.03 158 ASP B N 1
ATOM 2658 C CA . ASP C 1 158 ? -68.542 -7.648 92.448 1.00 69.77 158 ASP B CA 1
ATOM 2659 C C . ASP C 1 158 ? -68.925 -6.396 93.239 1.00 64.76 158 ASP B C 1
ATOM 2660 O O . ASP C 1 158 ? -68.383 -6.145 94.316 1.00 70.37 158 ASP B O 1
ATOM 2665 N N . ASP C 1 159 ? -69.860 -5.614 92.704 1.00 63.70 159 ASP B N 1
ATOM 2666 C CA . ASP C 1 159 ? -70.303 -4.384 93.359 1.00 67.15 159 ASP B CA 1
ATOM 2667 C C . ASP C 1 159 ? -71.577 -4.588 94.180 1.00 69.45 159 ASP B C 1
ATOM 2668 O O . ASP C 1 159 ? -72.536 -5.199 93.709 1.00 62.36 159 ASP B O 1
ATOM 2673 N N . LEU C 1 160 ? -71.585 -4.064 95.403 1.00 76.02 160 LEU B N 1
ATOM 2674 C CA . LEU C 1 160 ? -72.753 -4.163 96.273 1.00 77.11 160 LEU B CA 1
ATOM 2675 C C . LEU C 1 160 ? -73.817 -3.142 95.881 1.00 74.87 160 LEU B C 1
ATOM 2676 O O . LEU C 1 160 ? -73.505 -1.993 95.571 1.00 70.98 160 LEU B O 1
ATOM 2681 N N . MET C 1 161 ? -75.077 -3.566 95.898 1.00 76.87 161 MET B N 1
ATOM 2682 C CA . MET C 1 161 ? -76.186 -2.670 95.590 1.00 68.84 161 MET B CA 1
ATOM 2683 C C . MET C 1 161 ? -77.364 -2.892 96.535 1.00 72.76 161 MET B C 1
ATOM 2684 O O . MET C 1 161 ? -77.617 -4.012 96.977 1.00 66.02 161 MET B O 1
ATOM 2689 N N . VAL C 1 162 ? -78.077 -1.813 96.843 1.00 75.45 162 VAL B N 1
ATOM 2690 C CA . VAL C 1 162 ? -79.260 -1.883 97.694 1.00 74.32 162 VAL B CA 1
ATOM 2691 C C . VAL C 1 162 ? -80.524 -1.559 96.912 1.00 71.07 162 VAL B C 1
ATOM 2692 O O . VAL C 1 162 ? -80.479 -0.860 95.900 1.00 68.43 162 VAL B O 1
ATOM 2696 N N . GLN C 1 163 ? -81.654 -2.067 97.391 1.00 70.31 163 GLN B N 1
ATOM 2697 C CA . GLN C 1 163 ? -82.920 -1.886 96.696 1.00 64.89 163 GLN B CA 1
ATOM 2698 C C . GLN C 1 163 ? -83.873 -0.989 97.468 1.00 66.20 163 GLN B C 1
ATOM 2699 O O . GLN C 1 163 ? -84.146 -1.226 98.644 1.00 66.15 163 GLN B O 1
ATOM 2705 N N . CYS C 1 164 ? -84.375 0.045 96.802 1.00 72.87 164 CYS B N 1
ATOM 2706 C CA . CYS C 1 164 ? -85.453 0.836 97.368 1.00 78.78 164 CYS B CA 1
ATOM 2707 C C . CYS C 1 164 ? -86.703 -0.021 97.452 1.00 71.79 164 CYS B C 1
ATOM 2708 O O . CYS C 1 164 ? -87.070 -0.697 96.492 1.00 61.11 164 CYS B O 1
ATOM 2711 N N . GLU C 1 165 ? -87.357 0.011 98.606 1.00 72.63 165 GLU B N 1
ATOM 2712 C CA . GLU C 1 165 ? -88.542 -0.803 98.825 1.00 82.51 165 GLU B CA 1
ATOM 2713 C C . GLU C 1 165 ? -89.729 -0.227 98.062 1.00 85.10 165 GLU B C 1
ATOM 2714 O O . GLU C 1 165 ? -90.687 -0.940 97.749 1.00 95.10 165 GLU B O 1
ATOM 2720 N N . GLY C 1 166 ? -89.643 1.063 97.745 1.00 80.94 166 GLY B N 1
ATOM 2721 C CA . GLY C 1 166 ? -90.612 1.721 96.888 1.00 59.75 166 GLY B CA 1
ATOM 2722 C C . GLY C 1 166 ? -90.335 1.462 95.416 1.00 62.51 166 GLY B C 1
ATOM 2723 O O . GLY C 1 166 ? -91.117 0.786 94.748 1.00 62.41 166 GLY B O 1
ATOM 2724 N N . CYS C 1 167 ? -89.225 2.001 94.909 1.00 64.59 167 CYS B N 1
ATOM 2725 C CA . CYS C 1 167 ? -88.818 1.776 93.518 1.00 64.99 167 CYS B CA 1
ATOM 2726 C C . CYS C 1 167 ? -88.761 0.318 93.077 1.00 70.36 167 CYS B C 1
ATOM 2727 O O . CYS C 1 167 ? -89.233 -0.013 91.987 1.00 62.48 167 CYS B O 1
ATOM 2730 N N . LYS C 1 168 ? -88.162 -0.524 93.921 1.00 73.58 168 LYS B N 1
ATOM 2731 C CA . LYS C 1 168 ? -87.721 -1.881 93.574 1.00 70.30 168 LYS B CA 1
ATOM 2732 C C . LYS C 1 168 ? -86.502 -1.810 92.656 1.00 65.24 168 LYS B C 1
ATOM 2733 O O . LYS C 1 168 ? -86.008 -2.832 92.183 1.00 68.90 168 LYS B O 1
ATOM 2739 N N . ASP C 1 169 ? -86.015 -0.594 92.417 1.00 59.00 169 ASP B N 1
ATOM 2740 C CA . ASP C 1 169 ? -84.782 -0.393 91.667 1.00 63.05 169 ASP B CA 1
ATOM 2741 C C . ASP C 1 169 ? -83.599 -0.678 92.585 1.00 63.24 169 ASP B C 1
ATOM 2742 O O . ASP C 1 169 ? -83.766 -0.812 93.795 1.00 61.88 169 ASP B O 1
ATOM 2747 N N . TRP C 1 170 ? -82.406 -0.771 92.012 1.00 66.09 170 TRP B N 1
ATOM 2748 C CA . TRP C 1 170 ? -81.216 -1.085 92.792 1.00 69.42 170 TRP B CA 1
ATOM 2749 C C . TRP C 1 170 ? -80.192 0.031 92.705 1.00 78.39 170 TRP B C 1
ATOM 2750 O O . TRP C 1 170 ? -79.924 0.540 91.625 1.00 83.47 170 TRP B O 1
ATOM 2761 N N . TYR C 1 171 ? -79.611 0.403 93.840 1.00 79.18 171 TYR B N 1
ATOM 2762 C CA . TYR C 1 171 ? -78.712 1.549 93.874 1.00 73.17 171 TYR B CA 1
ATOM 2763 C C . TYR C 1 171 ? -77.356 1.238 94.491 1.00 71.93 171 TYR B C 1
ATOM 2764 O O . TYR C 1 171 ? -77.257 0.497 95.469 1.00 70.72 171 TYR B O 1
ATOM 2773 N N . HIS C 1 172 ? -76.310 1.809 93.904 1.00 71.59 172 HIS B N 1
ATOM 2774 C CA . HIS C 1 172 ? -75.002 1.793 94.534 1.00 68.79 172 HIS B CA 1
ATOM 2775 C C . HIS C 1 172 ? -75.042 2.783 95.683 1.00 72.43 172 HIS B C 1
ATOM 2776 O O . HIS C 1 172 ? -75.519 3.907 95.516 1.00 75.30 172 HIS B O 1
ATOM 2783 N N . PRO C 1 173 ? -74.568 2.362 96.862 1.00 74.07 173 PRO B N 1
ATOM 2784 C CA . PRO C 1 173 ? -74.553 3.225 98.046 1.00 79.85 173 PRO B CA 1
ATOM 2785 C C . PRO C 1 173 ? -73.832 4.542 97.771 1.00 84.23 173 PRO B C 1
ATOM 2786 O O . PRO C 1 173 ? -74.266 5.592 98.239 1.00 82.23 173 PRO B O 1
ATOM 2790 N N . ALA C 1 174 ? -72.740 4.481 97.016 1.00 78.11 174 ALA B N 1
ATOM 2791 C CA . ALA C 1 174 ? -71.984 5.678 96.670 1.00 79.97 174 ALA B CA 1
ATOM 2792 C C . ALA C 1 174 ? -72.826 6.645 95.843 1.00 82.67 174 ALA B C 1
ATOM 2793 O O . ALA C 1 174 ? -72.806 7.854 96.073 1.00 90.86 174 ALA B O 1
ATOM 2795 N N . CYS C 1 175 ? -73.571 6.100 94.887 1.00 77.92 175 CYS B N 1
ATOM 2796 C CA . CYS C 1 175 ? -74.387 6.910 93.986 1.00 73.73 175 CYS B CA 1
ATOM 2797 C C . CYS C 1 175 ? -75.555 7.581 94.701 1.00 70.39 175 CYS B C 1
ATOM 2798 O O . CYS C 1 175 ? -76.121 8.552 94.200 1.00 77.75 175 CYS B O 1
ATOM 2801 N N . VAL C 1 176 ? -75.919 7.057 95.867 1.00 69.79 176 VAL B N 1
ATOM 2802 C CA . VAL C 1 176 ? -76.920 7.705 96.704 1.00 70.38 176 VAL B CA 1
ATOM 2803 C C . VAL C 1 176 ? -76.237 8.398 97.884 1.00 80.51 176 VAL B C 1
ATOM 2804 O O . VAL C 1 176 ? -76.889 8.792 98.852 1.00 84.49 176 VAL B O 1
ATOM 2808 N N . GLY C 1 177 ? -74.917 8.550 97.786 1.00 80.80 177 GLY B N 1
ATOM 2809 C CA . GLY C 1 177 ? -74.138 9.275 98.777 1.00 89.63 177 GLY B CA 1
ATOM 2810 C C . GLY C 1 177 ? -74.050 8.575 100.120 1.00 94.88 177 GLY B C 1
ATOM 2811 O O . GLY C 1 177 ? -74.194 9.200 101.170 1.00 103.82 177 GLY B O 1
ATOM 2812 N N . MET C 1 178 ? -73.792 7.274 100.081 1.00 93.22 178 MET B N 1
ATOM 2813 C CA . MET C 1 178 ? -73.829 6.435 101.270 1.00 97.76 178 MET B CA 1
ATOM 2814 C C . MET C 1 178 ? -72.680 5.430 101.216 1.00 104.52 178 MET B C 1
ATOM 2815 O O . MET C 1 178 ? -72.422 4.844 100.174 1.00 104.20 178 MET B O 1
ATOM 2820 N N . THR C 1 179 ? -71.959 5.247 102.315 1.00 108.12 179 THR B N 1
ATOM 2821 C CA . THR C 1 179 ? -70.870 4.278 102.296 1.00 111.24 179 THR B CA 1
ATOM 2822 C C . THR C 1 179 ? -71.470 2.881 102.329 1.00 104.96 179 THR B C 1
ATOM 2823 O O . THR C 1 179 ? -72.657 2.723 102.603 1.00 102.35 179 THR B O 1
ATOM 2827 N N . ILE C 1 180 ? -70.653 1.871 102.052 1.00 109.81 180 ILE B N 1
ATOM 2828 C CA . ILE C 1 180 ? -71.159 0.511 101.885 1.00 100.73 180 ILE B CA 1
ATOM 2829 C C . ILE C 1 180 ? -71.702 -0.064 103.204 1.00 104.12 180 ILE B C 1
ATOM 2830 O O . ILE C 1 180 ? -72.734 -0.745 103.224 1.00 99.12 180 ILE B O 1
ATOM 2835 N N . GLU C 1 181 ? -71.010 0.227 104.303 1.00 103.27 181 GLU B N 1
ATOM 2836 C CA . GLU C 1 181 ? -71.401 -0.284 105.615 1.00 107.61 181 GLU B CA 1
ATOM 2837 C C . GLU C 1 181 ? -72.735 0.305 106.063 1.00 111.87 181 GLU B C 1
ATOM 2838 O O . GLU C 1 181 ? -73.481 -0.329 106.828 1.00 115.79 181 GLU B O 1
ATOM 2844 N N . GLU C 1 182 ? -73.042 1.505 105.572 1.00 110.74 182 GLU B N 1
ATOM 2845 C CA . GLU C 1 182 ? -74.317 2.140 105.866 1.00 112.65 182 GLU B CA 1
ATOM 2846 C C . GLU C 1 182 ? -75.446 1.444 105.133 1.00 105.75 182 GLU B C 1
ATOM 2847 O O . GLU C 1 182 ? -76.548 1.308 105.658 1.00 105.95 182 GLU B O 1
ATOM 2853 N N . ALA C 1 183 ? -75.171 1.026 103.907 1.00 108.49 183 ALA B N 1
ATOM 2854 C CA . ALA C 1 183 ? -76.106 0.185 103.190 1.00 100.60 183 ALA B CA 1
ATOM 2855 C C . ALA C 1 183 ? -76.317 -1.102 103.981 1.00 104.37 183 ALA B C 1
ATOM 2856 O O . ALA C 1 183 ? -77.445 -1.581 104.116 1.00 102.97 183 ALA B O 1
ATOM 2858 N N . LYS C 1 184 ? -75.233 -1.634 104.542 1.00 104.52 184 LYS B N 1
ATOM 2859 C CA . LYS C 1 184 ? -75.307 -2.914 105.258 1.00 99.24 184 LYS B CA 1
ATOM 2860 C C . LYS C 1 184 ? -76.132 -2.882 106.549 1.00 108.16 184 LYS B C 1
ATOM 2861 O O . LYS C 1 184 ? -76.896 -3.790 106.813 1.00 104.24 184 LYS B O 1
ATOM 2867 N N . LYS C 1 185 ? -75.957 -1.830 107.342 1.00 106.11 185 LYS B N 1
ATOM 2868 C CA . LYS C 1 185 ? -76.630 -1.694 108.643 1.00 116.03 185 LYS B CA 1
ATOM 2869 C C . LYS C 1 185 ? -78.116 -1.340 108.526 1.00 115.61 185 LYS B C 1
ATOM 2870 O O . LYS C 1 185 ? -78.968 -1.895 109.255 1.00 118.56 185 LYS B O 1
ATOM 2876 N N . LEU C 1 186 ? -78.426 -0.432 107.597 1.00 101.81 186 LEU B N 1
ATOM 2877 C CA . LEU C 1 186 ? -79.767 0.140 107.456 1.00 96.91 186 LEU B CA 1
ATOM 2878 C C . LEU C 1 186 ? -80.864 -0.908 107.254 1.00 96.97 186 LEU B C 1
ATOM 2879 O O . LEU C 1 186 ? -80.816 -1.710 106.321 1.00 99.61 186 LEU B O 1
ATOM 2884 N N . ASP C 1 187 ? -81.864 -0.867 108.130 1.00 87.55 187 ASP B N 1
ATOM 2885 C CA . ASP C 1 187 ? -82.991 -1.791 108.080 1.00 95.98 187 ASP B CA 1
ATOM 2886 C C . ASP C 1 187 ? -83.892 -1.563 106.863 1.00 94.84 187 ASP B C 1
ATOM 2887 O O . ASP C 1 187 ? -84.239 -2.503 106.145 1.00 98.46 187 ASP B O 1
ATOM 2892 N N . HIS C 1 188 ? -84.264 -0.306 106.642 1.00 94.02 188 HIS B N 1
ATOM 2893 C CA . HIS C 1 188 ? -85.213 0.055 105.595 1.00 91.88 188 HIS B CA 1
ATOM 2894 C C . HIS C 1 188 ? -84.646 1.118 104.667 1.00 86.46 188 HIS B C 1
ATOM 2895 O O . HIS C 1 188 ? -84.170 2.156 105.122 1.00 88.65 188 HIS B O 1
ATOM 2902 N N . PHE C 1 189 ? -84.712 0.872 103.364 1.00 78.49 189 PHE B N 1
ATOM 2903 C CA . PHE C 1 189 ? -84.226 1.853 102.403 1.00 70.62 189 PHE B CA 1
ATOM 2904 C C . PHE C 1 189 ? -85.280 2.263 101.383 1.00 69.93 189 PHE B C 1
ATOM 2905 O O . PHE C 1 189 ? -85.821 1.426 100.661 1.00 69.16 189 PHE B O 1
ATOM 2913 N N . VAL C 1 190 ? -85.560 3.562 101.328 1.00 72.23 190 VAL B N 1
ATOM 2914 C CA . VAL C 1 190 ? -86.409 4.127 100.284 1.00 71.31 190 VAL B CA 1
ATOM 2915 C C . VAL C 1 190 ? -85.644 5.196 99.505 1.00 73.24 190 VAL B C 1
ATOM 2916 O O . VAL C 1 190 ? -85.006 6.071 100.094 1.00 71.30 190 VAL B O 1
ATOM 2920 N N . CYS C 1 191 ? -85.712 5.108 98.179 1.00 73.30 191 CYS B N 1
ATOM 2921 C CA . CYS C 1 191 ? -84.995 6.014 97.286 1.00 73.47 191 CYS B CA 1
ATOM 2922 C C . CYS C 1 191 ? -85.321 7.483 97.530 1.00 81.14 191 CYS B C 1
ATOM 2923 O O . CYS C 1 191 ? -86.393 7.822 98.034 1.00 79.37 191 CYS B O 1
ATOM 2926 N N . ALA C 1 192 ? -84.385 8.351 97.160 1.00 84.45 192 ALA B N 1
ATOM 2927 C CA . ALA C 1 192 ? -84.578 9.788 97.288 1.00 73.04 192 ALA B CA 1
ATOM 2928 C C . ALA C 1 192 ? -85.641 10.274 96.311 1.00 70.59 192 ALA B C 1
ATOM 2929 O O . ALA C 1 192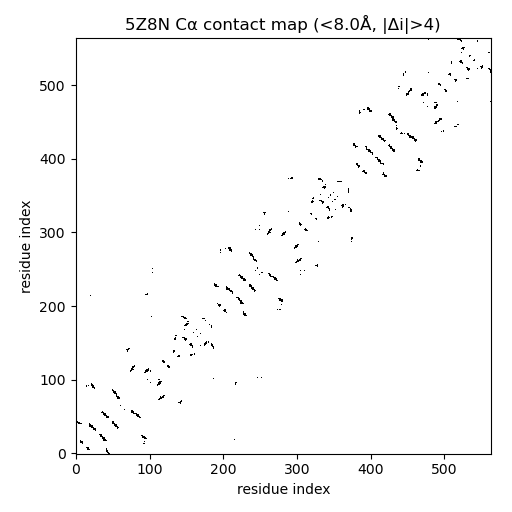 ? -86.323 11.266 96.563 1.00 73.55 192 ALA B O 1
ATOM 2931 N N . GLU C 1 193 ? -85.781 9.561 95.198 1.00 69.37 193 GLU B N 1
ATOM 2932 C CA . GLU C 1 193 ? -86.715 9.950 94.148 1.00 77.23 193 GLU B CA 1
ATOM 2933 C C . GLU C 1 193 ? -88.156 9.527 94.443 1.00 71.60 193 GLU B C 1
ATOM 2934 O O . GLU C 1 193 ? -89.095 10.159 93.961 1.00 73.79 193 GLU B O 1
ATOM 2940 N N . CYS C 1 194 ? -88.333 8.466 95.227 1.00 69.40 194 CYS B N 1
ATOM 2941 C CA . CYS C 1 194 ? -89.675 8.027 95.622 1.00 71.10 194 CYS B CA 1
ATOM 2942 C C . CYS C 1 194 ? -90.408 9.041 96.491 1.00 63.81 194 CYS B C 1
ATOM 2943 O O . CYS C 1 194 ? -91.632 9.011 96.593 1.00 63.91 194 CYS B O 1
ATOM 2946 N N . SER C 1 195 ? -89.659 9.933 97.123 1.00 67.53 195 SER B N 1
ATOM 2947 C CA . SER C 1 195 ? -90.260 11.000 97.914 1.00 76.46 195 SER B CA 1
ATOM 2948 C C . SER C 1 195 ? -90.429 12.244 97.051 1.00 66.44 195 SER B C 1
ATOM 2949 O O . SER C 1 195 ? -90.691 13.339 97.545 1.00 67.52 195 SER B O 1
ATOM 2952 N N . SER C 1 196 ? -90.276 12.051 95.748 1.00 67.79 196 SER B N 1
ATOM 2953 C CA . SER C 1 196 ? -90.357 13.140 94.794 1.00 80.15 196 SER B CA 1
ATOM 2954 C C . SER C 1 196 ? -90.974 12.684 93.477 1.00 84.46 196 SER B C 1
ATOM 2955 O O . SER C 1 196 ? -91.384 11.530 93.325 1.00 75.47 196 SER B O 1
ATOM 2958 N N . ASP C 1 197 ? -91.018 13.607 92.523 1.00 95.49 197 ASP B N 1
ATOM 2959 C CA . ASP C 1 197 ? -91.745 13.403 91.278 1.00 88.36 197 ASP B CA 1
ATOM 2960 C C . ASP C 1 197 ? -90.888 13.751 90.067 1.00 84.54 197 ASP B C 1
ATOM 2961 O O . ASP C 1 197 ? -91.295 13.516 88.935 1.00 82.75 197 ASP B O 1
ATOM 2966 N N . ALA D 2 1 ? -81.015 -2.909 104.228 1.00 81.89 1 ALA Q N 1
ATOM 2967 C CA . ALA D 2 1 ? -82.168 -3.440 103.511 1.00 85.56 1 ALA Q CA 1
ATOM 2968 C C . ALA D 2 1 ? -81.782 -4.652 102.669 1.00 86.82 1 ALA Q C 1
ATOM 2969 O O . ALA D 2 1 ? -80.810 -5.346 102.969 1.00 87.65 1 ALA Q O 1
ATOM 2971 N N . ARG D 2 2 ? -82.556 -4.905 101.620 1.00 78.69 2 ARG Q N 1
ATOM 2972 C CA . ARG D 2 2 ? -82.244 -5.961 100.666 1.00 73.63 2 ARG Q CA 1
ATOM 2973 C C . ARG D 2 2 ? -81.019 -5.574 99.851 1.00 76.40 2 ARG Q C 1
ATOM 2974 O O . ARG D 2 2 ? -81.007 -4.524 99.208 1.00 77.37 2 ARG Q O 1
ATOM 2982 N N . THR D 2 3 ? -79.983 -6.406 99.879 1.00 85.12 3 THR Q N 1
ATOM 2983 C CA . THR D 2 3 ? -78.770 -6.080 99.140 1.00 80.23 3 THR Q CA 1
ATOM 2984 C C . THR D 2 3 ? -78.314 -7.174 98.186 1.00 82.81 3 THR Q C 1
ATOM 2985 O O . THR D 2 3 ? -78.540 -8.370 98.407 1.00 77.07 3 THR Q O 1
ATOM 3000 N N . GLN D 2 5 ? -74.784 -8.624 96.563 1.00 79.74 5 GLN Q N 1
ATOM 3001 C CA . GLN D 2 5 ? -73.311 -8.728 96.582 1.00 79.53 5 GLN Q CA 1
ATOM 3002 C C . GLN D 2 5 ? -72.855 -10.148 96.200 1.00 80.88 5 GLN Q C 1
ATOM 3003 O O . GLN D 2 5 ? -73.434 -11.153 96.653 1.00 81.29 5 GLN Q O 1
ATOM 3009 N N . THR D 2 6 ? -71.805 -10.271 95.404 1.00 82.67 6 THR Q N 1
ATOM 3010 C CA . THR D 2 6 ? -71.141 -11.568 95.308 1.00 83.75 6 THR Q CA 1
ATOM 3011 C C . THR D 2 6 ? -69.687 -11.571 95.834 1.00 87.31 6 THR Q C 1
ATOM 3012 O O . THR D 2 6 ? -68.841 -10.845 95.325 1.00 87.27 6 THR Q O 1
ATOM 3016 N N . ALA D 2 7 ? -69.406 -12.403 96.841 1.00 93.52 7 ALA Q N 1
ATOM 3017 C CA . ALA D 2 7 ? -68.068 -12.475 97.450 1.00 99.55 7 ALA Q CA 1
ATOM 3018 C C . ALA D 2 7 ? -66.988 -12.869 96.443 1.00 98.68 7 ALA Q C 1
ATOM 3019 O O . ALA D 2 7 ? -66.031 -13.571 96.779 1.00 99.69 7 ALA Q O 1
ATOM 3021 N N . GLY E 1 15 ? -85.137 -55.540 88.772 1.00 102.58 15 GLY C N 1
ATOM 3022 C CA . GLY E 1 15 ? -85.500 -56.088 90.065 1.00 99.65 15 GLY C CA 1
ATOM 3023 C C . GLY E 1 15 ? -84.657 -55.511 91.184 1.00 97.48 15 GLY C C 1
ATOM 3024 O O . GLY E 1 15 ? -83.700 -56.138 91.642 1.00 102.39 15 GLY C O 1
ATOM 3025 N N . ARG E 1 16 ? -85.020 -54.311 91.625 1.00 91.77 16 ARG C N 1
ATOM 3026 C CA . ARG E 1 16 ? -84.260 -53.595 92.643 1.00 88.31 16 ARG C CA 1
ATOM 3027 C C . ARG E 1 16 ? -84.808 -53.861 94.040 1.00 83.56 16 ARG C C 1
ATOM 3028 O O . ARG E 1 16 ? -85.962 -54.260 94.190 1.00 82.01 16 ARG C O 1
ATOM 3036 N N . LYS E 1 17 ? -83.990 -53.629 95.063 1.00 79.61 17 LYS C N 1
ATOM 3037 C CA . LYS E 1 17 ? -84.506 -53.646 96.427 1.00 77.22 17 LYS C CA 1
ATOM 3038 C C . LYS E 1 17 ? -83.691 -52.864 97.459 1.00 73.44 17 LYS C C 1
ATOM 3039 O O . LYS E 1 17 ? -82.472 -52.990 97.555 1.00 68.98 17 LYS C O 1
ATOM 3045 N N . GLU E 1 18 ? -84.426 -52.052 98.214 1.00 80.93 18 GLU C N 1
ATOM 3046 C CA . GLU E 1 18 ? -84.068 -51.586 99.547 1.00 84.27 18 GLU C CA 1
ATOM 3047 C C . GLU E 1 18 ? -83.378 -52.608 100.461 1.00 75.31 18 GLU C C 1
ATOM 3048 O O . GLU E 1 18 ? -83.765 -53.775 100.521 1.00 67.44 18 GLU C O 1
ATOM 3054 N N . LEU E 1 19 ? -82.365 -52.143 101.189 1.00 75.15 19 LEU C N 1
ATOM 3055 C CA . LEU E 1 19 ? -81.621 -52.985 102.120 1.00 73.08 19 LEU C CA 1
ATOM 3056 C C . LEU E 1 19 ? -81.935 -52.596 103.564 1.00 72.78 19 LEU C C 1
ATOM 3057 O O . LEU E 1 19 ? -82.721 -51.684 103.811 1.00 70.02 19 LEU C O 1
ATOM 3062 N N . ASP E 1 20 ? -81.317 -53.292 104.513 1.00 77.45 20 ASP C N 1
ATOM 3063 C CA . ASP E 1 20 ? -81.488 -52.984 105.930 1.00 83.23 20 ASP C CA 1
ATOM 3064 C C . ASP E 1 20 ? -80.421 -52.010 106.409 1.00 85.32 20 ASP C C 1
ATOM 3065 O O . ASP E 1 20 ? -80.663 -51.193 107.298 1.00 92.21 20 ASP C O 1
ATOM 3070 N N . SER E 1 21 ? -79.237 -52.104 105.813 1.00 82.15 21 SER C N 1
ATOM 3071 C CA . SER E 1 21 ? -78.131 -51.236 106.188 1.00 81.85 21 SER C CA 1
ATOM 3072 C C . SER E 1 21 ? -77.047 -51.190 105.117 1.00 87.43 21 SER C C 1
ATOM 3073 O O . SER E 1 21 ? -77.071 -51.951 104.151 1.00 87.16 21 SER C O 1
ATOM 3076 N N . TYR E 1 22 ? -76.101 -50.278 105.307 1.00 89.29 22 TYR C N 1
ATOM 3077 C CA . TYR E 1 22 ? -74.947 -50.140 104.432 1.00 94.83 22 TYR C CA 1
ATOM 3078 C C . TYR E 1 22 ? -73.732 -49.777 105.267 1.00 102.82 22 TYR C C 1
ATOM 3079 O O . TYR E 1 22 ? -73.788 -48.860 106.071 1.00 105.70 22 TYR C O 1
ATOM 3088 N N . THR E 1 23 ? -72.631 -50.490 105.084 1.00 103.00 23 THR C N 1
ATOM 3089 C CA . THR E 1 23 ? -71.402 -50.096 105.749 1.00 97.18 23 THR C CA 1
ATOM 3090 C C . THR E 1 23 ? -70.533 -49.364 104.739 1.00 98.12 23 THR C C 1
ATOM 3091 O O . THR E 1 23 ? -70.216 -49.911 103.682 1.00 102.89 23 THR C O 1
ATOM 3095 N N . ILE E 1 24 ? -70.177 -48.119 105.053 1.00 101.02 24 ILE C N 1
ATOM 3096 C CA . ILE E 1 24 ? -69.326 -47.319 104.177 1.00 102.18 24 ILE C CA 1
ATOM 3097 C C . ILE E 1 24 ? -68.027 -48.088 103.939 1.00 107.19 24 ILE C C 1
ATOM 3098 O O . ILE E 1 24 ? -67.602 -48.871 104.787 1.00 109.11 24 ILE C O 1
ATOM 3103 N N . LYS E 1 25 ? -67.423 -47.909 102.771 1.00 108.93 25 LYS C N 1
ATOM 3104 C CA . LYS E 1 25 ? -66.214 -48.650 102.431 1.00 121.07 25 LYS C CA 1
ATOM 3105 C C . LYS E 1 25 ? -65.032 -48.194 103.292 1.00 135.19 25 LYS C C 1
ATOM 3106 O O . LYS E 1 25 ? -64.823 -46.996 103.476 1.00 135.31 25 LYS C O 1
ATOM 3112 N N . GLY E 1 26 ? -64.273 -49.147 103.830 1.00 137.03 26 GLY C N 1
ATOM 3113 C CA . GLY E 1 26 ? -63.037 -48.838 104.536 1.00 141.98 26 GLY C CA 1
ATOM 3114 C C . GLY E 1 26 ? -63.226 -48.363 105.967 1.00 139.54 26 GLY C C 1
ATOM 3115 O O . GLY E 1 26 ? -62.300 -47.847 106.601 1.00 143.63 26 GLY C O 1
ATOM 3116 N N . THR E 1 27 ? -64.446 -48.538 106.467 1.00 141.77 27 THR C N 1
ATOM 3117 C CA . THR E 1 27 ? -64.804 -48.261 107.859 1.00 136.73 27 THR C CA 1
ATOM 3118 C C . THR E 1 27 ? -65.740 -49.383 108.355 1.00 129.32 27 THR C C 1
ATOM 3119 O O . THR E 1 27 ? -66.133 -50.231 107.564 1.00 123.70 27 THR C O 1
ATOM 3123 N N . ASN E 1 28 ? -66.061 -49.389 109.651 1.00 125.04 28 ASN C N 1
ATOM 3124 C CA . ASN E 1 28 ? -67.022 -50.329 110.225 1.00 128.96 28 ASN C CA 1
ATOM 3125 C C . ASN E 1 28 ? -68.178 -49.577 110.904 1.00 121.21 28 ASN C C 1
ATOM 3126 O O . ASN E 1 28 ? -68.909 -50.158 111.739 1.00 129.97 28 ASN C O 1
ATOM 3131 N N . LYS E 1 29 ? -68.357 -48.303 110.539 1.00 124.91 29 LYS C N 1
ATOM 3132 C CA . LYS E 1 29 ? -69.550 -47.569 110.941 1.00 112.09 29 LYS C CA 1
ATOM 3133 C C . LYS E 1 29 ? -70.677 -47.815 109.954 1.00 103.06 29 LYS C C 1
ATOM 3134 O O . LYS E 1 29 ? -70.464 -47.810 108.742 1.00 90.13 29 LYS C O 1
ATOM 3140 N N . VAL E 1 30 ? -71.878 -48.029 110.483 1.00 100.00 30 VAL C N 1
ATOM 3141 C CA . VAL E 1 30 ? -72.988 -48.528 109.679 1.00 94.96 30 VAL C CA 1
ATOM 3142 C C . VAL E 1 30 ? -74.151 -47.534 109.560 1.00 91.51 30 VAL C C 1
ATOM 3143 O O . VAL E 1 30 ? -74.561 -46.904 110.535 1.00 81.92 30 VAL C O 1
ATOM 3147 N N . VAL E 1 31 ? -74.675 -47.420 108.345 1.00 86.45 31 VAL C N 1
ATOM 3148 C CA . VAL E 1 31 ? -75.763 -46.511 108.011 1.00 86.40 31 VAL C CA 1
ATOM 3149 C C . VAL E 1 31 ? -77.071 -47.271 107.830 1.00 93.45 31 VAL C C 1
ATOM 3150 O O . VAL E 1 31 ? -77.113 -48.293 107.150 1.00 96.57 31 VAL C O 1
ATOM 3154 N N . ARG E 1 32 ? -78.137 -46.779 108.449 1.00 89.39 32 ARG C N 1
ATOM 3155 C CA . ARG E 1 32 ? -79.469 -47.319 108.204 1.00 87.95 32 ARG C CA 1
ATOM 3156 C C . ARG E 1 32 ? -80.433 -46.178 107.899 1.00 84.97 32 ARG C C 1
ATOM 3157 O O . ARG E 1 32 ? -80.065 -45.007 107.993 1.00 93.65 32 ARG C O 1
ATOM 3165 N N . ALA E 1 33 ? -81.660 -46.519 107.520 1.00 84.57 33 ALA C N 1
ATOM 3166 C CA . ALA E 1 33 ? -82.680 -45.510 107.258 1.00 77.40 33 ALA C CA 1
ATOM 3167 C C . ALA E 1 33 ? -82.926 -44.678 108.511 1.00 75.64 33 ALA C C 1
ATOM 3168 O O . ALA E 1 33 ? -83.011 -45.217 109.614 1.00 78.59 33 ALA C O 1
ATOM 3170 N N . GLY E 1 34 ? -83.024 -43.365 108.342 1.00 74.51 34 GLY C N 1
ATOM 3171 C CA . GLY E 1 34 ? -83.238 -42.477 109.469 1.00 76.78 34 GLY C CA 1
ATOM 3172 C C . GLY E 1 34 ? -81.951 -41.869 109.992 1.00 77.73 34 GLY C C 1
ATOM 3173 O O . GLY E 1 34 ? -81.978 -40.880 110.725 1.00 80.19 34 GLY C O 1
ATOM 3174 N N . ASP E 1 35 ? -80.819 -42.462 109.624 1.00 73.64 35 ASP C N 1
ATOM 3175 C CA . ASP E 1 35 ? -79.520 -41.911 109.993 1.00 83.34 35 ASP C CA 1
ATOM 3176 C C . ASP E 1 35 ? -79.233 -40.659 109.175 1.00 86.43 35 ASP C C 1
ATOM 3177 O O . ASP E 1 35 ? -79.879 -40.412 108.158 1.00 89.50 35 ASP C O 1
ATOM 3182 N N . CYS E 1 36 ? -78.261 -39.871 109.623 1.00 87.35 36 CYS C N 1
ATOM 3183 C CA . CYS E 1 36 ? -77.848 -38.679 108.890 1.00 83.91 36 CYS C CA 1
ATOM 3184 C C . CYS E 1 36 ? -76.425 -38.839 108.365 1.00 81.23 36 CYS C C 1
ATOM 3185 O O . CYS E 1 36 ? -75.547 -39.337 109.071 1.00 82.66 36 CYS C O 1
ATOM 3188 N N . VAL E 1 37 ? -76.199 -38.415 107.125 1.00 82.07 37 VAL C N 1
ATOM 3189 C CA . VAL E 1 37 ? -74.915 -38.633 106.473 1.00 83.13 37 VAL C CA 1
ATOM 3190 C C . VAL E 1 37 ? -74.307 -37.380 105.833 1.00 87.18 37 VAL C C 1
ATOM 3191 O O . VAL E 1 37 ? -75.002 -36.423 105.475 1.00 83.69 37 VAL C O 1
ATOM 3195 N N . LEU E 1 38 ? -72.984 -37.433 105.720 1.00 86.54 38 LEU C N 1
ATOM 3196 C CA . LEU E 1 38 ? -72.121 -36.440 105.099 1.00 94.38 38 LEU C CA 1
ATOM 3197 C C . LEU E 1 38 ? -71.730 -36.932 103.740 1.00 97.34 38 LEU C C 1
ATOM 3198 O O . LEU E 1 38 ? -70.937 -37.889 103.616 1.00 95.14 38 LEU C O 1
ATOM 3203 N N . MET E 1 39 ? -72.354 -36.303 102.756 1.00 102.53 39 MET C N 1
ATOM 3204 C CA . MET E 1 39 ? -72.131 -36.494 101.345 1.00 111.79 39 MET C CA 1
ATOM 3205 C C . MET E 1 39 ? -70.983 -35.674 100.802 1.00 121.75 39 MET C C 1
ATOM 3206 O O . MET E 1 39 ? -70.560 -34.707 101.404 1.00 125.32 39 MET C O 1
ATOM 3211 N N . ARG E 1 40 ? -70.514 -36.053 99.624 1.00 128.29 40 ARG C N 1
ATOM 3212 C CA . ARG E 1 40 ? -69.469 -35.329 98.937 1.00 133.76 40 ARG C CA 1
ATOM 3213 C C . ARG E 1 40 ? -69.957 -33.953 98.629 1.00 139.05 40 ARG C C 1
ATOM 3214 O O . ARG E 1 40 ? -71.075 -33.796 98.155 1.00 138.40 40 ARG C O 1
ATOM 3222 N N . PRO E 1 41 ? -69.113 -32.946 98.824 1.00 139.45 41 PRO C N 1
ATOM 3223 C CA . PRO E 1 41 ? -69.372 -31.606 98.283 1.00 145.53 41 PRO C CA 1
ATOM 3224 C C . PRO E 1 41 ? -68.489 -31.435 97.053 1.00 156.68 41 PRO C C 1
ATOM 3225 O O . PRO E 1 41 ? -67.270 -31.373 97.211 1.00 164.26 41 PRO C O 1
ATOM 3229 N N . SER E 1 42 ? -69.065 -31.393 95.852 1.00 156.98 42 SER C N 1
ATOM 3230 C CA . SER E 1 42 ? -68.243 -31.580 94.665 1.00 159.43 42 SER C CA 1
ATOM 3231 C C . SER E 1 42 ? -67.439 -30.338 94.354 1.00 161.96 42 SER C C 1
ATOM 3232 O O . SER E 1 42 ? -67.513 -29.788 93.265 1.00 165.59 42 SER C O 1
ATOM 3235 N N . ASP E 1 43 ? -66.634 -29.940 95.328 1.00 163.69 43 ASP C N 1
ATOM 3236 C CA . ASP E 1 43 ? -65.756 -28.792 95.212 1.00 168.84 43 ASP C CA 1
ATOM 3237 C C . ASP E 1 43 ? -64.652 -28.907 96.250 1.00 167.38 43 ASP C C 1
ATOM 3238 O O . ASP E 1 43 ? -64.746 -29.703 97.184 1.00 159.30 43 ASP C O 1
ATOM 3243 N N . ALA E 1 44 ? -63.601 -28.115 96.086 1.00 172.46 44 ALA C N 1
ATOM 3244 C CA . ALA E 1 44 ? -62.492 -28.157 97.022 1.00 176.39 44 ALA C CA 1
ATOM 3245 C C . ALA E 1 44 ? -62.818 -27.365 98.287 1.00 175.65 44 ALA C C 1
ATOM 3246 O O . ALA E 1 44 ? -63.141 -26.182 98.235 1.00 178.17 44 ALA C O 1
ATOM 3248 N N . GLY E 1 45 ? -62.751 -28.042 99.422 1.00 176.66 45 GLY C N 1
ATOM 3249 C CA . GLY E 1 45 ? -62.886 -27.395 100.706 1.00 169.89 45 GLY C CA 1
ATOM 3250 C C . GLY E 1 45 ? -64.335 -27.086 100.981 1.00 159.35 45 GLY C C 1
ATOM 3251 O O . GLY E 1 45 ? -64.671 -26.546 102.026 1.00 153.21 45 GLY C O 1
ATOM 3252 N N . LYS E 1 46 ? -65.232 -27.368 100.043 1.00 160.69 46 LYS C N 1
ATOM 3253 C CA . LYS E 1 46 ? -66.646 -27.055 100.275 1.00 160.28 46 LYS C CA 1
ATOM 3254 C C . LYS E 1 46 ? -67.197 -27.973 101.363 1.00 159.85 46 LYS C C 1
ATOM 3255 O O . LYS E 1 46 ? -66.973 -29.182 101.305 1.00 162.63 46 LYS C O 1
ATOM 3261 N N . PRO E 1 47 ? -67.902 -27.436 102.363 1.00 150.80 47 PRO C N 1
ATOM 3262 C CA . PRO E 1 47 ? -68.326 -28.340 103.441 1.00 145.40 47 PRO C CA 1
ATOM 3263 C C . PRO E 1 47 ? -69.216 -29.416 102.861 1.00 143.69 47 PRO C C 1
ATOM 3264 O O . PRO E 1 47 ? -69.881 -29.194 101.848 1.00 148.80 47 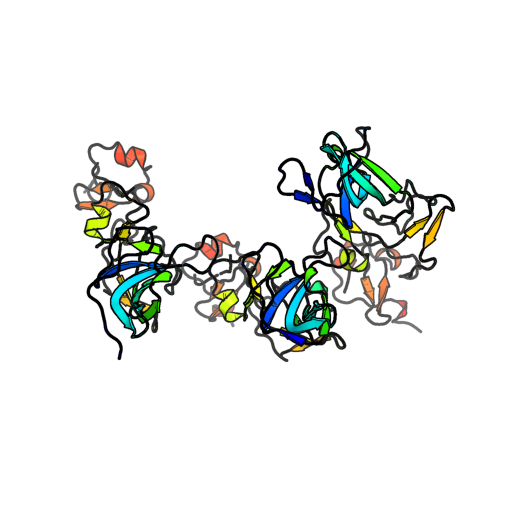PRO C O 1
ATOM 3268 N N . PRO E 1 48 ? -69.228 -30.582 103.498 1.00 137.56 48 PRO C N 1
ATOM 3269 C CA . PRO E 1 48 ? -70.035 -31.712 103.023 1.00 129.21 48 PRO C CA 1
ATOM 3270 C C . PRO E 1 48 ? -71.530 -31.455 103.176 1.00 118.18 48 PRO C C 1
ATOM 3271 O O . PRO E 1 48 ? -71.956 -30.855 104.163 1.00 118.25 48 PRO C O 1
ATOM 3275 N N . TYR E 1 49 ? -72.315 -31.911 102.205 1.00 110.25 49 TYR C N 1
ATOM 3276 C CA . TYR E 1 49 ? -73.762 -31.742 102.244 1.00 103.79 49 TYR C CA 1
ATOM 3277 C C . TYR E 1 49 ? -74.308 -32.752 103.236 1.00 100.96 49 TYR C C 1
ATOM 3278 O O . TYR E 1 49 ? -73.858 -33.893 103.262 1.00 99.49 49 TYR C O 1
ATOM 3287 N N . VAL E 1 50 ? -75.256 -32.338 104.066 1.00 87.60 50 VAL C N 1
ATOM 3288 C CA . VAL E 1 50 ? -75.830 -33.255 105.041 1.00 82.88 50 VAL C CA 1
ATOM 3289 C C . VAL E 1 50 ? -77.211 -33.718 104.587 1.00 81.12 50 VAL C C 1
ATOM 3290 O O . VAL E 1 50 ? -78.017 -32.920 104.100 1.00 81.67 50 VAL C O 1
ATOM 3294 N N . ALA E 1 51 ? -77.481 -35.011 104.736 1.00 78.46 51 ALA C N 1
ATOM 3295 C CA . ALA E 1 51 ? -78.777 -35.550 104.339 1.00 78.09 51 ALA C CA 1
ATOM 3296 C C . ALA E 1 51 ? -79.313 -36.546 105.361 1.00 74.88 51 ALA C C 1
ATOM 3297 O O . ALA E 1 51 ? -78.554 -37.121 106.131 1.00 73.58 51 ALA C O 1
ATOM 3299 N N . ARG E 1 52 ? -80.628 -36.736 105.374 1.00 74.23 52 ARG C N 1
ATOM 3300 C CA . ARG E 1 52 ? -81.226 -37.797 106.174 1.00 73.79 52 ARG C CA 1
ATOM 3301 C C . ARG E 1 52 ? -81.588 -38.952 105.249 1.00 80.26 52 ARG C C 1
ATOM 3302 O O . ARG E 1 52 ? -82.137 -38.738 104.170 1.00 65.48 52 ARG C O 1
ATOM 3310 N N . VAL E 1 53 ? -81.268 -40.173 105.664 1.00 77.86 53 VAL C N 1
ATOM 3311 C CA . VAL E 1 53 ? -81.480 -41.335 104.809 1.00 75.14 53 VAL C CA 1
ATOM 3312 C C . VAL E 1 53 ? -82.891 -41.895 104.966 1.00 75.21 53 VAL C C 1
ATOM 3313 O O . VAL E 1 53 ? -83.235 -42.460 106.003 1.00 80.92 53 VAL C O 1
ATOM 3317 N N . GLU E 1 54 ? -83.701 -41.728 103.926 1.00 70.11 54 GLU C N 1
ATOM 3318 C CA . GLU E 1 54 ? -85.074 -42.220 103.923 1.00 75.77 54 GLU C CA 1
ATOM 3319 C C . GLU E 1 54 ? -85.113 -43.708 103.604 1.00 75.92 54 GLU C C 1
ATOM 3320 O O . GLU E 1 54 ? -85.759 -44.492 104.302 1.00 75.29 54 GLU C O 1
ATOM 3326 N N . LYS E 1 55 ? -84.413 -44.088 102.540 1.00 77.92 55 LYS C N 1
ATOM 3327 C CA . LYS E 1 55 ? -84.384 -45.473 102.091 1.00 79.45 55 LYS C CA 1
ATOM 3328 C C . LYS E 1 55 ? -83.002 -45.824 101.544 1.00 76.87 55 LYS C C 1
ATOM 3329 O O . LYS E 1 55 ? -82.378 -45.011 100.863 1.00 74.41 55 LYS C O 1
ATOM 3335 N N . ILE E 1 56 ? -82.525 -47.028 101.846 1.00 83.58 56 ILE C N 1
ATOM 3336 C CA . ILE E 1 56 ? -81.281 -47.533 101.266 1.00 81.95 56 ILE C CA 1
ATOM 3337 C C . ILE E 1 56 ? -81.608 -48.604 100.242 1.00 88.27 56 ILE C C 1
ATOM 3338 O O . ILE E 1 56 ? -82.318 -49.535 100.566 1.00 89.26 56 ILE C O 1
ATOM 3343 N N . GLU E 1 57 ? -81.086 -48.466 99.040 1.00 83.83 57 GLU C N 1
ATOM 3344 C CA . GLU E 1 57 ? -81.422 -49.382 97.983 1.00 84.71 57 GLU C CA 1
ATOM 3345 C C . GLU E 1 57 ? -80.222 -49.882 97.240 1.00 79.35 57 GLU C C 1
ATOM 3346 O O . G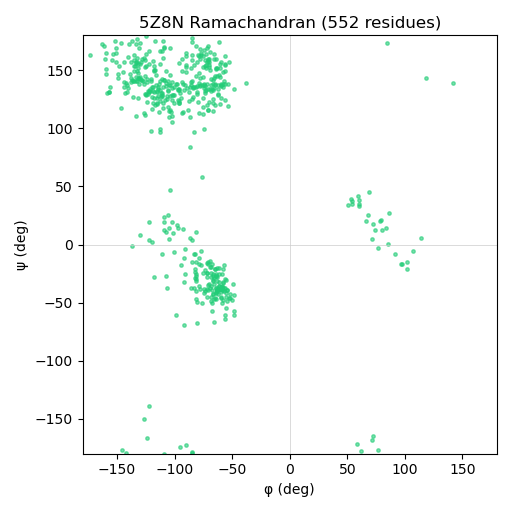LU E 1 57 ? -79.294 -49.145 96.977 1.00 75.83 57 GLU C O 1
ATOM 3352 N N . ALA E 1 58 ? -80.287 -51.161 96.920 1.00 87.44 58 ALA C N 1
ATOM 3353 C CA . ALA E 1 58 ? -79.286 -51.844 96.153 1.00 88.35 58 ALA C CA 1
ATOM 3354 C C . ALA E 1 58 ? -79.967 -52.421 94.951 1.00 94.74 58 ALA C C 1
ATOM 3355 O O . ALA E 1 58 ? -81.007 -53.043 95.063 1.00 93.35 58 ALA C O 1
ATOM 3357 N N . ASP E 1 59 ? -79.376 -52.204 93.795 1.00 96.85 59 ASP C N 1
ATOM 3358 C CA . ASP E 1 59 ? -79.892 -52.737 92.553 1.00 112.84 59 ASP C CA 1
ATOM 3359 C C . ASP E 1 59 ? -79.441 -54.162 92.272 1.00 118.01 59 ASP C C 1
ATOM 3360 O O . ASP E 1 59 ? -78.745 -54.765 93.059 1.00 117.95 59 ASP C O 1
ATOM 3365 N N . ALA E 1 60 ? -79.860 -54.704 91.144 1.00 119.50 60 ALA C N 1
ATOM 3366 C CA . ALA E 1 60 ? -79.536 -56.073 90.775 1.00 122.28 60 ALA C CA 1
ATOM 3367 C C . ALA E 1 60 ? -78.043 -56.270 90.627 1.00 120.75 60 ALA C C 1
ATOM 3368 O O . ALA E 1 60 ? -77.527 -57.351 90.877 1.00 120.08 60 ALA C O 1
ATOM 3370 N N . ARG E 1 61 ? -77.359 -55.225 90.193 1.00 118.46 61 ARG C N 1
ATOM 3371 C CA . ARG E 1 61 ? -75.934 -55.294 89.926 1.00 119.78 61 ARG C CA 1
ATOM 3372 C C . ARG E 1 61 ? -75.113 -55.068 91.181 1.00 126.09 61 ARG C C 1
ATOM 3373 O O . ARG E 1 61 ? -73.900 -54.988 91.122 1.00 130.20 61 ARG C O 1
ATOM 3381 N N . ASN E 1 62 ? -75.799 -54.936 92.308 1.00 121.11 62 ASN C N 1
ATOM 3382 C CA . ASN E 1 62 ? -75.176 -54.858 93.624 1.00 120.87 62 ASN C CA 1
ATOM 3383 C C . ASN E 1 62 ? -74.761 -53.455 93.953 1.00 111.52 62 ASN C C 1
ATOM 3384 O O . ASN E 1 62 ? -74.215 -53.191 95.004 1.00 107.50 62 ASN C O 1
ATOM 3389 N N . ASN E 1 63 ? -75.031 -52.556 93.032 1.00 115.83 63 ASN C N 1
ATOM 3390 C CA . ASN E 1 63 ? -74.761 -51.160 93.232 1.00 111.03 63 ASN C CA 1
ATOM 3391 C C . ASN E 1 63 ? -75.684 -50.698 94.320 1.00 106.50 63 ASN C C 1
ATOM 3392 O O . ASN E 1 63 ? -76.823 -51.112 94.371 1.00 106.41 63 ASN C O 1
ATOM 3397 N N . VAL E 1 64 ? -75.209 -49.832 95.191 1.00 104.84 64 VAL C N 1
ATOM 3398 C CA . VAL E 1 64 ? -76.052 -49.339 96.253 1.00 98.26 64 VAL C CA 1
ATOM 3399 C C . VAL E 1 64 ? -76.291 -47.866 96.096 1.00 98.17 64 VAL C C 1
ATOM 3400 O O . VAL E 1 64 ? -75.378 -47.101 95.871 1.00 98.76 64 VAL C O 1
ATOM 3404 N N . LYS E 1 65 ? -77.543 -47.480 96.207 1.00 93.70 65 LYS C N 1
ATOM 3405 C CA . LYS E 1 65 ? -77.918 -46.117 96.008 1.00 92.62 65 LYS C CA 1
ATOM 3406 C C . LYS E 1 65 ? -78.724 -45.750 97.212 1.00 89.47 65 LYS C C 1
ATOM 3407 O O . LYS E 1 65 ? -79.240 -46.617 97.873 1.00 84.63 65 LYS C O 1
ATOM 3413 N N . VAL E 1 66 ? -78.808 -44.471 97.528 1.00 93.31 66 VAL C N 1
ATOM 3414 C CA . VAL E 1 66 ? -79.627 -44.055 98.664 1.00 92.46 66 VAL C CA 1
ATOM 3415 C C . VAL E 1 66 ? -80.585 -42.911 98.336 1.00 86.33 66 VAL C C 1
ATOM 3416 O O . VAL E 1 66 ? -80.277 -42.013 97.541 1.00 83.70 66 VAL C O 1
ATOM 3420 N N . HIS E 1 67 ? -81.759 -42.975 98.957 1.00 89.95 67 HIS C N 1
ATOM 3421 C CA . HIS E 1 67 ? -82.744 -41.909 98.892 1.00 88.11 67 HIS C CA 1
ATOM 3422 C C . HIS E 1 67 ? -82.578 -41.026 100.117 1.00 89.39 67 HIS C C 1
ATOM 3423 O O . HIS E 1 67 ? -82.628 -41.506 101.249 1.00 93.39 67 HIS C O 1
ATOM 3430 N N . CYS E 1 68 ? -82.369 -39.736 99.887 1.00 85.58 68 CYS C N 1
ATOM 3431 C CA . CYS E 1 68 ? -82.067 -38.813 100.969 1.00 79.87 68 CYS C CA 1
ATOM 3432 C C . CYS E 1 68 ? -82.879 -37.522 100.907 1.00 80.15 68 CYS C C 1
ATOM 3433 O O . CYS E 1 68 ? -83.132 -36.964 99.829 1.00 85.26 68 CYS C O 1
ATOM 3436 N N . ARG E 1 69 ? -83.288 -37.068 102.088 1.00 79.77 69 ARG C N 1
ATOM 3437 C CA . ARG E 1 69 ? -83.948 -35.784 102.262 1.00 78.67 69 ARG C CA 1
ATOM 3438 C C . ARG E 1 69 ? -82.885 -34.765 102.655 1.00 76.07 69 ARG C C 1
ATOM 3439 O O . ARG E 1 69 ? -82.089 -35.008 103.563 1.00 61.64 69 ARG C O 1
ATOM 3447 N N . TRP E 1 70 ? -82.865 -33.629 101.967 1.00 83.87 70 TRP C N 1
ATOM 3448 C CA . TRP E 1 70 ? -81.736 -32.708 102.066 1.00 84.89 70 TRP C CA 1
ATOM 3449 C C . TRP E 1 70 ? -81.775 -31.755 103.259 1.00 73.61 70 TRP C C 1
ATOM 3450 O O . TRP E 1 70 ? -82.812 -31.171 103.572 1.00 71.79 70 TRP C O 1
ATOM 3461 N N . TYR E 1 71 ? -80.627 -31.606 103.917 1.00 69.91 71 TYR C N 1
ATOM 3462 C CA . TYR E 1 71 ? -80.460 -30.592 104.954 1.00 80.12 71 TYR C CA 1
ATOM 3463 C C . TYR E 1 71 ? -79.814 -29.336 104.377 1.00 78.37 71 TYR C C 1
ATOM 3464 O O . TYR E 1 71 ? -78.714 -29.388 103.828 1.00 75.87 71 TYR C O 1
ATOM 3473 N N . TYR E 1 72 ? -80.501 -28.208 104.509 1.00 81.75 72 TYR C N 1
ATOM 3474 C CA . TYR E 1 72 ? -80.049 -26.958 103.904 1.00 81.52 72 TYR C CA 1
ATOM 3475 C C . TYR E 1 72 ? -79.171 -26.123 104.822 1.00 82.57 72 TYR C C 1
ATOM 3476 O O . TYR E 1 72 ? -79.465 -25.975 106.006 1.00 79.01 72 TYR C O 1
ATOM 3485 N N . ARG E 1 73 ? -78.095 -25.568 104.274 1.00 84.19 73 ARG C N 1
ATOM 3486 C CA . ARG E 1 73 ? -77.347 -24.557 105.004 1.00 90.04 73 ARG C CA 1
ATOM 3487 C C . ARG E 1 73 ? -78.201 -23.302 104.998 1.00 92.85 73 ARG C C 1
ATOM 3488 O O . ARG E 1 73 ? -79.046 -23.127 104.117 1.00 94.80 73 ARG C O 1
ATOM 3496 N N . PRO E 1 74 ? -78.004 -22.430 105.992 1.00 92.59 74 PRO C N 1
ATOM 3497 C CA . PRO E 1 74 ? -78.725 -21.156 106.033 1.00 94.85 74 PRO C CA 1
ATOM 3498 C C . PRO E 1 74 ? -78.485 -20.303 104.787 1.00 98.82 74 PRO C C 1
ATOM 3499 O O . PRO E 1 74 ? -79.372 -19.550 104.395 1.00 107.13 74 PRO C O 1
ATOM 3503 N N . GLU E 1 75 ? -77.295 -20.384 104.222 1.00 97.43 75 GLU C N 1
ATOM 3504 C CA . GLU E 1 75 ? -77.009 -19.678 103.008 1.00 99.86 75 GLU C CA 1
ATOM 3505 C C . GLU E 1 75 ? -77.824 -20.193 101.861 1.00 101.79 75 GLU C C 1
ATOM 3506 O O . GLU E 1 75 ? -78.422 -19.439 101.126 1.00 105.49 75 GLU C O 1
ATOM 3512 N N . GLU E 1 76 ? -77.865 -21.503 101.725 1.00 98.88 76 GLU C N 1
ATOM 3513 C CA . GLU E 1 76 ? -78.534 -22.112 100.600 1.00 104.83 76 GLU C CA 1
ATOM 3514 C C . GLU E 1 76 ? -79.999 -21.785 100.696 1.00 111.37 76 GLU C C 1
ATOM 3515 O O . GLU E 1 76 ? -80.665 -21.553 99.713 1.00 105.01 76 GLU C O 1
ATOM 3521 N N . SER E 1 77 ? -80.490 -21.777 101.914 1.00 104.96 77 SER C N 1
ATOM 3522 C CA . SER E 1 77 ? -81.858 -21.439 102.186 1.00 105.46 77 SER C CA 1
ATOM 3523 C C . SER E 1 77 ? -81.985 -20.020 101.746 1.00 102.04 77 SER C C 1
ATOM 3524 O O . SER E 1 77 ? -81.034 -19.275 101.862 1.00 111.91 77 SER C O 1
ATOM 3527 N N . LEU E 1 78 ? -83.136 -19.645 101.208 1.00 111.37 78 LEU C N 1
ATOM 3528 C CA . LEU E 1 78 ? -83.308 -18.294 100.690 1.00 109.93 78 LEU C CA 1
ATOM 3529 C C . LEU E 1 78 ? -83.613 -17.304 101.803 1.00 104.27 78 LEU C C 1
ATOM 3530 O O . LEU E 1 78 ? -84.505 -17.502 102.604 1.00 100.43 78 LEU C O 1
ATOM 3535 N N . GLY E 1 79 ? -82.901 -16.196 101.804 1.00 103.39 79 GLY C N 1
ATOM 3536 C CA . GLY E 1 79 ? -82.911 -15.290 102.927 1.00 118.67 79 GLY C CA 1
ATOM 3537 C C . GLY E 1 79 ? -81.653 -15.306 103.766 1.00 120.20 79 GLY C C 1
ATOM 3538 O O . GLY E 1 79 ? -81.502 -14.490 104.653 1.00 125.06 79 GLY C O 1
ATOM 3539 N N . GLY E 1 80 ? -80.730 -16.206 103.484 1.00 112.58 80 GLY C N 1
ATOM 3540 C CA . GLY E 1 80 ? -79.376 -16.045 103.968 1.00 102.52 80 GLY C CA 1
ATOM 3541 C C . GLY E 1 80 ? -79.181 -16.368 105.423 1.00 92.06 80 GLY C C 1
ATOM 3542 O O . GLY E 1 80 ? -80.117 -16.745 106.095 1.00 87.39 80 GLY C O 1
ATOM 3543 N N . ARG E 1 81 ? -77.966 -16.177 105.916 1.00 93.94 81 ARG C N 1
ATOM 3544 C CA . ARG E 1 81 ? -77.632 -16.525 107.284 1.00 91.96 81 ARG C CA 1
ATOM 3545 C C . ARG E 1 81 ? -77.937 -15.414 108.268 1.00 99.12 81 ARG C C 1
ATOM 3546 O O . ARG E 1 81 ? -77.066 -14.668 108.654 1.00 102.48 81 ARG C O 1
ATOM 3554 N N . ARG E 1 82 ? -79.168 -15.345 108.715 1.00 99.76 82 ARG C N 1
ATOM 3555 C CA . ARG E 1 82 ? -79.540 -14.364 109.719 1.00 101.42 82 ARG C CA 1
ATOM 3556 C C . ARG E 1 82 ? -78.624 -14.571 110.919 1.00 96.92 82 ARG C C 1
ATOM 3557 O O . ARG E 1 82 ? -77.996 -15.622 111.054 1.00 89.09 82 ARG C O 1
ATOM 3565 N N . GLN E 1 83 ? -78.546 -13.576 111.792 1.00 100.74 83 GLN C N 1
ATOM 3566 C CA . GLN E 1 83 ? -77.535 -13.586 112.841 1.00 101.02 83 GLN C CA 1
ATOM 3567 C C . GLN E 1 83 ? -77.871 -14.481 114.035 1.00 94.82 83 GLN C C 1
ATOM 3568 O O . GLN E 1 83 ? -77.007 -14.739 114.873 1.00 91.39 83 GLN C O 1
ATOM 3574 N N . PHE E 1 84 ? -79.108 -14.962 114.121 1.00 89.43 84 PHE C N 1
ATOM 3575 C CA . PHE E 1 84 ? -79.456 -15.888 115.197 1.00 87.96 84 PHE C CA 1
ATOM 3576 C C . PHE E 1 84 ? -79.229 -17.330 114.760 1.00 85.49 84 PHE C C 1
ATOM 3577 O O . PHE E 1 84 ? -79.394 -18.263 115.547 1.00 78.92 84 PHE C O 1
ATOM 3585 N N . HIS E 1 85 ? -78.852 -17.501 113.497 1.00 99.49 85 HIS C N 1
ATOM 3586 C CA . HIS E 1 85 ? -78.487 -18.811 112.972 1.00 86.76 85 HIS C CA 1
ATOM 3587 C C . HIS E 1 85 ? -77.104 -19.222 113.464 1.00 84.40 85 HIS C C 1
ATOM 3588 O O . HIS E 1 85 ? -76.099 -18.618 113.088 1.00 88.19 85 HIS C O 1
ATOM 3595 N N . GLY E 1 86 ? -77.057 -20.253 114.303 1.00 74.17 86 GLY C N 1
ATOM 3596 C CA . GLY E 1 86 ? -75.798 -20.786 114.791 1.00 68.26 86 GLY C CA 1
ATOM 3597 C C . GLY E 1 86 ? -74.929 -21.322 113.668 1.00 81.53 86 GLY C C 1
ATOM 3598 O O . GLY E 1 86 ? -75.352 -21.375 112.512 1.00 86.57 86 GLY C O 1
ATOM 3599 N N . ALA E 1 87 ? -73.708 -21.720 114.007 1.00 77.65 87 ALA C N 1
ATOM 3600 C CA . ALA E 1 87 ? -72.767 -22.215 113.010 1.00 75.07 87 ALA C CA 1
ATOM 3601 C C . ALA E 1 87 ? -73.243 -23.528 112.398 1.00 76.58 87 ALA C C 1
ATOM 3602 O O . ALA E 1 87 ? -73.022 -23.792 111.215 1.00 77.24 87 ALA C O 1
ATOM 3604 N N . LYS E 1 88 ? -73.910 -24.344 113.206 1.00 76.14 88 LYS C N 1
ATOM 3605 C CA . LYS E 1 88 ? -74.266 -25.692 112.785 1.00 75.04 88 LYS C CA 1
ATOM 3606 C C . LYS E 1 88 ? -75.768 -25.852 112.538 1.00 78.08 88 LYS C C 1
ATOM 3607 O O . LYS E 1 88 ? -76.296 -26.963 112.602 1.00 78.79 88 LYS C O 1
ATOM 3613 N N . GLU E 1 89 ? -76.451 -24.745 112.255 1.00 83.73 89 GLU C N 1
ATOM 3614 C CA . GLU E 1 89 ? -77.866 -24.793 111.891 1.00 81.47 89 GLU C CA 1
ATOM 3615 C C . GLU E 1 89 ? -78.078 -25.577 110.607 1.00 78.81 89 GLU C C 1
ATOM 3616 O O . GLU E 1 89 ? -77.359 -25.384 109.627 1.00 82.16 89 GLU C O 1
ATOM 3622 N N . LEU E 1 90 ? -79.069 -26.460 110.618 1.00 79.66 90 LEU C N 1
ATOM 3623 C CA . LEU E 1 90 ? -79.492 -27.133 109.400 1.00 78.20 90 LEU C CA 1
ATOM 3624 C C . LEU E 1 90 ? -81.008 -27.098 109.287 1.00 78.39 90 LEU C C 1
ATOM 3625 O O . LEU E 1 90 ? -81.716 -27.174 110.289 1.00 78.14 90 LEU C O 1
ATOM 3630 N N . PHE E 1 91 ? -81.498 -26.965 108.060 1.00 79.06 91 PHE C N 1
ATOM 3631 C CA . PHE E 1 91 ? -82.931 -26.907 107.817 1.00 80.77 91 PHE C CA 1
ATOM 3632 C C . PHE E 1 91 ? -83.423 -28.181 107.146 1.00 77.94 91 PHE C C 1
ATOM 3633 O O . PHE E 1 91 ? -82.913 -28.582 106.099 1.00 65.69 91 PHE C O 1
ATOM 3641 N N . LEU E 1 92 ? -84.411 -28.818 107.765 1.00 74.64 92 LEU C N 1
ATOM 3642 C CA . LEU E 1 92 ? -85.079 -29.958 107.160 1.00 78.42 92 LEU C CA 1
ATOM 3643 C C . LEU E 1 92 ? -85.928 -29.470 105.994 1.00 77.45 92 LEU C C 1
ATOM 3644 O O . LEU E 1 92 ? -86.878 -28.715 106.184 1.00 77.00 92 LEU C O 1
ATOM 3649 N N . SER E 1 93 ? -85.577 -29.892 104.785 1.00 80.93 93 SER C N 1
ATOM 3650 C CA . SER E 1 93 ? -86.269 -29.414 103.596 1.00 82.59 93 SER C CA 1
ATOM 3651 C C . SER E 1 93 ? -87.232 -30.451 103.034 1.00 82.75 93 SER C C 1
ATOM 3652 O O . SER E 1 93 ? -87.226 -31.610 103.450 1.00 77.64 93 SER C O 1
ATOM 3655 N N . ASP E 1 94 ? -88.066 -30.024 102.091 1.00 82.50 94 ASP C N 1
ATOM 3656 C CA . ASP E 1 94 ? -88.952 -30.943 101.390 1.00 91.66 94 ASP C CA 1
ATOM 3657 C C . ASP E 1 94 ? -88.328 -31.337 100.055 1.00 92.21 94 ASP C C 1
ATOM 3658 O O . ASP E 1 94 ? -89.006 -31.839 99.158 1.00 95.37 94 ASP C O 1
ATOM 3663 N N . HIS E 1 95 ? -87.025 -31.095 99.941 1.00 92.15 95 HIS C N 1
ATOM 3664 C CA . HIS E 1 95 ? -86.246 -31.491 98.774 1.00 92.00 95 HIS C CA 1
ATOM 3665 C C . HIS E 1 95 ? -85.779 -32.937 98.927 1.00 87.18 95 HIS C C 1
ATOM 3666 O O . HIS E 1 95 ? -85.146 -33.294 99.921 1.00 81.95 95 HIS C O 1
ATOM 3673 N N . PHE E 1 96 ? -86.105 -33.766 97.940 1.00 91.57 96 PHE C N 1
ATOM 3674 C CA . PHE E 1 96 ? -85.733 -35.177 97.958 1.00 89.38 96 PHE C CA 1
ATOM 3675 C C . PHE E 1 96 ? -84.833 -35.518 96.776 1.00 94.23 96 PHE C C 1
ATOM 3676 O O . PHE E 1 96 ? -85.138 -35.157 95.638 1.00 101.48 96 PHE C O 1
ATOM 3684 N N . ASP E 1 97 ? -83.732 -36.216 97.036 1.00 93.17 97 ASP C N 1
ATOM 3685 C CA . ASP E 1 97 ? -82.842 -36.621 95.950 1.00 94.28 97 ASP C CA 1
ATOM 3686 C C . ASP E 1 97 ? -82.303 -38.029 96.175 1.00 87.26 97 ASP C C 1
ATOM 3687 O O . ASP E 1 97 ? -82.333 -38.542 97.287 1.00 80.18 97 ASP C O 1
ATOM 3692 N N . VAL E 1 98 ? -81.813 -38.649 95.106 1.00 93.49 98 VAL C N 1
ATOM 3693 C CA . VAL E 1 98 ? -81.221 -39.979 95.184 1.00 92.79 98 VAL C CA 1
ATOM 3694 C C . VAL E 1 98 ? -79.788 -39.949 94.668 1.00 95.05 98 VAL C C 1
ATOM 3695 O O . VAL E 1 98 ? -79.527 -39.409 93.596 1.00 95.52 98 VAL C O 1
ATOM 3699 N N . GLN E 1 99 ? -78.857 -40.522 95.425 1.00 94.62 99 GLN C N 1
ATOM 3700 C CA . GLN E 1 99 ? -77.472 -40.583 94.963 1.00 102.48 99 GLN C CA 1
ATOM 3701 C C . GLN E 1 99 ? -76.751 -41.825 95.475 1.00 102.05 99 GLN C C 1
ATOM 3702 O O . GLN E 1 99 ? -77.096 -42.367 96.522 1.00 102.50 99 GLN C O 1
ATOM 3708 N N . SER E 1 100 ? -75.745 -42.264 94.725 1.00 104.08 100 SER C N 1
ATOM 3709 C CA . SER E 1 100 ? -75.045 -43.513 95.012 1.00 103.64 100 SER C CA 1
ATOM 3710 C C . SER E 1 100 ? -74.310 -43.466 96.353 1.00 101.56 100 SER C C 1
ATOM 3711 O O . SER E 1 100 ? -73.898 -42.400 96.811 1.00 101.66 100 SER C O 1
ATOM 3714 N N . ALA E 1 101 ? -74.145 -44.634 96.967 1.00 103.13 101 ALA C N 1
ATOM 3715 C CA . ALA E 1 101 ? -73.618 -44.738 98.325 1.00 105.13 101 ALA C CA 1
ATOM 3716 C C . ALA E 1 101 ? -72.168 -44.271 98.460 1.00 108.30 101 ALA C C 1
ATOM 3717 O O . ALA E 1 101 ? -71.723 -43.938 99.558 1.00 107.41 101 ALA C O 1
ATOM 3719 N N . HIS E 1 102 ? -71.434 -44.249 97.350 1.00 108.66 102 HIS C N 1
ATOM 3720 C CA . HIS E 1 102 ? -70.035 -43.826 97.367 1.00 111.62 102 HIS C CA 1
ATOM 3721 C C . HIS E 1 102 ? -69.919 -42.361 97.774 1.00 110.99 102 HIS C C 1
ATOM 3722 O O . HIS E 1 102 ? -68.898 -41.930 98.311 1.00 112.76 102 HIS C O 1
ATOM 3729 N N . THR E 1 103 ? -70.980 -41.606 97.505 1.00 112.22 103 THR C N 1
ATOM 3730 C CA . THR E 1 103 ? -71.055 -40.191 97.847 1.00 112.24 103 THR C CA 1
ATOM 3731 C C . THR E 1 103 ? -70.897 -39.975 99.348 1.00 105.92 103 THR C C 1
ATOM 3732 O O . THR E 1 103 ? -70.293 -38.993 99.783 1.00 106.79 103 THR C O 1
ATOM 3736 N N . ILE E 1 104 ? -71.449 -40.898 100.131 1.00 108.01 104 ILE C N 1
ATOM 3737 C CA . ILE E 1 104 ? -71.341 -40.841 101.584 1.00 97.91 104 ILE C CA 1
ATOM 3738 C C . ILE E 1 104 ? -69.887 -40.896 102.025 1.00 99.26 104 ILE C C 1
ATOM 3739 O O . ILE E 1 104 ? -69.171 -41.851 101.720 1.00 99.93 104 ILE C O 1
ATOM 3744 N N . GLU E 1 105 ? -69.452 -39.863 102.737 1.00 95.54 105 GLU C N 1
ATOM 3745 C CA . GLU E 1 105 ? -68.108 -39.851 103.285 1.00 96.60 105 GLU C CA 1
ATOM 3746 C C . GLU E 1 105 ? -68.137 -40.060 104.792 1.00 90.63 105 GLU C C 1
ATOM 3747 O O . GLU E 1 105 ? -67.175 -40.578 105.359 1.00 91.19 105 GLU C O 1
ATOM 3753 N N . GLY E 1 106 ? -69.229 -39.676 105.452 1.00 86.52 106 GLY C N 1
ATOM 3754 C CA . GLY E 1 106 ? -69.281 -39.938 106.889 1.00 84.09 106 GLY C CA 1
ATOM 3755 C C . GLY E 1 106 ? -70.645 -39.930 107.551 1.00 81.69 106 GLY C C 1
ATOM 3756 O O . GLY E 1 106 ? -71.571 -39.373 107.015 1.00 79.26 106 GLY C O 1
ATOM 3757 N N . LYS E 1 107 ? -70.786 -40.547 108.720 1.00 78.47 107 LYS C N 1
ATOM 3758 C CA . LYS E 1 107 ? -72.063 -40.470 109.431 1.00 88.78 107 LYS C CA 1
ATOM 3759 C C . LYS E 1 107 ? -72.049 -39.319 110.434 1.00 100.62 107 LYS C C 1
ATOM 3760 O O . LYS E 1 107 ? -70.996 -38.972 110.967 1.00 104.18 107 LYS C O 1
ATOM 3766 N N . CYS E 1 108 ? -73.212 -38.720 110.682 1.00 94.40 108 CYS C N 1
ATOM 3767 C CA . CYS E 1 108 ? -73.308 -37.637 111.661 1.00 101.83 108 CYS C CA 1
ATOM 3768 C C . CYS E 1 108 ? -74.583 -37.665 112.480 1.00 109.28 108 CYS C C 1
ATOM 3769 O O . CYS E 1 108 ? -75.439 -38.534 112.314 1.00 120.79 108 CYS C O 1
ATOM 3772 N N . ILE E 1 109 ? -74.697 -36.680 113.362 1.00 114.65 109 ILE C N 1
ATOM 3773 C CA . ILE E 1 109 ? -75.888 -36.504 114.174 1.00 92.69 109 ILE C CA 1
ATOM 3774 C C . ILE E 1 109 ? -76.463 -35.113 113.957 1.00 84.28 109 ILE C C 1
ATOM 3775 O O . ILE E 1 109 ? -75.742 -34.123 114.022 1.00 84.37 109 ILE C O 1
ATOM 3780 N N . VAL E 1 110 ? -77.759 -35.043 113.682 1.00 78.01 110 VAL C N 1
ATOM 3781 C CA . VAL E 1 110 ? -78.453 -33.765 113.635 1.00 72.08 110 VAL C CA 1
ATOM 3782 C C . VAL E 1 110 ? -79.432 -33.720 114.797 1.00 70.90 110 VAL C C 1
ATOM 3783 O O . VAL E 1 110 ? -80.518 -34.296 114.730 1.00 75.76 110 VAL C O 1
ATOM 3787 N N . HIS E 1 111 ? -79.033 -33.050 115.872 1.00 68.89 111 HIS C N 1
ATOM 3788 C CA . HIS E 1 111 ? -79.824 -33.054 117.095 1.00 72.66 111 HIS C CA 1
ATOM 3789 C C . HIS E 1 111 ? -81.046 -32.148 117.030 1.00 75.36 111 HIS C C 1
ATOM 3790 O O . HIS E 1 111 ? -81.151 -31.260 116.173 1.00 70.33 111 HIS C O 1
ATOM 3797 N N . THR E 1 112 ? -81.967 -32.391 117.958 1.00 75.69 112 THR C N 1
ATOM 3798 C CA . THR E 1 112 ? -82.973 -31.408 118.315 1.00 74.76 112 THR C CA 1
ATOM 3799 C C . THR E 1 112 ? -82.218 -30.229 118.910 1.00 74.56 112 THR C C 1
ATOM 3800 O O . THR E 1 112 ? -81.072 -30.383 119.335 1.00 73.68 112 THR C O 1
ATOM 3804 N N . PHE E 1 113 ? -82.842 -29.057 118.941 1.00 79.13 113 PHE C N 1
ATOM 3805 C CA . PHE E 1 113 ? -82.179 -27.870 119.472 1.00 67.35 113 PHE C CA 1
ATOM 3806 C C . PHE E 1 113 ? -81.758 -28.081 120.927 1.00 56.42 113 PHE C C 1
ATOM 3807 O O . PHE E 1 113 ? -80.601 -27.844 121.290 1.00 51.67 113 PHE C O 1
ATOM 3815 N N . LYS E 1 114 ? -82.704 -28.545 121.739 1.00 61.17 114 LYS C N 1
ATOM 3816 C CA . LYS E 1 114 ? -82.471 -28.855 123.149 1.00 67.37 114 LYS C CA 1
ATOM 3817 C C . LYS E 1 114 ? -81.222 -29.703 123.369 1.00 68.64 114 LYS C C 1
ATOM 3818 O O . LYS E 1 114 ? -80.310 -29.312 124.108 1.00 69.96 114 LYS C O 1
ATOM 3824 N N . ASN E 1 115 ? -81.190 -30.862 122.718 1.00 63.46 115 ASN C N 1
ATOM 3825 C CA . ASN E 1 115 ? -80.058 -31.772 122.821 1.00 73.22 115 ASN C CA 1
ATOM 3826 C C . ASN E 1 115 ? -78.741 -31.098 122.458 1.00 69.17 115 ASN C C 1
ATOM 3827 O O . ASN E 1 115 ? -77.748 -31.253 123.166 1.00 69.35 115 ASN C O 1
ATOM 3832 N N . TYR E 1 116 ? -78.741 -30.339 121.365 1.00 70.95 116 TYR C N 1
ATOM 3833 C CA . TYR E 1 116 ? -77.538 -29.636 120.930 1.00 68.89 116 TYR C CA 1
ATOM 3834 C C . TYR E 1 116 ? -77.044 -28.657 121.986 1.00 65.21 116 TYR C C 1
ATOM 3835 O O . TYR E 1 116 ? -75.848 -28.605 122.277 1.00 74.07 116 TYR C O 1
ATOM 3844 N N . THR E 1 117 ? -77.959 -27.875 122.552 1.00 65.14 117 THR C N 1
ATOM 3845 C CA . THR E 1 117 ? -77.578 -26.915 123.582 1.00 65.39 117 THR C CA 1
ATOM 3846 C C . THR E 1 117 ? -77.096 -27.627 124.841 1.00 63.44 117 THR C C 1
ATOM 3847 O O . THR E 1 117 ? -76.317 -27.073 125.616 1.00 54.63 117 THR C O 1
ATOM 3851 N N . ARG E 1 118 ? -77.554 -28.859 125.040 1.00 64.04 118 ARG C N 1
ATOM 3852 C CA . ARG E 1 118 ? -77.153 -29.623 126.216 1.00 72.35 118 ARG C CA 1
ATOM 3853 C C . ARG E 1 118 ? -75.763 -30.258 126.097 1.00 79.32 118 ARG C C 1
ATOM 3854 O O . ARG E 1 118 ? -75.181 -30.662 127.104 1.00 80.71 118 ARG C O 1
ATOM 3862 N N . LEU E 1 119 ? -75.235 -30.341 124.876 1.00 81.22 119 LEU C N 1
ATOM 3863 C CA . LEU E 1 119 ? -73.957 -31.019 124.635 1.00 78.56 119 LEU C CA 1
ATOM 3864 C C . LEU E 1 119 ? -72.815 -30.379 125.415 1.00 80.01 119 LEU C C 1
ATOM 3865 O O . LEU E 1 119 ? -72.710 -29.157 125.484 1.00 80.03 119 LEU C O 1
ATOM 3870 N N . GLU E 1 120 ? -71.958 -31.204 126.004 1.00 82.10 120 GLU C N 1
ATOM 3871 C CA . GLU E 1 120 ? -70.858 -30.690 126.808 1.00 92.58 120 GLU C CA 1
ATOM 3872 C C . GLU E 1 120 ? -69.683 -30.269 125.935 1.00 97.27 120 GLU C C 1
ATOM 3873 O O . GLU E 1 120 ? -68.881 -29.425 126.323 1.00 102.48 120 GLU C O 1
ATOM 3879 N N . ASN E 1 121 ? -69.581 -30.865 124.754 1.00 97.17 121 ASN C N 1
ATOM 3880 C CA . ASN E 1 121 ? -68.624 -30.408 123.752 1.00 99.70 121 ASN C CA 1
ATOM 3881 C C . ASN E 1 121 ? -69.142 -30.670 122.345 1.00 97.23 121 ASN C C 1
ATOM 3882 O O . ASN E 1 121 ? -69.849 -31.650 122.099 1.00 103.01 121 ASN C O 1
ATOM 3887 N N . VAL E 1 122 ? -68.790 -29.781 121.424 1.00 100.14 122 VAL C N 1
ATOM 3888 C CA . VAL E 1 122 ? -69.313 -29.837 120.070 1.00 92.31 122 VAL C CA 1
ATOM 3889 C C . VAL E 1 122 ? -68.269 -30.356 119.090 1.00 94.92 122 VAL C C 1
ATOM 3890 O O . VAL E 1 122 ? -67.288 -29.676 118.796 1.00 98.61 122 VAL C O 1
ATOM 3894 N N . GLY E 1 123 ? -68.484 -31.566 118.588 1.00 97.96 123 GLY C N 1
ATOM 3895 C CA . GLY E 1 123 ? -67.608 -32.121 117.575 1.00 96.95 123 GLY C CA 1
ATOM 3896 C C . GLY E 1 123 ? -67.986 -31.588 116.208 1.00 89.12 123 GLY C C 1
ATOM 3897 O O . GLY E 1 123 ? -69.016 -30.930 116.056 1.00 86.48 123 GLY C O 1
ATOM 3898 N N . ALA E 1 124 ? -67.152 -31.864 115.212 1.00 85.01 124 ALA C N 1
ATOM 3899 C CA . ALA E 1 124 ? -67.467 -31.494 113.838 1.00 83.08 124 ALA C CA 1
ATOM 3900 C C . ALA E 1 124 ? -68.716 -32.236 113.374 1.00 88.94 124 ALA C C 1
ATOM 3901 O O . ALA E 1 124 ? -69.471 -31.749 112.530 1.00 90.08 124 ALA C O 1
ATOM 3903 N N . GLU E 1 125 ? -68.928 -33.413 113.956 1.00 91.09 125 GLU C N 1
ATOM 3904 C CA . GLU E 1 125 ? -70.016 -34.310 113.582 1.00 91.99 125 GLU C CA 1
ATOM 3905 C C . GLU E 1 125 ? -71.396 -33.819 114.007 1.00 88.11 125 GLU C C 1
ATOM 3906 O O . GLU E 1 125 ? -72.398 -34.148 113.376 1.00 84.22 125 GLU C O 1
ATOM 3912 N N . ASP E 1 126 ? -71.446 -33.035 115.078 1.00 91.94 126 ASP C N 1
ATOM 3913 C CA . ASP E 1 126 ? -72.725 -32.618 115.646 1.00 85.60 126 ASP C CA 1
ATOM 3914 C C . ASP E 1 126 ? -73.334 -31.394 114.964 1.00 76.52 126 ASP C C 1
ATOM 3915 O O . ASP E 1 126 ? -72.697 -30.350 114.831 1.00 69.80 126 ASP C O 1
ATOM 3920 N N . TYR E 1 127 ? -74.585 -31.547 114.543 1.00 80.61 127 TYR C N 1
ATOM 3921 C CA . TYR E 1 127 ? -75.373 -30.471 113.956 1.00 76.62 127 TYR C CA 1
ATOM 3922 C C . TYR E 1 127 ? -76.663 -30.333 114.753 1.00 71.97 127 TYR C C 1
ATOM 3923 O O . TYR E 1 127 ? -76.892 -31.083 115.704 1.00 78.51 127 TYR C O 1
ATOM 3932 N N . TYR E 1 128 ? -77.512 -29.384 114.374 1.00 65.07 128 TYR C N 1
ATOM 3933 C CA . TYR E 1 128 ? -78.849 -29.326 114.951 1.00 62.04 128 TYR C CA 1
ATOM 3934 C C . TYR E 1 128 ? -79.858 -28.730 113.983 1.00 57.43 128 TYR C C 1
ATOM 3935 O O . TYR E 1 128 ? -79.496 -27.996 113.059 1.00 63.41 128 TYR C O 1
ATOM 3944 N N . CYS E 1 129 ? -81.126 -29.062 114.199 1.00 61.06 129 CYS C N 1
ATOM 3945 C CA . CYS E 1 129 ? -82.196 -28.524 113.370 1.00 60.46 129 CYS C CA 1
ATOM 3946 C C . CYS E 1 129 ? -83.402 -28.125 114.217 1.00 63.82 129 CYS C C 1
ATOM 3947 O O . CYS E 1 129 ? -83.769 -28.825 115.163 1.00 70.57 129 CYS C O 1
ATOM 3950 N N . ARG E 1 130 ? -84.012 -26.995 113.873 1.00 60.80 130 ARG C N 1
ATOM 3951 C CA . ARG E 1 130 ? -85.206 -26.533 114.570 1.00 62.66 130 ARG C CA 1
ATOM 3952 C C . ARG E 1 130 ? -86.250 -26.003 113.593 1.00 66.03 130 ARG C C 1
ATOM 3953 O O . ARG E 1 130 ? -87.337 -25.597 114.001 1.00 70.34 130 ARG C O 1
ATOM 3961 N N . PHE E 1 131 ? -85.922 -26.022 112.304 1.00 65.86 131 PHE C N 1
ATOM 3962 C CA . PHE E 1 131 ? -86.831 -25.509 111.286 1.00 71.57 131 PHE C CA 1
ATOM 3963 C C . PHE E 1 131 ? -87.017 -26.435 110.107 1.00 75.92 131 PHE C C 1
ATOM 3964 O O . PHE E 1 131 ? -86.079 -27.087 109.652 1.00 83.98 131 PHE C O 1
ATOM 3972 N N . GLU E 1 132 ? -88.243 -26.463 109.605 1.00 76.57 132 GLU C N 1
ATOM 3973 C CA . GLU E 1 132 ? -88.526 -27.106 108.341 1.00 76.34 132 GLU C CA 1
ATOM 3974 C C . GLU E 1 132 ? -88.617 -26.026 107.274 1.00 75.49 132 GLU C C 1
ATOM 3975 O O . GLU E 1 132 ? -89.232 -24.982 107.488 1.00 82.77 132 GLU C O 1
ATOM 3981 N N . TYR E 1 133 ? -87.986 -26.275 106.134 1.00 76.05 133 TYR C N 1
ATOM 3982 C CA . TYR E 1 133 ? -87.854 -25.259 105.099 1.00 82.64 133 TYR C CA 1
ATOM 3983 C C . TYR E 1 133 ? -88.361 -25.739 103.743 1.00 89.92 133 TYR C C 1
ATOM 3984 O O . TYR E 1 133 ? -87.780 -26.637 103.136 1.00 74.62 133 TYR C O 1
ATOM 3993 N N . LYS E 1 134 ? -89.445 -25.131 103.270 1.00 90.32 134 LYS C N 1
ATOM 3994 C CA . LYS E 1 134 ? -89.982 -25.450 101.952 1.00 97.65 134 LYS C CA 1
ATOM 3995 C C . LYS E 1 134 ? -89.104 -24.854 100.856 1.00 102.71 134 LYS C C 1
ATOM 3996 O O . LYS E 1 134 ? -89.208 -23.668 100.541 1.00 105.45 134 LYS C O 1
ATOM 4002 N N . ALA E 1 135 ? -88.247 -25.693 100.279 1.00 104.51 135 ALA C N 1
ATOM 4003 C CA . ALA E 1 135 ? -87.256 -25.263 99.294 1.00 97.27 135 ALA C CA 1
ATOM 4004 C C . ALA E 1 135 ? -87.876 -24.552 98.094 1.00 98.08 135 ALA C C 1
ATOM 4005 O O . ALA E 1 135 ? -87.308 -23.594 97.570 1.00 97.52 135 ALA C O 1
ATOM 4007 N N . ALA E 1 136 ? -89.041 -25.025 97.665 1.00 97.20 136 ALA C N 1
ATOM 4008 C CA . ALA E 1 136 ? -89.715 -24.461 96.501 1.00 103.07 136 ALA C CA 1
ATOM 4009 C C . ALA E 1 136 ? -90.208 -23.040 96.764 1.00 105.50 136 ALA C C 1
ATOM 4010 O O . ALA E 1 136 ? -89.849 -22.107 96.046 1.00 110.71 136 ALA C O 1
ATOM 4012 N N . THR E 1 137 ? -91.030 -22.884 97.797 1.00 102.60 137 THR C N 1
ATOM 4013 C CA . THR E 1 137 ? -91.621 -21.590 98.121 1.00 102.65 137 THR C CA 1
ATOM 4014 C C . THR E 1 137 ? -90.617 -20.662 98.795 1.00 97.85 137 THR C C 1
ATOM 4015 O O . THR E 1 137 ? -90.449 -19.511 98.390 1.00 99.26 137 THR C O 1
ATOM 4019 N N . GLY E 1 138 ? -89.956 -21.173 99.828 1.00 94.99 138 GLY C N 1
ATOM 4020 C CA . GLY E 1 138 ? -89.017 -20.389 100.610 1.00 89.42 138 GLY C CA 1
ATOM 4021 C C . GLY E 1 138 ? -89.517 -20.198 102.028 1.00 83.94 138 GLY C C 1
ATOM 4022 O O . GLY E 1 138 ? -88.908 -19.486 102.827 1.00 81.94 138 GLY C O 1
ATOM 4023 N N . ALA E 1 139 ? -90.632 -20.849 102.342 1.00 81.95 139 ALA C N 1
ATOM 4024 C CA . ALA E 1 139 ? -91.292 -20.677 103.631 1.00 93.39 139 ALA C CA 1
ATOM 4025 C C . ALA E 1 139 ? -90.598 -21.444 104.755 1.00 90.91 139 ALA C C 1
ATOM 4026 O O . ALA E 1 139 ? -89.852 -22.393 104.510 1.00 98.38 139 ALA C O 1
ATOM 4028 N N . PHE E 1 140 ? -90.856 -21.023 105.989 1.00 97.66 140 PHE C N 1
ATOM 4029 C CA . PHE E 1 140 ? -90.302 -21.683 107.167 1.00 91.85 140 PHE C CA 1
ATOM 4030 C C . PHE E 1 140 ? -91.411 -22.224 108.069 1.00 93.12 140 PHE C C 1
ATOM 4031 O O . PHE E 1 140 ? -92.549 -21.758 108.019 1.00 105.94 140 PHE C O 1
ATOM 4039 N N . THR E 1 141 ? -91.067 -23.207 108.895 1.00 84.27 141 THR C N 1
ATOM 4040 C CA . THR E 1 141 ? -92.031 -23.878 109.763 1.00 83.32 141 THR C CA 1
ATOM 4041 C C . THR E 1 141 ? -91.288 -24.498 110.950 1.00 80.09 141 THR C C 1
ATOM 4042 O O . THR E 1 141 ? -90.236 -25.107 110.765 1.00 84.01 141 THR C O 1
ATOM 4046 N N . PRO E 1 142 ? -91.819 -24.336 112.177 1.00 78.61 142 PRO C N 1
ATOM 4047 C CA . PRO E 1 142 ? -93.057 -23.636 112.541 1.00 83.81 142 PRO C CA 1
ATOM 4048 C C . PRO E 1 142 ? -92.928 -22.122 112.505 1.00 89.82 142 PRO C C 1
ATOM 4049 O O . PRO E 1 142 ? -91.822 -21.582 112.478 1.00 89.19 142 PRO C O 1
ATOM 4053 N N . ASP E 1 143 ? -94.070 -21.451 112.461 1.00 89.98 143 ASP C N 1
ATOM 4054 C CA . ASP E 1 143 ? -94.114 -20.009 112.377 1.00 94.04 143 ASP C CA 1
ATOM 4055 C C . ASP E 1 143 ? -93.519 -19.372 113.597 1.00 94.69 143 ASP C C 1
ATOM 4056 O O . ASP E 1 143 ? -92.698 -18.473 113.507 1.00 94.71 143 ASP C O 1
ATOM 4061 N N . ARG E 1 144 ? -93.912 -19.868 114.753 1.00 97.22 144 ARG C N 1
ATOM 4062 C CA . ARG E 1 144 ? -93.430 -19.294 115.981 1.00 87.96 144 ARG C CA 1
ATOM 4063 C C . ARG E 1 144 ? -92.027 -19.739 116.291 1.00 78.52 144 ARG C C 1
ATOM 4064 O O . ARG E 1 144 ? -91.650 -20.865 116.053 1.00 69.49 144 ARG C O 1
ATOM 4072 N N . VAL E 1 145 ? -91.263 -18.826 116.851 1.00 81.88 145 VAL C N 1
ATOM 4073 C CA . VAL E 1 145 ? -89.912 -19.102 117.250 1.00 76.80 145 VAL C CA 1
ATOM 4074 C C . VAL E 1 145 ? -89.805 -18.550 118.633 1.00 74.85 145 VAL C C 1
ATOM 4075 O O . VAL E 1 145 ? -90.571 -17.685 119.013 1.00 80.09 145 VAL C O 1
ATOM 4079 N N . ALA E 1 146 ? -88.865 -19.054 119.404 1.00 70.91 146 ALA C N 1
ATOM 4080 C CA . ALA E 1 146 ? -88.757 -18.637 120.777 1.00 71.76 146 ALA C CA 1
ATOM 4081 C C . ALA E 1 146 ? -87.718 -17.575 120.840 1.00 70.97 146 ALA C C 1
ATOM 4082 O O . ALA E 1 146 ? -86.628 -17.759 120.345 1.00 66.59 146 ALA C O 1
ATOM 4084 N N . VAL E 1 147 ? -88.054 -16.494 121.524 1.00 75.56 147 VAL C N 1
ATOM 4085 C CA . VAL E 1 147 ? -87.332 -15.246 121.438 1.00 74.30 147 VAL C CA 1
ATOM 4086 C C . VAL E 1 147 ? -86.892 -14.744 122.798 1.00 72.05 147 VAL C C 1
ATOM 4087 O O . VAL E 1 147 ? -87.506 -15.051 123.793 1.00 72.98 147 VAL C O 1
ATOM 4091 N N . TYR E 1 148 ? -85.816 -13.978 122.821 1.00 64.03 148 TYR C N 1
ATOM 4092 C CA . TYR E 1 148 ? -85.146 -13.656 124.049 1.00 65.66 148 TYR C CA 1
ATOM 4093 C C . TYR E 1 148 ? -84.438 -12.319 124.019 1.00 71.65 148 TYR C C 1
ATOM 4094 O O . TYR E 1 148 ? -84.261 -11.738 122.980 1.00 66.51 148 TYR C O 1
ATOM 4103 N N . CYS E 1 149 ? -84.068 -11.830 125.191 1.00 76.42 149 CYS C N 1
ATOM 4104 C CA . CYS E 1 149 ? -83.334 -10.581 125.356 1.00 79.96 149 CYS C CA 1
ATOM 4105 C C . CYS E 1 149 ? -84.237 -9.423 125.076 1.00 88.26 149 CYS C C 1
ATOM 4106 O O . CYS E 1 149 ? -85.438 -9.573 125.054 1.00 90.74 149 CYS C O 1
ATOM 4109 N N . LYS E 1 150 ? -83.653 -8.255 124.878 1.00 89.52 150 LYS C N 1
ATOM 4110 C CA . LYS E 1 150 ? -84.417 -7.118 124.413 1.00 92.70 150 LYS C CA 1
ATOM 4111 C C . LYS E 1 150 ? -84.334 -6.986 122.922 1.00 80.85 150 LYS C C 1
ATOM 4112 O O . LYS E 1 150 ? -85.147 -6.329 122.333 1.00 90.40 150 LYS C O 1
ATOM 4118 N N . CYS E 1 151 ? -83.362 -7.624 122.307 1.00 74.93 151 CYS C N 1
ATOM 4119 C CA . CYS E 1 151 ? -83.254 -7.587 120.872 1.00 70.02 151 CYS C CA 1
ATOM 4120 C C . CYS E 1 151 ? -84.370 -8.403 120.269 1.00 77.31 151 CYS C C 1
ATOM 4121 O O . CYS E 1 151 ? -84.648 -8.307 119.098 1.00 73.37 151 CYS C O 1
ATOM 4124 N N . GLU E 1 152 ? -85.017 -9.212 121.082 1.00 82.06 152 GLU C N 1
ATOM 4125 C CA . GLU E 1 152 ? -86.094 -10.046 120.611 1.00 83.19 152 GLU C CA 1
ATOM 4126 C C . GLU E 1 152 ? -85.611 -10.970 119.527 1.00 81.77 152 GLU C C 1
ATOM 4127 O O . GLU E 1 152 ? -86.285 -11.178 118.537 1.00 86.71 152 GLU C O 1
ATOM 4133 N N . MET E 1 153 ? -84.430 -11.533 119.710 1.00 80.72 153 MET C N 1
ATOM 4134 C CA . MET E 1 153 ? -83.899 -12.462 118.729 1.00 79.44 153 MET C CA 1
ATOM 4135 C C . MET E 1 153 ? -84.023 -13.895 119.222 1.00 77.09 153 MET C C 1
ATOM 4136 O O . MET E 1 153 ? -83.921 -14.153 120.423 1.00 75.26 153 MET C O 1
ATOM 4141 N N . PRO E 1 154 ? -84.264 -14.831 118.293 1.00 79.73 154 PRO C N 1
ATOM 4142 C CA . PRO E 1 154 ? -84.161 -16.255 118.615 1.00 81.70 154 PRO C CA 1
ATOM 4143 C C . PRO E 1 154 ? -82.759 -16.561 119.118 1.00 80.76 154 PRO C C 1
ATOM 4144 O O . PRO E 1 154 ? -81.809 -15.906 118.691 1.00 87.41 154 PRO C O 1
ATOM 4148 N N . TYR E 1 155 ? -82.629 -17.525 120.020 1.00 77.30 155 TYR C N 1
ATOM 4149 C CA . TYR E 1 155 ? -81.332 -17.824 120.610 1.00 70.81 155 TYR C CA 1
ATOM 4150 C C . TYR E 1 155 ? -80.350 -18.381 119.585 1.00 68.76 155 TYR C C 1
ATOM 4151 O O . TYR E 1 155 ? -80.700 -19.242 118.777 1.00 64.92 155 TYR C O 1
ATOM 4160 N N . ASN E 1 156 ? -79.123 -17.869 119.617 1.00 69.78 156 ASN C N 1
ATOM 4161 C CA . ASN E 1 156 ? -78.023 -18.478 118.885 1.00 72.64 156 ASN C CA 1
ATOM 4162 C C . ASN E 1 156 ? -77.149 -19.224 119.882 1.00 75.90 156 ASN C C 1
ATOM 4163 O O . ASN E 1 156 ? -76.545 -18.610 120.763 1.00 75.72 156 ASN C O 1
ATOM 4168 N N . PRO E 1 157 ? -77.081 -20.557 119.744 1.00 70.81 157 PRO C N 1
ATOM 4169 C CA . PRO E 1 157 ? -76.370 -21.449 120.668 1.00 74.78 157 PRO C CA 1
ATOM 4170 C C . PRO E 1 157 ? -74.893 -21.108 120.808 1.00 76.93 157 PRO C C 1
ATOM 4171 O O . PRO E 1 157 ? -74.269 -21.476 121.803 1.00 82.56 157 PRO C O 1
ATOM 4175 N N . ASP E 1 158 ? -74.346 -20.404 119.825 1.00 76.24 158 ASP C N 1
ATOM 4176 C CA . ASP E 1 158 ? -72.941 -20.034 119.852 1.00 73.63 158 ASP C CA 1
ATOM 4177 C C . ASP E 1 158 ? -72.715 -18.802 120.732 1.00 74.22 158 ASP C C 1
ATOM 4178 O O . ASP E 1 158 ? -71.653 -18.649 121.334 1.00 78.75 158 ASP C O 1
ATOM 4183 N N . ASP E 1 159 ? -73.721 -17.935 120.814 1.00 74.23 159 ASP C N 1
ATOM 4184 C CA . ASP E 1 159 ? -73.638 -16.736 121.648 1.00 68.34 159 ASP C CA 1
ATOM 4185 C C . ASP E 1 159 ? -73.881 -17.055 123.120 1.00 64.09 159 ASP C C 1
ATOM 4186 O O . ASP E 1 159 ? -74.658 -17.952 123.445 1.00 64.40 159 ASP C O 1
ATOM 4191 N N . LEU E 1 160 ? -73.221 -16.315 124.006 1.00 63.31 160 LEU C N 1
ATOM 4192 C CA . LEU E 1 160 ? -73.461 -16.448 125.441 1.00 61.35 160 LEU C CA 1
ATOM 4193 C C . LEU E 1 160 ? -74.626 -15.575 125.868 1.00 70.44 160 LEU C C 1
ATOM 4194 O O . LEU E 1 160 ? -74.761 -14.444 125.403 1.00 80.70 160 LEU C O 1
ATOM 4199 N N . MET E 1 161 ? -75.461 -16.093 126.762 1.00 64.09 161 MET C N 1
ATOM 4200 C CA . MET E 1 161 ? -76.537 -15.300 127.341 1.00 66.16 161 MET C CA 1
ATOM 4201 C C . MET E 1 161 ? -76.560 -15.460 128.855 1.00 73.12 161 MET C C 1
ATOM 4202 O O . MET E 1 161 ? -76.139 -16.486 129.376 1.00 70.86 161 MET C O 1
ATOM 4207 N N . VAL E 1 162 ? -77.046 -14.439 129.555 1.00 73.42 162 VAL C N 1
ATOM 4208 C CA . VAL E 1 162 ? -77.224 -14.504 131.004 1.00 67.17 162 VAL C CA 1
ATOM 4209 C C . VAL E 1 162 ? -78.700 -14.355 131.360 1.00 67.17 162 VAL C C 1
ATOM 4210 O O . VAL E 1 162 ? -79.461 -13.740 130.616 1.00 70.81 162 VAL C O 1
ATOM 4214 N N . GLN E 1 163 ? -79.101 -14.911 132.500 1.00 63.33 163 GLN C N 1
ATOM 4215 C CA . GLN E 1 163 ? -80.508 -14.916 132.892 1.00 62.08 163 GLN C CA 1
ATOM 4216 C C . GLN E 1 163 ? -80.786 -14.011 134.086 1.00 60.89 163 GLN C C 1
ATOM 4217 O O . GLN E 1 163 ? -80.122 -14.109 135.117 1.00 62.91 163 GLN C O 1
ATOM 4223 N N . CYS E 1 164 ? -81.777 -13.136 133.944 1.00 55.72 164 CYS C N 1
ATOM 4224 C CA . CYS E 1 164 ? -82.237 -12.327 135.064 1.00 67.03 164 CYS C CA 1
ATOM 4225 C C . CYS E 1 164 ? -83.000 -13.191 136.058 1.00 68.22 164 CYS C C 1
ATOM 4226 O O . CYS E 1 164 ? -83.796 -14.039 135.662 1.00 58.40 164 CYS C O 1
ATOM 4229 N N . GLU E 1 165 ? -82.759 -12.968 137.347 1.00 67.19 165 GLU C N 1
ATOM 4230 C CA . GLU E 1 165 ? -83.402 -13.758 138.395 1.00 77.01 165 GLU C CA 1
ATOM 4231 C C . GLU E 1 165 ? -84.848 -13.330 138.624 1.00 81.74 165 GLU C C 1
ATOM 4232 O O . GLU E 1 165 ? -85.579 -13.957 139.395 1.00 89.37 165 GLU C O 1
ATOM 4238 N N . GLY E 1 166 ? -85.252 -12.264 137.941 1.00 73.34 166 GLY C N 1
ATOM 4239 C CA . GLY E 1 166 ? -86.609 -11.760 138.032 1.00 73.49 166 GLY C CA 1
ATOM 4240 C C . GLY E 1 166 ? -87.478 -12.213 136.875 1.00 74.97 166 GLY C C 1
ATOM 4241 O O . GLY E 1 166 ? -88.486 -12.897 137.078 1.00 65.41 166 GLY C O 1
ATOM 4242 N N . CYS E 1 167 ? -87.094 -11.842 135.657 1.00 77.73 167 CYS C N 1
ATOM 4243 C CA . CYS E 1 167 ? -87.880 -12.213 134.488 1.00 75.20 167 CYS C CA 1
ATOM 4244 C C . CYS E 1 167 ? -87.780 -13.713 134.277 1.00 73.70 167 CYS C C 1
ATOM 4245 O O . CYS E 1 167 ? -88.741 -14.355 133.860 1.00 85.90 167 CYS C O 1
ATOM 4248 N N . LYS E 1 168 ? -86.597 -14.249 134.576 1.00 70.68 168 LYS C N 1
ATOM 4249 C CA . LYS E 1 168 ? -86.156 -15.570 134.122 1.00 72.45 168 LYS C CA 1
ATOM 4250 C C . LYS E 1 168 ? -86.002 -15.518 132.606 1.00 72.90 168 LYS C C 1
ATOM 4251 O O . LYS E 1 168 ? -86.012 -16.546 131.933 1.00 72.01 168 LYS C O 1
ATOM 4257 N N . ASP E 1 169 ? -85.868 -14.302 132.079 1.00 66.90 169 ASP C N 1
ATOM 4258 C CA . ASP E 1 169 ? -85.543 -14.083 130.672 1.00 68.74 169 ASP C CA 1
ATOM 4259 C C . ASP E 1 169 ? -84.029 -14.017 130.521 1.00 66.09 169 ASP C C 1
ATOM 4260 O O . ASP E 1 169 ? -83.301 -13.860 131.500 1.00 66.93 169 ASP C O 1
ATOM 4265 N N . TRP E 1 170 ? -83.563 -14.128 129.285 1.00 67.69 170 TRP C N 1
ATOM 4266 C CA . TRP E 1 170 ? -82.141 -14.213 129.011 1.00 68.63 170 TRP C CA 1
ATOM 4267 C C . TRP E 1 170 ? -81.660 -13.024 128.203 1.00 66.34 170 TRP C C 1
ATOM 4268 O O . TRP E 1 170 ? -82.387 -12.509 127.361 1.00 61.88 170 TRP C O 1
ATOM 4279 N N . TYR E 1 171 ? -80.427 -12.597 128.451 1.00 68.91 171 TYR C N 1
ATOM 4280 C CA . TYR E 1 171 ? -79.884 -11.436 127.759 1.00 72.77 171 TYR C CA 1
ATOM 4281 C C . TYR E 1 171 ? -78.463 -11.650 127.268 1.00 71.05 171 TYR C C 1
ATOM 4282 O O . TYR E 1 171 ? -77.646 -12.267 127.950 1.00 57.61 171 TYR C O 1
ATOM 4291 N N . HIS E 1 172 ? -78.175 -11.141 126.075 1.00 75.13 172 HIS C N 1
ATOM 4292 C CA . HIS E 1 172 ? -76.794 -10.990 125.652 1.00 78.97 172 HIS C CA 1
ATOM 4293 C C . HIS E 1 172 ? -76.187 -9.914 126.538 1.00 83.60 172 HIS C C 1
ATOM 4294 O O . HIS E 1 172 ? -76.838 -8.908 126.821 1.00 83.72 172 HIS C O 1
ATOM 4301 N N . PRO E 1 173 ? -74.952 -10.131 127.008 1.00 82.00 173 PRO C N 1
ATOM 4302 C CA . PRO E 1 173 ? -74.275 -9.134 127.843 1.00 84.74 173 PRO C CA 1
ATOM 4303 C C . PRO E 1 173 ? -74.066 -7.810 127.110 1.00 84.22 173 PRO C C 1
ATOM 4304 O O . PRO E 1 173 ? -74.161 -6.747 127.726 1.00 85.33 173 PRO C O 1
ATOM 4308 N N . ALA E 1 174 ? -73.789 -7.881 125.811 1.00 82.79 174 ALA C N 1
ATOM 4309 C CA . ALA E 1 174 ? -73.614 -6.687 124.993 1.00 74.24 174 ALA C CA 1
ATOM 4310 C C . ALA E 1 174 ? -74.863 -5.811 125.027 1.00 70.70 174 ALA C C 1
ATOM 4311 O O . ALA E 1 174 ? -74.772 -4.583 125.056 1.00 83.56 174 ALA C O 1
ATOM 4313 N N . CYS E 1 175 ? -76.026 -6.454 125.032 1.00 67.17 175 CYS C N 1
ATOM 4314 C CA . CYS E 1 175 ? -77.301 -5.748 124.991 1.00 70.56 175 CYS C CA 1
ATOM 4315 C C . CYS E 1 175 ? -77.663 -5.107 126.330 1.00 72.90 175 CYS C C 1
ATOM 4316 O O . CYS E 1 175 ? -78.422 -4.139 126.373 1.00 80.94 175 CYS C O 1
ATOM 4319 N N . VAL E 1 176 ? -77.126 -5.646 127.421 1.00 69.74 176 VAL C N 1
ATOM 4320 C CA . VAL E 1 176 ? -77.293 -5.022 128.731 1.00 75.76 176 VAL C CA 1
ATOM 4321 C C . VAL E 1 176 ? -75.994 -4.282 129.065 1.00 82.10 176 VAL C C 1
ATOM 4322 O O . VAL E 1 176 ? -75.704 -3.964 130.219 1.00 78.14 176 VAL C O 1
ATOM 4326 N N . GLY E 1 177 ? -75.211 -4.015 128.026 1.00 84.38 177 GLY C N 1
ATOM 4327 C CA . GLY E 1 177 ? -74.054 -3.145 128.131 1.00 88.65 177 GLY C CA 1
ATOM 4328 C C . GLY E 1 177 ? -72.966 -3.564 129.101 1.00 92.42 177 GLY C C 1
ATOM 4329 O O . GLY E 1 177 ? -72.344 -2.715 129.738 1.00 97.98 177 GLY C O 1
ATOM 4330 N N . MET E 1 178 ? -72.737 -4.867 129.226 1.00 93.68 178 MET C N 1
ATOM 4331 C CA . MET E 1 178 ? -71.563 -5.356 129.941 1.00 93.00 178 MET C CA 1
ATOM 4332 C C . MET E 1 178 ? -70.790 -6.318 129.056 1.00 90.73 178 MET C C 1
ATOM 4333 O O . MET E 1 178 ? -71.328 -6.855 128.088 1.00 82.30 178 MET C O 1
ATOM 4338 N N . THR E 1 179 ? -69.522 -6.531 129.386 1.00 97.23 179 THR C N 1
ATOM 4339 C CA . THR E 1 179 ? -68.701 -7.463 128.631 1.00 98.33 179 THR C CA 1
ATOM 4340 C C . THR E 1 179 ? -68.996 -8.894 129.082 1.00 92.94 179 THR C C 1
ATOM 4341 O O . THR E 1 179 ? -69.481 -9.118 130.192 1.00 92.26 179 THR C O 1
ATOM 4345 N N . ILE E 1 180 ? -68.708 -9.851 128.204 1.00 88.55 180 ILE C N 1
ATOM 4346 C CA . ILE E 1 180 ? -69.042 -11.259 128.413 1.00 92.97 180 ILE C CA 1
ATOM 4347 C C . ILE E 1 180 ? -68.489 -11.830 129.721 1.00 91.98 180 ILE C C 1
ATOM 4348 O O . ILE E 1 180 ? -69.229 -12.385 130.542 1.00 89.48 180 ILE C O 1
ATOM 4353 N N . GLU E 1 181 ? -67.180 -11.689 129.898 1.00 88.84 181 GLU C N 1
ATOM 4354 C CA . GLU E 1 181 ? -66.475 -12.214 131.061 1.00 95.06 181 GLU C CA 1
ATOM 4355 C C . GLU E 1 181 ? -67.041 -11.679 132.371 1.00 95.34 181 GLU C C 1
ATOM 4356 O O . GLU E 1 181 ? -67.172 -12.414 133.348 1.00 102.26 181 GLU C O 1
ATOM 4362 N N . GLU E 1 182 ? -67.378 -10.394 132.379 1.00 94.91 182 GLU C N 1
ATOM 4363 C CA . GLU E 1 182 ? -67.959 -9.758 133.555 1.00 91.53 182 GLU C CA 1
ATOM 4364 C C . GLU E 1 182 ? -69.375 -10.273 133.793 1.00 80.02 182 GLU C C 1
ATOM 4365 O O . GLU E 1 182 ? -69.811 -10.420 134.936 1.00 76.91 182 GLU C O 1
ATOM 4371 N N . ALA E 1 183 ? -70.086 -10.568 132.709 1.00 82.23 183 ALA C N 1
ATOM 4372 C CA . ALA E 1 183 ? -71.399 -11.188 132.816 1.00 78.39 183 ALA C CA 1
ATOM 4373 C C . ALA E 1 183 ? -71.272 -12.567 133.447 1.00 82.64 183 ALA C C 1
ATOM 4374 O O . ALA E 1 183 ? -72.178 -13.024 134.140 1.00 84.52 183 ALA C O 1
ATOM 4376 N N . LYS E 1 184 ? -70.148 -13.232 133.198 1.00 85.14 184 LYS C N 1
ATOM 4377 C CA . LYS E 1 184 ? -69.856 -14.489 133.876 1.00 81.53 184 LYS C CA 1
ATOM 4378 C C . LYS E 1 184 ? -69.536 -14.244 135.349 1.00 83.08 184 LYS C C 1
ATOM 4379 O O . LYS E 1 184 ? -69.951 -15.012 136.219 1.00 81.49 184 LYS C O 1
ATOM 4385 N N . LYS E 1 185 ? -68.808 -13.163 135.621 1.00 80.67 185 LYS C N 1
ATOM 4386 C CA . LYS E 1 185 ? -68.280 -12.894 136.957 1.00 83.01 185 LYS C CA 1
ATOM 4387 C C . LYS E 1 185 ? -69.370 -12.612 137.991 1.00 81.11 185 LYS C C 1
ATOM 4388 O O . LYS E 1 185 ? -69.200 -12.918 139.169 1.00 82.13 185 LYS C O 1
ATOM 4394 N N . LEU E 1 186 ? -70.481 -12.028 137.548 1.00 80.09 186 LEU C N 1
ATOM 4395 C CA . LEU E 1 186 ? -71.538 -11.594 138.457 1.00 87.73 186 LEU C CA 1
ATOM 4396 C C . LEU E 1 186 ? -72.079 -12.770 139.259 1.00 93.70 186 LEU C C 1
ATOM 4397 O O . LEU E 1 186 ? -72.251 -13.860 138.723 1.00 97.25 186 LEU C O 1
ATOM 4402 N N . ASP E 1 187 ? -72.317 -12.564 140.550 1.00 85.98 187 ASP C N 1
ATOM 4403 C CA . ASP E 1 187 ? -72.894 -13.623 141.366 1.00 96.82 187 ASP C CA 1
ATOM 4404 C C . ASP E 1 187 ? -74.413 -13.582 141.243 1.00 105.83 187 ASP C C 1
ATOM 4405 O O . ASP E 1 187 ? -75.072 -14.620 141.192 1.00 123.65 187 ASP C O 1
ATOM 4410 N N . HIS E 1 188 ? -74.959 -12.371 141.173 1.00 106.61 188 HIS C N 1
ATOM 4411 C CA . HIS E 1 188 ? -76.397 -12.174 141.054 1.00 95.89 188 HIS C CA 1
ATOM 4412 C C . HIS E 1 188 ? -76.728 -11.146 139.981 1.00 85.14 188 HIS C C 1
ATOM 4413 O O . HIS E 1 188 ? -76.459 -9.956 140.149 1.00 83.55 188 HIS C O 1
ATOM 4420 N N . PHE E 1 189 ? -77.313 -11.600 138.877 1.00 80.42 189 PHE C N 1
ATOM 4421 C CA . PHE E 1 189 ? -77.745 -10.678 137.833 1.00 74.44 189 PHE C CA 1
ATOM 4422 C C . PHE E 1 189 ? -79.256 -10.480 137.849 1.00 75.56 189 PHE C C 1
ATOM 4423 O O . PHE E 1 189 ? -80.022 -11.443 137.834 1.00 74.40 189 PHE C O 1
ATOM 4431 N N . VAL E 1 190 ? -79.672 -9.218 137.879 1.00 75.96 190 VAL C N 1
ATOM 4432 C CA . VAL E 1 190 ? -81.084 -8.860 137.838 1.00 77.92 190 VAL C CA 1
ATOM 4433 C C . VAL E 1 190 ? -81.301 -7.804 136.756 1.00 79.23 190 VAL C C 1
ATOM 4434 O O . VAL E 1 190 ? -80.450 -6.934 136.558 1.00 83.50 190 VAL C O 1
ATOM 4438 N N . CYS E 1 191 ? -82.425 -7.890 136.049 1.00 78.90 191 CYS C N 1
ATOM 4439 C CA . CYS E 1 191 ? -82.750 -6.922 135.001 1.00 82.75 191 CYS C CA 1
ATOM 4440 C C . CYS E 1 191 ? -82.696 -5.468 135.405 1.00 93.52 191 CYS C C 1
ATOM 4441 O O . CYS E 1 191 ? -82.895 -5.115 136.567 1.00 99.45 191 CYS C O 1
ATOM 4444 N N . ALA E 1 192 ? -82.514 -4.617 134.420 1.00 96.13 192 ALA C N 1
ATOM 4445 C CA . ALA E 1 192 ? -82.780 -3.220 134.600 1.00 98.70 192 ALA C CA 1
ATOM 4446 C C . ALA E 1 192 ? -84.220 -3.071 135.059 1.00 95.04 192 ALA C C 1
ATOM 4447 O O . ALA E 1 192 ? -84.504 -2.616 136.156 1.00 92.25 192 ALA C O 1
ATOM 4449 N N . GLU E 1 193 ? -85.134 -3.520 134.221 1.00 97.15 193 GLU C N 1
ATOM 4450 C CA . GLU E 1 193 ? -86.534 -3.273 134.445 1.00 95.56 193 GLU C CA 1
ATOM 4451 C C . GLU E 1 193 ? -86.912 -3.875 135.757 1.00 95.11 193 GLU C C 1
ATOM 4452 O O . GLU E 1 193 ? -87.690 -3.317 136.497 1.00 99.20 193 GLU C O 1
ATOM 4458 N N . CYS E 1 194 ? -86.354 -5.026 136.054 1.00 91.22 194 CYS C N 1
ATOM 4459 C CA . CYS E 1 194 ? -86.760 -5.737 137.243 1.00 95.50 194 CYS C CA 1
ATOM 4460 C C . CYS E 1 194 ? -86.468 -4.934 138.498 1.00 99.74 194 CYS C C 1
ATOM 4461 O O . CYS E 1 194 ? -87.255 -4.930 139.426 1.00 100.33 194 CYS C O 1
ATOM 4464 N N . SER E 1 195 ? -85.339 -4.251 138.535 1.00 100.48 195 SER C N 1
ATOM 4465 C CA . SER E 1 195 ? -85.036 -3.394 139.669 1.00 103.77 195 SER C CA 1
ATOM 4466 C C . SER E 1 195 ? -85.743 -2.034 139.624 1.00 119.92 195 SER C C 1
ATOM 4467 O O . SER E 1 195 ? -86.218 -1.599 138.579 1.00 120.61 195 SER C O 1
ATOM 4470 N N . SER E 1 196 ? -85.793 -1.366 140.772 1.00 116.02 196 SER C N 1
ATOM 4471 C CA . SER E 1 196 ? -86.089 0.064 140.835 1.00 129.82 196 SER C CA 1
ATOM 4472 C C . SER E 1 196 ? -87.534 0.576 140.826 1.00 143.51 196 SER C C 1
ATOM 4473 O O . SER E 1 196 ? -87.749 1.771 140.622 1.00 158.97 196 SER C O 1
ATOM 4476 N N . ASP E 1 197 ? -88.519 -0.282 141.041 1.00 149.10 197 ASP C N 1
ATOM 4477 C CA . ASP E 1 197 ? -89.893 0.206 141.120 1.00 136.92 197 ASP C CA 1
ATOM 4478 C C . ASP E 1 197 ? -90.321 0.768 139.777 1.00 126.14 197 ASP C C 1
ATOM 4479 O O . ASP E 1 197 ? -90.173 1.961 139.527 1.00 118.81 197 ASP C O 1
ATOM 4484 N N . ALA F 2 1 ? -74.128 -15.886 138.280 1.00 66.03 1 ALA R N 1
ATOM 4485 C CA . ALA F 2 1 ? -74.763 -15.542 137.014 1.00 64.05 1 ALA R CA 1
ATOM 4486 C C . ALA F 2 1 ? -74.953 -16.771 136.149 1.00 80.08 1 ALA R C 1
ATOM 4487 O O . ALA F 2 1 ? -73.984 -17.345 135.654 1.00 88.26 1 ALA R O 1
ATOM 4489 N N . ARG F 2 2 ? -76.204 -17.174 135.966 1.00 76.43 2 ARG R N 1
ATOM 4490 C CA . ARG F 2 2 ? -76.493 -18.302 135.099 1.00 69.76 2 ARG R CA 1
ATOM 4491 C C . ARG F 2 2 ? -76.290 -17.913 133.644 1.00 65.55 2 ARG R C 1
ATOM 4492 O O . ARG F 2 2 ? -76.932 -16.992 133.138 1.00 66.89 2 ARG R O 1
ATOM 4500 N N . THR F 2 3 ? -75.380 -18.617 132.983 1.00 65.68 3 THR R N 1
ATOM 4501 C CA . THR F 2 3 ? -75.086 -18.364 131.584 1.00 71.11 3 THR R CA 1
ATOM 4502 C C . THR F 2 3 ? -75.275 -19.628 130.756 1.00 73.10 3 THR R C 1
ATOM 4503 O O . THR F 2 3 ? -75.254 -20.740 131.289 1.00 73.82 3 THR R O 1
ATOM 4518 N N . GLN F 2 5 ? -74.304 -21.283 126.657 1.00 60.90 5 GLN R N 1
ATOM 4519 C CA . GLN F 2 5 ? -73.437 -21.316 125.459 1.00 63.05 5 GLN R CA 1
ATOM 4520 C C . GLN F 2 5 ? -72.801 -22.663 125.216 1.00 74.55 5 GLN R C 1
ATOM 4521 O O . GLN F 2 5 ? -72.394 -23.360 126.145 1.00 72.77 5 GLN R O 1
ATOM 4527 N N . THR F 2 6 ? -72.698 -22.993 123.937 1.00 78.03 6 THR R N 1
ATOM 4528 C CA . THR F 2 6 ? -72.160 -24.259 123.491 1.00 75.29 6 THR R CA 1
ATOM 4529 C C . THR F 2 6 ? -70.856 -24.052 122.726 1.00 86.41 6 THR R C 1
ATOM 4530 O O . THR F 2 6 ? -70.796 -23.257 121.788 1.00 92.36 6 THR R O 1
ATOM 4534 N N . ALA F 2 7 ? -69.812 -24.765 123.135 1.00 92.40 7 ALA R N 1
ATOM 4535 C CA . ALA F 2 7 ? -68.515 -24.667 122.478 1.00 94.31 7 ALA R CA 1
ATOM 4536 C C . ALA F 2 7 ? -67.672 -25.906 122.759 1.00 93.67 7 ALA R C 1
ATOM 4537 O O . ALA F 2 7 ? -66.636 -26.120 122.130 1.00 95.75 7 ALA R O 1
#

InterPro domains:
  IPR001025 Bromo adjacent homology (BAH) domain [PF01426] (31-142)
  IPR001025 Bromo adjacent homology (BAH) domain [PS51038] (29-144)
  IPR001025 Bromo adjacent homology (BAH) domain [SM00439] (29-144)
  IPR001965 Zinc finger, PHD-type [SM00249] (148-195)
  IPR011011 Zinc finger, FYVE/PHD-type [SSF57903] (140-197)
  IPR013083 Zinc finger, RING/FYVE/PHD-type [G3DSA:3.30.40.10] (141-210)
  IPR019786 Zinc finger, PHD-type, conserved site [PS01359] (149-194)
  IPR019787 Zinc finger, PHD-finger [PF00628] (149-194)
  IPR019787 Zinc finger, PHD-finger [PS50016] (146-197)
  IPR043151 Bromo adjacent homology (BAH) domain superfamily [G3DSA:2.30.30.490] (1-140)

Nearest PDB structures (foldseek):
  5z8n-assembly2_B  TM=1.006E+00  e=5.218E-40  Arabidopsis thaliana
  5z8l-assembly1_A  TM=9.759E-01  e=5.337E-34  Arabidopsis thaliana
  5znp-assembly2_B  TM=9.775E-01  e=4.433E-29  Populus trichocarpa
  5znr-assembly2_B  TM=9.743E-01  e=4.181E-29  Populus trichocarpa
  6vil-assembly4_D  TM=8.450E-01  e=1.168E-11  Mus musculus

Sequence (564 aa):
GRKELDSYTIKGTNKVVRAGDCVLMRPSDAGKPPYVARVEKIEADARNNVKVHCRWYYRPEESLGGRRQFHGAKELFLSDHFDVQSAHTIEGKCIVHTFKNYTRLENVGAEDYYCRFEYKAATGAFTPDRVAVYCKCEMPYNPDDLMVQCEGCKDWYHPACVGMTIEEAKKLDHFVCAECSSDARTQRKELDSYTIKGTNKVVRAGDCVLMRPSDAGKPPYVARVEKIEADARNNVKVHCRWYYRPEESLGGRRQFHGAKELFLSDHFDVQSAHTIEGKCIVHTFKNYTRLENVGAEDYYCRFEYKAATGAFTPDRVAVYCKCEMPYNPDDLMVQCEGCKDWYHPACVGMTIEEAKKLDHFVCAECSSDARTQTAGRKELDSYTIKGTNKVVRAGDCVLMRPSDAGKPPYVARVEKIEADARNNVKVHCRWYYRPEESLGGRRQFHGAKELFLSDHFDVQSAHTIEGKCIVHTFKNYTRLENVGAEDYYCRFEYKAATGAFTPDRVAVYCKCEMPYNPDDLMVQCEGCKDWYHPACVGMTIEEAKKLDHFVCAECSSDARTQTA

Foldseek 3Di:
DKDWDQWDDAPVPPAIDGAQFKFWFDDPDDPDDTWIWGFHTWMADPVGFIKTKTWGWDDQCLADPHDDPQQEPQETAGEPDIDMGGPNRTDHTADEDEPVVLLVDPDDDPRYHYYDWHAYHVVRDIPPPDAAFFAPVRHGHRSVADWDAAPVVRTIHHQVSQPHHDVVVVVDPHDHRPVVVDD/DDDD/DFWDQWDDAPPDPDIDGQQFKFFFADPDPDDGTWIWGFHTWGADPVRFTKTKTWGWDDQCLQPVHQDPLAEPQETATEPDIDIGGPNRTDDTADEDEPVVVLVDPDDDPRYHYYPWHAYRPPRDIPDPDAQAFAPVRHGHRSVADWDAAPQVSTIYRCVSQPHDPVRSVPDPHDHDPPSVHD/DDDDDD/DKDWDQWDAAPPDRDIDGQQFKFFFDDPDPPPGTWIWGFHTWMAGPVRWIKTKTFGWDDQCLQPPHDDPQEEPQETAGEPDIDMGTPNRTPGTADADEPVVVLVDPDDDPRYHYYDWHAYRVPRDIPDPDADFFAPVRHHHRSVADWAAAPQVSTIHRCVSVPHDDVVSVVDPHHHDPVRDDD/DDDDDD